Protein AF-0000000084931827 (afdb_homodimer)

Nearest PDB structures (foldseek):
  7qoi-assembly1_FJ  TM=4.312E-01  e=2.325E+00  Bacteroides phage crAss001
  8ckb-assembly1_H012  TM=3.458E-01  e=1.714E+00  Bacteroides phage crAss001
  8ckb-assembly1_H002  TM=2.273E-01  e=2.966E+00  Bacteroides phage crAss001
  3agp-assembly1_A  TM=1.661E-01  e=7.857E+00  Escherichia coli O157:H7
  7qoi-assembly1_FJ  TM=4.306E-01  e=2.297E+00  Bacteroides phage crAss001

Secondary structure (DSSP, 8-state):
-----------TTEEETTEEEE-PPEEEETTEEEESS--EEETTEEEPEEEE-S-SSEEEEEE-HHHHHHHHHHTB-TTT-SBPPEETTEEEEEEEPP--SSSSPPP-TTT-EEE-S----HHHHHHHHHH-HHHHH-EEEEEEEEEEEEEEEEEE--SSS---EEEEEETT-GGGGGEEEEEEEEEEEEEEEE-TT-HHHHTT---TTS-TT-TTSS------------GGGG---/-----------TTEEETTEEEE-PPEEEETTEEEESS--EEETTEEEPEEEE-S-SSEEEEEE-HHHHHHHHHHTB-TTT-SBPPEETTEEEEEEEPP--SSSSPPP-TTT-EEE-S----HHHHHHHHHH-HHHHH-EEEEEEEEEEEEEEEEEE--SSS---EEEEEETT-GGGGGEEEEEEEEEEEEEEEE-TT-HHHHTT---TTS-TT-TTS-------------SGGG---

Foldseek 3Di:
DPPPPPPAQAFPQWAAPQKDWDDADWDDDPQFIDHDDDFDDDLLATETDMDGDRDHHTPRVHGRLVLLALCLVQLAARRQRFHFDADPLAGKAKAFAFPCDPVTRGDDQAVWDKDQGGGHHLQVNLVCCVRPPRVVVGMWMKHFRAKAFFWFWFWFQDPVDGDIDTDIDGRPPSSSRHGHTRGTIIIGHSIDTDDSPPCVSPVPGDHSNPDVPPPVPPPDPDDPPPPPPDPPVPPPD/DVPPPPPAQAFPQWAAPQKDFDDADWDDDPQFIDHDDDFDDDLLATETDMDGDRDHHTPRVHGRLVLLALCLVQLAARRQRFHFDADPQAGKAKAFAFPCDPVTRGDDQAVWDKDQGGGHHLQVNLVCCVRPPRVVVGMWMKHFRAKAFFWFWFWFQDPVDGDIDTDIDGRPPSSSRHGHTRGTIITGHSIDTDDSPPCVSPVPGDHSNPDVPPPVPPPDPDDPDPPDPDPPVPPPD

Organism: Streptomyces venezuelae (strain ATCC 10712 / CBS 650.69 / DSM 40230 / JCM 4526 / NBRC 13096 / PD 04745) (NCBI:txid953739)

Structure (mmCIF, N/CA/C/O backbone):
data_AF-0000000084931827-model_v1
#
loop_
_entity.id
_entity.type
_entity.pdbx_description
1 polymer 'Uncharacterized protein'
#
loop_
_atom_site.group_PDB
_atom_site.id
_atom_site.type_symbol
_atom_site.label_atom_id
_atom_site.label_alt_id
_atom_site.label_comp_id
_atom_site.label_asym_id
_atom_site.label_entity_id
_atom_site.label_seq_id
_atom_site.pdbx_PDB_ins_code
_atom_site.Cartn_x
_atom_site.Cartn_y
_atom_site.Cartn_z
_atom_site.occupancy
_atom_site.B_iso_or_equiv
_atom_site.auth_seq_id
_atom_site.auth_comp_id
_atom_site.auth_asym_id
_atom_site.auth_atom_id
_atom_site.pdbx_PDB_model_num
ATOM 1 N N . MET A 1 1 ? 11.68 -0.826 -20.406 1 27.06 1 MET A N 1
ATOM 2 C CA . MET A 1 1 ? 11.258 -1.539 -19.203 1 27.06 1 MET A CA 1
ATOM 3 C C . MET A 1 1 ? 10.023 -0.885 -18.594 1 27.06 1 MET A C 1
ATOM 5 O O . MET A 1 1 ? 10.07 0.278 -18.188 1 27.06 1 MET A O 1
ATOM 9 N N . ASN A 1 2 ? 8.914 -1.075 -19.234 1 31.94 2 ASN A N 1
ATOM 10 C CA . ASN A 1 2 ? 7.613 -0.518 -18.859 1 31.94 2 ASN A CA 1
ATOM 11 C C . ASN A 1 2 ? 7.359 -0.625 -17.359 1 31.94 2 ASN A C 1
ATOM 13 O O . ASN A 1 2 ? 7.176 -1.725 -16.844 1 31.94 2 ASN A O 1
ATOM 17 N N . ARG A 1 3 ? 8.102 0.182 -16.719 1 38.28 3 ARG A N 1
ATOM 18 C CA . ARG A 1 3 ? 7.969 0.238 -15.266 1 38.28 3 ARG A CA 1
ATOM 19 C C . ARG A 1 3 ? 6.504 0.345 -14.852 1 38.28 3 ARG A C 1
ATOM 21 O O . ARG A 1 3 ? 5.797 1.257 -15.281 1 38.28 3 ARG A O 1
ATOM 28 N N . GLN A 1 4 ? 5.918 -0.734 -14.766 1 39.97 4 GLN A N 1
ATOM 29 C CA . GLN A 1 4 ? 4.586 -0.638 -14.18 1 39.97 4 GLN A CA 1
ATOM 30 C C . GLN A 1 4 ? 4.535 0.433 -13.094 1 39.97 4 GLN A C 1
ATOM 32 O O . GLN A 1 4 ? 5.387 0.463 -12.203 1 39.97 4 GLN A O 1
ATOM 37 N N . PRO A 1 5 ? 4.121 1.617 -13.453 1 42.56 5 PRO A N 1
ATOM 38 C CA . PRO A 1 5 ? 4.098 2.689 -12.453 1 42.56 5 PRO A CA 1
ATOM 39 C C . PRO A 1 5 ? 3.705 2.197 -11.062 1 42.56 5 PRO A C 1
ATOM 41 O O . PRO A 1 5 ? 2.711 1.481 -10.922 1 42.56 5 PRO A O 1
ATOM 44 N N . GLN A 1 6 ? 4.707 1.738 -10.328 1 44.59 6 GLN A N 1
ATOM 45 C CA . GLN A 1 6 ? 4.406 1.435 -8.938 1 44.59 6 GLN A CA 1
ATOM 46 C C . GLN A 1 6 ? 3.586 2.549 -8.297 1 44.59 6 GLN A C 1
ATOM 48 O O . GLN A 1 6 ? 3.979 3.717 -8.328 1 44.59 6 GLN A O 1
ATOM 53 N N . LEU A 1 7 ? 2.291 2.521 -8.539 1 46.28 7 LEU A N 1
ATOM 54 C CA . LEU A 1 7 ? 1.393 3.543 -8.008 1 46.28 7 LEU A CA 1
ATOM 55 C C . LEU A 1 7 ? 1.611 3.738 -6.512 1 46.28 7 LEU A C 1
ATOM 57 O O . LEU A 1 7 ? 1.431 2.805 -5.727 1 46.28 7 LEU A O 1
ATOM 61 N N . GLU A 1 8 ? 2.684 4.477 -6.133 1 56.09 8 GLU A N 1
ATOM 62 C CA . GLU A 1 8 ? 3.025 4.891 -4.773 1 56.09 8 GLU A CA 1
ATOM 63 C C . GLU A 1 8 ? 1.894 5.691 -4.141 1 56.09 8 GLU A C 1
ATOM 65 O O . GLU A 1 8 ? 1.179 6.422 -4.832 1 56.09 8 GLU A O 1
ATOM 70 N N . LEU A 1 9 ? 1.386 5.227 -3.084 1 64.25 9 LEU A N 1
ATOM 71 C CA . LEU A 1 9 ? 0.459 6.035 -2.301 1 64.25 9 LEU A CA 1
ATOM 72 C C . LEU A 1 9 ? 1.099 7.359 -1.899 1 64.25 9 LEU A C 1
ATOM 74 O O . LEU A 1 9 ? 2.094 7.379 -1.173 1 64.25 9 LEU A O 1
ATOM 78 N N . VAL A 1 10 ? 0.636 8.453 -2.551 1 75.88 10 VAL A N 1
ATOM 79 C CA . VAL A 1 10 ? 1.095 9.789 -2.189 1 75.88 10 VAL A CA 1
ATOM 80 C C . VAL A 1 10 ? 0.058 10.469 -1.297 1 75.88 10 VAL A C 1
ATOM 82 O O . VAL A 1 10 ? -1.104 10.609 -1.685 1 75.88 10 VAL A O 1
ATOM 85 N N . PRO A 1 11 ? 0.446 10.797 -0.117 1 89.62 11 PRO A N 1
ATOM 86 C CA . PRO A 1 11 ? -0.51 11.531 0.714 1 89.62 11 PRO A CA 1
ATOM 87 C C . PRO A 1 11 ? -1.048 12.781 0.027 1 89.62 11 PRO A C 1
ATOM 89 O O . PRO A 1 11 ? -0.284 13.531 -0.592 1 89.62 11 PRO A O 1
ATOM 92 N N . ALA A 1 12 ? -2.289 13.016 0.14 1 91.44 12 ALA A N 1
ATOM 93 C CA . ALA A 1 12 ? -2.947 14.141 -0.525 1 91.44 12 ALA A CA 1
ATOM 94 C C . ALA A 1 12 ? -2.402 15.469 -0.024 1 91.44 12 ALA A C 1
ATOM 96 O O . ALA A 1 12 ? -2.434 16.469 -0.743 1 91.44 12 ALA A O 1
ATOM 97 N N . VAL A 1 13 ? -1.874 15.492 1.11 1 94.38 13 VAL A N 1
ATOM 98 C CA . VAL A 1 13 ? -1.418 16.75 1.697 1 94.38 13 VAL A CA 1
ATOM 99 C C . VAL A 1 13 ? 0.014 17.047 1.25 1 94.38 13 VAL A C 1
ATOM 101 O O . VAL A 1 13 ? 0.557 18.109 1.539 1 94.38 13 VAL A O 1
ATOM 104 N N . ALA A 1 14 ? 0.619 16.094 0.595 1 91.62 14 ALA A N 1
ATOM 105 C CA . ALA A 1 14 ? 1.997 16.297 0.155 1 91.62 14 ALA A CA 1
ATOM 106 C C . ALA A 1 14 ? 2.07 17.328 -0.97 1 91.62 14 ALA A C 1
ATOM 108 O O . ALA A 1 14 ? 1.161 17.406 -1.798 1 91.62 14 ALA A O 1
ATOM 109 N N . LEU A 1 15 ? 3.207 18.047 -0.947 1 93.06 15 LEU A N 1
ATOM 110 C CA . LEU A 1 15 ? 3.516 18.922 -2.072 1 93.06 15 LEU A CA 1
ATOM 111 C C . LEU A 1 15 ? 4.168 18.141 -3.207 1 93.06 15 LEU A C 1
ATOM 113 O O . LEU A 1 15 ? 4.82 17.125 -2.969 1 93.06 15 LEU A O 1
ATOM 117 N N . TRP A 1 16 ? 3.943 18.594 -4.406 1 90.94 16 TRP A N 1
ATOM 118 C CA . TRP A 1 16 ? 4.566 18 -5.582 1 90.94 16 TRP A CA 1
ATOM 119 C C . TRP A 1 16 ? 5.66 18.906 -6.141 1 90.94 16 TRP A C 1
ATOM 121 O O . TRP A 1 16 ? 5.617 20.125 -5.953 1 90.94 16 TRP A O 1
ATOM 131 N N . SER A 1 17 ? 6.594 18.281 -6.852 1 91.75 17 SER A N 1
ATOM 132 C CA . SER A 1 17 ? 7.754 19.016 -7.363 1 91.75 17 SER A CA 1
ATOM 133 C C . SER A 1 17 ? 7.34 20.109 -8.336 1 91.75 17 SER A C 1
ATOM 135 O O . SER A 1 17 ? 8.031 21.109 -8.477 1 91.75 17 SER A O 1
ATOM 137 N N . ASP A 1 18 ? 6.18 19.969 -8.953 1 94.56 18 ASP A N 1
ATOM 138 C CA . ASP A 1 18 ? 5.73 20.953 -9.922 1 94.56 18 ASP A CA 1
ATOM 139 C C . ASP A 1 18 ? 4.855 22.016 -9.266 1 94.56 18 ASP A C 1
ATOM 141 O O . ASP A 1 18 ? 4.297 22.891 -9.945 1 94.56 18 ASP A O 1
ATOM 145 N N . GLN A 1 19 ? 4.777 21.906 -7.961 1 94.31 19 GLN A N 1
ATOM 146 C CA . GLN A 1 19 ? 4.059 22.922 -7.195 1 94.31 19 GLN A CA 1
ATOM 147 C C . GLN A 1 19 ? 5.02 23.828 -6.434 1 94.31 19 GLN A C 1
ATOM 149 O O . GLN A 1 19 ? 6.129 23.406 -6.086 1 94.31 19 GLN A O 1
ATOM 154 N N . SER A 1 20 ? 4.582 25.016 -6.223 1 94.38 20 SER A N 1
ATOM 155 C CA . SER A 1 20 ? 5.344 25.969 -5.426 1 94.38 20 SER A CA 1
ATOM 156 C C . SER A 1 20 ? 4.457 26.672 -4.402 1 94.38 20 SER A C 1
ATOM 158 O O . SER A 1 20 ? 3.295 26.984 -4.688 1 94.38 20 SER A O 1
ATOM 160 N N . VAL A 1 21 ? 5.059 26.781 -3.25 1 93.94 21 VAL A N 1
ATOM 161 C CA . VAL A 1 21 ? 4.422 27.609 -2.229 1 93.94 21 VAL A CA 1
ATOM 162 C C . VAL A 1 21 ? 4.855 29.062 -2.395 1 93.94 21 VAL A C 1
ATOM 164 O O . VAL A 1 21 ? 6.02 29.406 -2.158 1 93.94 21 VAL A O 1
ATOM 167 N N . ASP A 1 22 ? 3.883 29.922 -2.764 1 91.94 22 ASP A N 1
ATOM 168 C CA . ASP A 1 22 ? 4.184 31.312 -3.064 1 91.94 22 ASP A CA 1
ATOM 169 C C . ASP A 1 22 ? 3.916 32.219 -1.855 1 91.94 22 ASP A C 1
ATOM 171 O O . ASP A 1 22 ? 2.771 32.344 -1.422 1 91.94 22 ASP A O 1
ATOM 175 N N . ILE A 1 23 ? 5.02 32.781 -1.359 1 90.56 23 ILE A N 1
ATOM 176 C CA . ILE A 1 23 ? 4.926 33.75 -0.283 1 90.56 23 ILE A CA 1
ATOM 177 C C . ILE A 1 23 ? 5.535 35.094 -0.737 1 90.56 23 ILE A C 1
ATOM 179 O O . ILE A 1 23 ? 6.746 35.281 -0.613 1 90.56 23 ILE A O 1
ATOM 183 N N . PRO A 1 24 ? 4.711 35.969 -1.213 1 87.88 24 PRO A N 1
ATOM 184 C CA . PRO A 1 24 ? 5.234 37.25 -1.647 1 87.88 24 PRO A CA 1
ATOM 185 C C . PRO A 1 24 ? 5.852 38.062 -0.503 1 87.88 24 PRO A C 1
ATOM 187 O O . PRO A 1 24 ? 5.656 37.719 0.667 1 87.88 24 PRO A O 1
ATOM 190 N N . PRO A 1 25 ? 6.652 39.062 -0.902 1 87.88 25 PRO A N 1
ATOM 191 C CA . PRO A 1 25 ? 7.203 39.906 0.148 1 87.88 25 PRO A CA 1
ATOM 192 C C . PRO A 1 25 ? 6.129 40.469 1.067 1 87.88 25 PRO A C 1
ATOM 194 O O . PRO A 1 25 ? 5.031 40.812 0.609 1 87.88 25 PRO A O 1
ATOM 197 N N . VAL A 1 26 ? 6.492 40.594 2.287 1 89.38 26 VAL A N 1
ATOM 198 C CA . VAL A 1 26 ? 5.555 41.031 3.314 1 89.38 26 VAL A CA 1
ATOM 199 C C . VAL A 1 26 ? 5.754 42.531 3.592 1 89.38 26 VAL A C 1
ATOM 201 O O . VAL A 1 26 ? 6.891 42.969 3.734 1 89.38 26 VAL A O 1
ATOM 204 N N . CYS A 1 27 ? 4.617 43.281 3.547 1 89.12 27 CYS A N 1
ATOM 205 C CA . CYS A 1 27 ? 4.609 44.688 3.945 1 89.12 27 CYS A CA 1
ATOM 206 C C . CYS A 1 27 ? 3.963 44.844 5.312 1 89.12 27 CYS A C 1
ATOM 208 O O . CYS A 1 27 ? 2.863 44.344 5.555 1 89.12 27 CYS A O 1
ATOM 210 N N . LEU A 1 28 ? 4.688 45.562 6.168 1 88.12 28 LEU A N 1
ATOM 211 C CA . LEU A 1 28 ? 4.188 45.75 7.523 1 88.12 28 LEU A CA 1
ATOM 212 C C . LEU A 1 28 ? 3.342 47.031 7.605 1 88.12 28 LEU A C 1
ATOM 214 O O . LEU A 1 28 ? 3.73 48.062 7.086 1 88.12 28 LEU A O 1
ATOM 218 N N . ALA A 1 29 ? 2.141 46.906 8.141 1 89.38 29 ALA A N 1
ATOM 219 C CA . ALA A 1 29 ? 1.248 48.031 8.469 1 89.38 29 ALA A CA 1
ATOM 220 C C . ALA A 1 29 ? 0.792 47.938 9.922 1 89.38 29 ALA A C 1
ATOM 222 O O . ALA A 1 29 ? 0.976 46.938 10.586 1 89.38 29 ALA A O 1
ATOM 223 N N . PRO A 1 30 ? 0.273 49.031 10.461 1 88.75 30 PRO A N 1
ATOM 224 C CA . PRO A 1 30 ? -0.147 49.062 11.867 1 88.75 30 PRO A CA 1
ATOM 225 C C . PRO A 1 30 ? -1.198 48 12.18 1 88.75 30 PRO A C 1
ATOM 227 O O . PRO A 1 30 ? -1.219 47.438 13.281 1 88.75 30 PRO A O 1
ATOM 230 N N . GLU A 1 31 ? -2.051 47.719 11.227 1 91.69 31 GLU A N 1
ATOM 231 C CA . GLU A 1 31 ? -3.174 46.812 11.477 1 91.69 31 GLU A CA 1
ATOM 232 C C . GLU A 1 31 ? -2.812 45.375 11.141 1 91.69 31 GLU A C 1
ATOM 234 O O . GLU A 1 31 ? -3.602 44.469 11.383 1 91.69 31 GLU A O 1
ATOM 239 N N . GLY A 1 32 ? -1.646 45.156 10.5 1 93.75 32 GLY A N 1
ATOM 240 C CA . GLY A 1 32 ? -1.231 43.812 10.117 1 93.75 32 GLY A CA 1
ATOM 241 C C . GLY A 1 32 ? -0.255 43.812 8.953 1 93.75 32 GLY A C 1
ATOM 242 O O . GLY A 1 32 ? 0.217 44.875 8.516 1 93.75 32 GLY A O 1
ATOM 243 N N . ILE A 1 33 ? 0.075 42.625 8.477 1 93.44 33 ILE A N 1
ATOM 244 C CA . ILE A 1 33 ? 0.976 42.469 7.336 1 93.44 33 ILE A CA 1
ATOM 245 C C . ILE A 1 33 ? 0.165 42.281 6.059 1 93.44 33 ILE A C 1
ATOM 247 O O . ILE A 1 33 ? -0.967 41.781 6.102 1 93.44 33 ILE A O 1
ATOM 251 N N . HIS A 1 34 ? 0.799 42.688 4.953 1 92 34 HIS A N 1
ATOM 252 C CA . HIS A 1 34 ? 0.172 42.562 3.643 1 92 34 HIS A CA 1
ATOM 253 C C . HIS A 1 34 ? 1.173 42.094 2.592 1 92 34 HIS A C 1
ATOM 255 O O . HIS A 1 34 ? 2.379 42.312 2.74 1 92 34 HIS A O 1
ATOM 261 N N . HIS A 1 35 ? 0.684 41.312 1.607 1 89.81 35 HIS A N 1
ATOM 262 C CA . HIS A 1 35 ? 1.482 41.031 0.423 1 89.81 35 HIS A CA 1
ATOM 263 C C . HIS A 1 35 ? 1.279 42.094 -0.655 1 89.81 35 HIS A C 1
ATOM 265 O O . HIS A 1 35 ? 0.212 42.688 -0.737 1 89.81 35 HIS A O 1
ATOM 271 N N . GLN A 1 36 ? 2.467 42.219 -1.402 1 84.25 36 GLN A N 1
ATOM 272 C CA . GLN A 1 36 ? 2.273 43 -2.625 1 84.25 36 GLN A CA 1
ATOM 273 C C . GLN A 1 36 ? 1.509 42.188 -3.67 1 84.25 36 GLN A C 1
ATOM 275 O O . GLN A 1 36 ? 1.984 41.156 -4.133 1 84.25 36 GLN A O 1
ATOM 280 N N . GLY A 1 37 ? 0.15 42.562 -3.93 1 84.75 37 GLY A N 1
ATOM 281 C CA . GLY A 1 37 ? -0.651 41.844 -4.891 1 84.75 37 GLY A CA 1
ATOM 282 C C . GLY A 1 37 ? -1.808 41.094 -4.258 1 84.75 37 GLY A C 1
ATOM 283 O O . GLY A 1 37 ? -2.305 41.5 -3.201 1 84.75 37 GLY A O 1
ATOM 284 N N . PRO A 1 38 ? -2.248 40.031 -4.941 1 88.25 38 PRO A N 1
ATOM 285 C CA . PRO A 1 38 ? -3.389 39.281 -4.418 1 88.25 38 PRO A CA 1
ATOM 286 C C . PRO A 1 38 ? -3.064 38.531 -3.121 1 88.25 38 PRO A C 1
ATOM 288 O O . PRO A 1 38 ? -1.951 38.031 -2.953 1 88.25 38 PRO A O 1
ATOM 291 N N . GLU A 1 39 ? -3.996 38.625 -2.18 1 92.38 39 GLU A N 1
ATOM 292 C CA . GLU A 1 39 ? -3.832 38 -0.874 1 92.38 39 GLU A CA 1
ATOM 293 C C . GLU A 1 39 ? -4.887 36.938 -0.644 1 92.38 39 GLU A C 1
ATOM 295 O O . GLU A 1 39 ? -5.992 37 -1.188 1 92.38 39 GLU A O 1
ATOM 300 N N . GLU A 1 40 ? -4.5 35.875 0.038 1 92.81 40 GLU A N 1
ATOM 301 C CA . GLU A 1 40 ? -5.438 34.906 0.604 1 92.81 40 GLU A CA 1
ATOM 302 C C . GLU A 1 40 ? -5.488 35.031 2.125 1 92.81 40 GLU A C 1
ATOM 304 O O . GLU A 1 40 ? -4.488 34.781 2.803 1 92.81 40 GLU A O 1
ATOM 309 N N . ARG A 1 41 ? -6.656 35.469 2.59 1 94.38 41 ARG A N 1
ATOM 310 C CA . ARG A 1 41 ? -6.816 35.594 4.035 1 94.38 41 ARG A CA 1
ATOM 311 C C . ARG A 1 41 ? -8.031 34.812 4.523 1 94.38 41 ARG A C 1
ATOM 313 O O . ARG A 1 41 ? -9.078 34.812 3.879 1 94.38 41 ARG A O 1
ATOM 320 N N . GLU A 1 42 ? -7.801 34.062 5.445 1 93.81 42 GLU A N 1
ATOM 321 C CA . GLU A 1 42 ? -8.844 33.344 6.152 1 93.81 42 GLU A CA 1
ATOM 322 C C . GLU A 1 42 ? -8.578 33.312 7.652 1 93.81 42 GLU A C 1
ATOM 324 O O . GLU A 1 42 ? -7.434 33.125 8.078 1 93.81 42 GLU A O 1
ATOM 329 N N . MET A 1 43 ? -9.625 33.625 8.414 1 93.62 43 MET A N 1
ATOM 330 C CA . MET A 1 43 ? -9.523 33.625 9.867 1 93.62 43 MET A CA 1
ATOM 331 C C . MET A 1 43 ? -8.539 34.656 10.359 1 93.62 43 MET A C 1
ATOM 333 O O . MET A 1 43 ? -7.762 34.406 11.289 1 93.62 43 MET A O 1
ATOM 337 N N . GLY A 1 44 ? -8.453 35.75 9.586 1 94.12 44 GLY A N 1
ATOM 338 C CA . GLY A 1 44 ? -7.66 36.906 10 1 94.12 44 GLY A CA 1
ATOM 339 C C . GLY A 1 44 ? -6.172 36.719 9.766 1 94.12 44 GLY A C 1
ATOM 340 O O . GLY A 1 44 ? -5.355 37.5 10.289 1 94.12 44 GLY A O 1
ATOM 341 N N . VAL A 1 45 ? -5.801 35.75 9.055 1 97 45 VAL A N 1
ATOM 342 C CA . VAL A 1 45 ? -4.387 35.469 8.852 1 97 45 VAL A CA 1
ATOM 343 C C . VAL A 1 45 ? -4.102 35.312 7.359 1 97 45 VAL A C 1
ATOM 345 O O . VAL A 1 45 ? -4.977 34.906 6.594 1 97 45 VAL A O 1
ATOM 348 N N . LEU A 1 46 ? -2.91 35.688 7 1 96.31 46 LEU A N 1
ATOM 349 C CA . LEU A 1 46 ? -2.484 35.5 5.617 1 96.31 46 LEU A CA 1
ATOM 350 C C . LEU A 1 46 ? -2.066 34.062 5.352 1 96.31 46 LEU A C 1
ATOM 352 O O . LEU A 1 46 ? -1.365 33.469 6.164 1 96.31 46 LEU A O 1
ATOM 356 N N . TRP A 1 47 ? -2.549 33.531 4.238 1 96.75 47 TRP A N 1
ATOM 357 C CA . TRP A 1 47 ? -2.146 32.219 3.803 1 96.75 47 TRP A CA 1
ATOM 358 C C . TRP A 1 47 ? -1.325 32.281 2.518 1 96.75 47 TRP A C 1
ATOM 360 O O . TRP A 1 47 ? -1.615 33.094 1.635 1 96.75 47 TRP A O 1
ATOM 370 N N . PRO A 1 48 ? -0.29 31.359 2.443 1 94.75 48 PRO A N 1
ATOM 371 C CA . PRO A 1 48 ? 0.408 31.281 1.157 1 94.75 48 PRO A CA 1
ATOM 372 C C . PRO A 1 48 ? -0.49 30.781 0.028 1 94.75 48 PRO A C 1
ATOM 374 O O . PRO A 1 48 ? -1.512 30.141 0.283 1 94.75 48 PRO A O 1
ATOM 377 N N . ARG A 1 49 ? -0.083 31.156 -1.142 1 93.25 49 ARG A N 1
ATOM 378 C CA . ARG A 1 49 ? -0.748 30.625 -2.328 1 93.25 49 ARG A CA 1
ATOM 379 C C . ARG A 1 49 ? 0.057 29.484 -2.945 1 93.25 49 ARG A C 1
ATOM 381 O O . ARG A 1 49 ? 1.284 29.453 -2.832 1 93.25 49 ARG A O 1
ATOM 388 N N . ILE A 1 50 ? -0.649 28.5 -3.494 1 94.5 50 ILE A N 1
ATOM 389 C CA . ILE A 1 50 ? 0.009 27.375 -4.152 1 94.5 50 ILE A CA 1
ATOM 390 C C . ILE A 1 50 ? -0.09 27.531 -5.668 1 94.5 50 ILE A C 1
ATOM 392 O O . ILE A 1 50 ? -1.179 27.75 -6.207 1 94.5 50 ILE A O 1
ATOM 396 N N . SER A 1 51 ? 1.004 27.5 -6.285 1 94.25 51 SER A N 1
ATOM 397 C CA . SER A 1 51 ? 1.017 27.562 -7.742 1 94.25 51 SER A CA 1
ATOM 398 C C . SER A 1 51 ? 1.543 26.266 -8.352 1 94.25 51 SER A C 1
ATOM 400 O O . SER A 1 51 ? 2.166 25.453 -7.656 1 94.25 51 SER A O 1
ATOM 402 N N . GLY A 1 52 ? 1.186 26.062 -9.625 1 94.69 52 GLY A N 1
ATOM 403 C CA . GLY A 1 52 ? 1.615 24.859 -10.32 1 94.69 52 GLY A CA 1
ATOM 404 C C . GLY A 1 52 ? 0.61 23.719 -10.227 1 94.69 52 GLY A C 1
ATOM 405 O O . GLY A 1 52 ? -0.509 23.906 -9.75 1 94.69 52 GLY A O 1
ATOM 406 N N . THR A 1 53 ? 1.027 22.547 -10.789 1 92.44 53 THR A N 1
ATOM 407 C CA . THR A 1 53 ? 0.133 21.391 -10.82 1 92.44 53 THR A CA 1
ATOM 408 C C . THR A 1 53 ? 0.649 20.281 -9.914 1 92.44 53 THR A C 1
ATOM 410 O O . THR A 1 53 ? 1.846 20.219 -9.633 1 92.44 53 THR A O 1
ATOM 413 N N . ALA A 1 54 ? -0.256 19.531 -9.367 1 89.25 54 ALA A N 1
ATOM 414 C CA . ALA A 1 54 ? 0.107 18.375 -8.539 1 89.25 54 ALA A CA 1
ATOM 415 C C . ALA A 1 54 ? 0.655 17.234 -9.398 1 89.25 54 ALA A C 1
ATOM 417 O O . ALA A 1 54 ? 0.07 16.156 -9.445 1 89.25 54 ALA A O 1
ATOM 418 N N . THR A 1 55 ? 1.668 17.5 -10.094 1 87.44 55 THR A N 1
ATOM 419 C CA . THR A 1 55 ? 2.385 16.562 -10.945 1 87.44 55 THR A CA 1
ATOM 420 C C . THR A 1 55 ? 3.875 16.562 -10.625 1 87.44 55 THR A C 1
ATOM 422 O O . THR A 1 55 ? 4.328 17.328 -9.773 1 87.44 55 THR A O 1
ATOM 425 N N . GLY A 1 56 ? 4.598 15.633 -11.156 1 86.56 56 GLY A N 1
ATOM 426 C CA . GLY A 1 56 ? 6.008 15.469 -10.836 1 86.56 56 GLY A CA 1
ATOM 427 C C . GLY A 1 56 ? 6.25 14.453 -9.734 1 86.56 56 GLY A C 1
ATOM 428 O O . GLY A 1 56 ? 5.594 13.414 -9.68 1 86.56 56 GLY A O 1
ATOM 429 N N . THR A 1 57 ? 7.25 14.727 -8.922 1 84.12 57 THR A N 1
ATOM 430 C CA . THR A 1 57 ? 7.582 13.836 -7.824 1 84.12 57 THR A CA 1
ATOM 431 C C . THR A 1 57 ? 7.004 14.352 -6.508 1 84.12 57 THR A C 1
ATOM 433 O O . THR A 1 57 ? 7.133 15.531 -6.191 1 84.12 57 THR A O 1
ATOM 436 N N . PRO A 1 58 ? 6.352 13.453 -5.895 1 83.38 58 PRO A N 1
ATOM 437 C CA . PRO A 1 58 ? 5.863 13.883 -4.586 1 83.38 58 PRO A CA 1
ATOM 438 C C . PRO A 1 58 ? 6.996 14.242 -3.623 1 83.38 58 PRO A C 1
ATOM 440 O O . PRO A 1 58 ? 8.016 13.547 -3.578 1 83.38 58 PRO A O 1
ATOM 443 N N . ARG A 1 59 ? 6.797 15.375 -2.926 1 86.5 59 ARG A N 1
ATOM 444 C CA . ARG A 1 59 ? 7.688 15.742 -1.829 1 86.5 59 ARG A CA 1
ATOM 445 C C . ARG A 1 59 ? 7.102 15.32 -0.486 1 86.5 59 ARG A C 1
ATOM 447 O O . ARG A 1 59 ? 6.473 16.125 0.204 1 86.5 59 ARG A O 1
ATOM 454 N N . TYR A 1 60 ? 7.379 14.148 -0.102 1 79 60 TYR A N 1
ATOM 455 C CA . TYR A 1 60 ? 6.691 13.461 0.983 1 79 60 TYR A CA 1
ATOM 456 C C . TYR A 1 60 ? 6.879 14.195 2.303 1 79 60 TYR A C 1
ATOM 458 O O . TYR A 1 60 ? 6.043 14.094 3.205 1 79 60 TYR A O 1
ATOM 466 N N . ALA A 1 61 ? 7.891 14.961 2.416 1 78.62 61 ALA A N 1
ATOM 467 C CA . ALA A 1 61 ? 8.18 15.641 3.676 1 78.62 61 ALA A CA 1
ATOM 468 C C . ALA A 1 61 ? 7.594 17.047 3.691 1 78.62 61 ALA A C 1
ATOM 470 O O . ALA A 1 61 ? 7.602 17.719 4.727 1 78.62 61 ALA A O 1
ATOM 471 N N . ASP A 1 62 ? 7.125 17.453 2.547 1 88.38 62 ASP A N 1
ATOM 472 C CA . ASP A 1 62 ? 6.586 18.812 2.443 1 88.38 62 ASP A CA 1
ATOM 473 C C . ASP A 1 62 ? 5.062 18.781 2.402 1 88.38 62 ASP A C 1
ATOM 475 O O . ASP A 1 62 ? 4.465 18.156 1.526 1 88.38 62 ASP A O 1
ATOM 479 N N . VAL A 1 63 ? 4.559 19.547 3.314 1 93 63 VAL A N 1
ATOM 480 C CA . VAL A 1 63 ? 3.104 19.594 3.418 1 93 63 VAL A CA 1
ATOM 481 C C . VAL A 1 63 ? 2.564 20.797 2.648 1 93 63 VAL A C 1
ATOM 483 O O . VAL A 1 63 ? 3.061 21.906 2.805 1 93 63 VAL A O 1
ATOM 486 N N . ASN A 1 64 ? 1.601 20.547 1.813 1 94.56 64 ASN A N 1
ATOM 487 C CA . ASN A 1 64 ? 0.851 21.594 1.131 1 94.56 64 ASN A CA 1
ATOM 488 C C . ASN A 1 64 ? -0.061 22.359 2.094 1 94.56 64 ASN A C 1
ATOM 490 O O . ASN A 1 64 ? -1.035 21.797 2.6 1 94.56 64 ASN A O 1
ATOM 494 N N . PRO A 1 65 ? 0.263 23.656 2.322 1 95.5 65 PRO A N 1
ATOM 495 C CA . PRO A 1 65 ? -0.509 24.391 3.332 1 95.5 65 PRO A CA 1
ATOM 496 C C . PRO A 1 65 ? -1.998 24.453 3.004 1 95.5 65 PRO A C 1
ATOM 498 O O . PRO A 1 65 ? -2.836 24.453 3.908 1 95.5 65 PRO A O 1
ATOM 501 N N . PHE A 1 66 ? -2.305 24.5 1.769 1 95.06 66 PHE A N 1
ATOM 502 C CA . PHE A 1 66 ? -3.707 24.562 1.373 1 95.06 66 PHE A CA 1
ATOM 503 C C . PHE A 1 66 ? -4.418 23.25 1.714 1 95.06 66 PHE A C 1
ATOM 505 O O . PHE A 1 66 ? -5.512 23.266 2.279 1 95.06 66 PHE A O 1
ATOM 512 N N . GLN A 1 67 ? -3.789 22.156 1.332 1 96.25 67 GLN A N 1
ATOM 513 C CA . GLN A 1 67 ? -4.387 20.844 1.593 1 96.25 67 GLN A CA 1
ATOM 514 C C . GLN A 1 67 ? -4.449 20.562 3.09 1 96.25 67 GLN A C 1
ATOM 516 O O . GLN A 1 67 ? -5.422 19.984 3.576 1 96.25 67 GLN A O 1
ATOM 521 N N . GLN A 1 68 ? -3.412 20.953 3.783 1 97.31 68 GLN A N 1
ATOM 522 C CA . GLN A 1 68 ? -3.385 20.797 5.234 1 97.31 68 GLN A CA 1
ATOM 523 C C . GLN A 1 68 ? -4.535 21.547 5.891 1 97.31 68 GLN A C 1
ATOM 525 O O . GLN A 1 68 ? -5.242 21 6.738 1 97.31 68 GLN A O 1
ATOM 530 N N . ARG A 1 69 ? -4.723 22.734 5.527 1 97.69 69 ARG A N 1
ATOM 531 C CA . ARG A 1 69 ? -5.797 23.578 6.055 1 97.69 69 ARG A CA 1
ATOM 532 C C . ARG A 1 69 ? -7.16 22.953 5.781 1 97.69 69 ARG A C 1
ATOM 534 O O . ARG A 1 69 ? -8.008 22.891 6.672 1 97.69 69 ARG A O 1
ATOM 541 N N . LYS A 1 70 ? -7.316 22.516 4.602 1 97.12 70 LYS A N 1
ATOM 542 C CA . LYS A 1 70 ? -8.578 21.891 4.227 1 97.12 70 LYS A CA 1
ATOM 543 C C . LYS A 1 70 ? -8.844 20.641 5.066 1 97.12 70 LYS A C 1
ATOM 545 O O . LYS A 1 70 ? -9.938 20.469 5.609 1 97.12 70 LYS A O 1
ATOM 550 N N . ALA A 1 71 ? -7.871 19.797 5.195 1 98.38 71 ALA A N 1
ATOM 551 C CA . ALA A 1 71 ? -8 18.547 5.938 1 98.38 71 ALA A CA 1
ATOM 552 C C . ALA A 1 71 ? -8.32 18.812 7.406 1 98.38 71 ALA A C 1
ATOM 554 O O . ALA A 1 71 ? -9.172 18.156 7.996 1 98.38 71 ALA A O 1
ATOM 555 N N . MET A 1 72 ? -7.676 19.781 7.949 1 98.56 72 MET A N 1
ATOM 556 C CA . MET A 1 72 ? -7.871 20.109 9.359 1 98.56 72 MET A CA 1
ATOM 557 C C . MET A 1 72 ? -9.227 20.781 9.578 1 98.56 72 MET A C 1
ATOM 559 O O . MET A 1 72 ? -9.922 20.453 10.547 1 98.56 72 MET A O 1
ATOM 563 N N . ALA A 1 73 ? -9.555 21.625 8.672 1 98 73 ALA A N 1
ATOM 564 C CA . ALA A 1 73 ? -10.812 22.344 8.82 1 98 73 ALA A CA 1
ATOM 565 C C . ALA A 1 73 ? -12.008 21.406 8.703 1 98 73 ALA A C 1
ATOM 567 O O . ALA A 1 73 ? -13.008 21.578 9.406 1 98 73 ALA A O 1
ATOM 568 N N . GLU A 1 74 ? -11.867 20.391 7.879 1 98.25 74 GLU A N 1
ATOM 569 C CA . GLU A 1 74 ? -13.016 19.562 7.547 1 98.25 74 GLU A CA 1
ATOM 570 C C . GLU A 1 74 ? -12.852 18.141 8.094 1 98.25 74 GLU A C 1
ATOM 572 O O 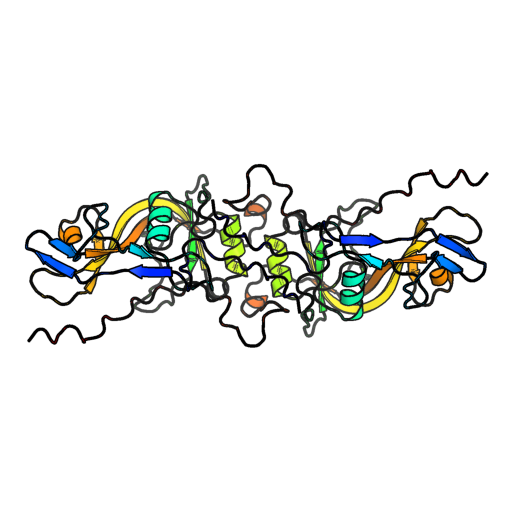. GLU A 1 74 ? -13.641 17.25 7.785 1 98.25 74 GLU A O 1
ATOM 577 N N . LEU A 1 75 ? -11.883 17.906 8.852 1 98.75 75 LEU A N 1
ATOM 578 C CA . LEU A 1 75 ? -11.555 16.594 9.391 1 98.75 75 LEU A CA 1
ATOM 579 C C . LEU A 1 75 ? -11.492 15.539 8.289 1 98.75 75 LEU A C 1
ATOM 581 O O . LEU A 1 75 ? -12.148 14.5 8.367 1 98.75 75 LEU A O 1
ATOM 585 N N . ARG A 1 76 ? -10.633 15.852 7.344 1 98.56 76 ARG A N 1
ATOM 586 C CA . ARG A 1 76 ? -10.406 14.938 6.23 1 98.56 76 ARG A CA 1
ATOM 587 C C . ARG A 1 76 ? -9.109 14.164 6.418 1 98.56 76 ARG A C 1
ATOM 589 O O . ARG A 1 76 ? -8.156 14.672 7.012 1 98.56 76 ARG A O 1
ATOM 596 N N . CYS A 1 77 ? -9.117 12.961 5.898 1 97.88 77 CYS A N 1
ATOM 597 C CA . CYS A 1 77 ? -7.938 12.102 5.859 1 97.88 77 CYS A CA 1
ATOM 598 C C . CYS A 1 77 ? -6.797 12.781 5.109 1 97.88 77 CYS A C 1
ATOM 600 O O . CYS A 1 77 ? -6.945 13.133 3.938 1 97.88 77 CYS A O 1
ATOM 602 N N . GLN A 1 78 ? -5.617 12.898 5.75 1 96.38 78 GLN A N 1
ATOM 603 C CA . GLN A 1 78 ? -4.488 13.609 5.156 1 96.38 78 GLN A CA 1
ATOM 604 C C . GLN A 1 78 ? -3.941 12.852 3.947 1 96.38 78 GLN A C 1
ATOM 606 O O . GLN A 1 78 ? -3.221 13.43 3.127 1 96.38 78 GLN A O 1
ATOM 611 N N . ILE A 1 79 ? -4.285 11.617 3.83 1 93.31 79 ILE A N 1
ATOM 612 C CA . ILE A 1 79 ? -3.73 10.781 2.77 1 93.31 79 ILE A CA 1
ATOM 613 C C . ILE A 1 79 ? -4.715 10.711 1.604 1 93.31 79 ILE A C 1
ATOM 615 O O . ILE A 1 79 ? -4.348 10.961 0.455 1 93.31 79 ILE A O 1
ATOM 619 N N . GLY A 1 80 ? -5.938 10.461 1.817 1 92.62 80 GLY A N 1
ATOM 620 C CA . GLY A 1 80 ? -6.922 10.273 0.763 1 92.62 80 GLY A CA 1
ATOM 621 C C . GLY A 1 80 ? -7.809 11.484 0.554 1 92.62 80 GLY A C 1
ATOM 622 O O . GLY A 1 80 ? -8.492 11.594 -0.465 1 92.62 80 GLY A O 1
ATOM 623 N N . MET A 1 81 ? -7.879 12.328 1.527 1 96.31 81 MET A N 1
ATOM 624 C CA . MET A 1 81 ? -8.641 13.578 1.527 1 96.31 81 MET A CA 1
ATOM 625 C C . MET A 1 81 ? -10.141 13.297 1.543 1 96.31 81 MET A C 1
ATOM 627 O O . MET A 1 81 ? -10.945 14.164 1.188 1 96.31 81 MET A O 1
ATOM 631 N N . GLY A 1 82 ? -10.492 12.055 1.642 1 96.38 82 GLY A N 1
ATOM 632 C CA . GLY A 1 82 ? -11.852 11.734 2.047 1 96.38 82 GLY A CA 1
ATOM 633 C C . GLY A 1 82 ? -12.094 11.93 3.533 1 96.38 82 GLY A C 1
ATOM 634 O O . GLY A 1 82 ? -11.234 12.469 4.242 1 96.38 82 GLY A O 1
ATOM 635 N N . PRO A 1 83 ? -13.273 11.531 4.02 1 97.25 83 PRO A N 1
ATOM 636 C CA . PRO A 1 83 ? -13.547 11.695 5.449 1 97.25 83 PRO A CA 1
ATOM 637 C C . PRO A 1 83 ? -12.633 10.844 6.328 1 97.25 83 PRO A C 1
ATOM 639 O O . PRO A 1 83 ? -12.359 9.688 6 1 97.25 83 PRO A O 1
ATOM 642 N N . ALA A 1 84 ? -12.133 11.453 7.422 1 98.31 84 ALA A N 1
ATOM 643 C CA . ALA A 1 84 ? -11.438 10.648 8.422 1 98.31 84 ALA A CA 1
ATOM 644 C C . ALA A 1 84 ? -12.383 9.648 9.078 1 98.31 84 ALA A C 1
ATOM 646 O O . ALA A 1 84 ? -13.594 9.859 9.117 1 98.31 84 ALA A O 1
ATOM 647 N N . THR A 1 85 ? -11.812 8.531 9.539 1 97.44 85 THR A N 1
ATOM 648 C CA . THR A 1 85 ? -12.656 7.539 10.195 1 97.44 85 THR A CA 1
ATOM 649 C C . THR A 1 85 ? -13.102 8.031 11.57 1 97.44 85 THR A C 1
ATOM 651 O O . THR A 1 85 ? -12.305 8.602 12.32 1 97.44 85 THR A O 1
ATOM 654 N N . ARG A 1 86 ? -14.391 7.777 11.828 1 97.25 86 ARG A N 1
ATOM 655 C CA . ARG A 1 86 ? -14.953 8.086 13.141 1 97.25 86 ARG A CA 1
ATOM 656 C C . ARG A 1 86 ? -15.438 6.816 13.836 1 97.25 86 ARG A C 1
ATOM 658 O O . ARG A 1 86 ? -15.844 5.855 13.18 1 97.25 86 ARG A O 1
ATOM 665 N N . SER A 1 87 ? -15.289 6.809 15.141 1 95.75 87 SER A N 1
ATOM 666 C CA . SER A 1 87 ? -15.852 5.781 16.016 1 95.75 87 SER A CA 1
ATOM 667 C C . SER A 1 87 ? -16.516 6.402 17.25 1 95.75 87 SER A C 1
ATOM 669 O O . SER A 1 87 ? -16.594 7.625 17.359 1 95.75 87 SER A O 1
ATOM 671 N N . SER A 1 88 ? -17.047 5.539 18.094 1 97 88 SER A N 1
ATOM 672 C CA . SER A 1 88 ? -17.625 6.035 19.344 1 97 88 SER A CA 1
ATOM 673 C C . SER A 1 88 ? -16.562 6.684 20.234 1 97 88 SER A C 1
ATOM 675 O O . SER A 1 88 ? -16.875 7.461 21.125 1 97 88 SER A O 1
ATOM 677 N N . LEU A 1 89 ? -15.305 6.406 19.953 1 97.5 89 LEU A N 1
ATOM 678 C CA . LEU A 1 89 ? -14.203 6.898 20.781 1 97.5 89 LEU A CA 1
ATOM 679 C C . LEU A 1 89 ? -13.648 8.203 20.219 1 97.5 89 LEU A C 1
ATOM 681 O O . LEU A 1 89 ? -12.828 8.859 20.859 1 97.5 89 LEU A O 1
ATOM 685 N N . GLY A 1 90 ? -14.109 8.57 18.969 1 98.31 90 GLY A N 1
ATOM 686 C CA . GLY A 1 90 ? -13.664 9.82 18.375 1 98.31 90 GLY A CA 1
ATOM 687 C C . GLY A 1 90 ? -13.195 9.664 16.938 1 98.31 90 GLY A C 1
ATOM 688 O O . GLY A 1 90 ? -13.719 8.828 16.203 1 98.31 90 GLY A O 1
ATOM 689 N N . VAL A 1 91 ? -12.266 10.586 16.547 1 98.69 91 VAL A N 1
ATOM 690 C CA . VAL A 1 91 ? -11.734 10.641 15.195 1 98.69 91 VAL A CA 1
ATOM 691 C C . VAL A 1 91 ? -10.312 10.062 15.18 1 98.69 91 VAL A C 1
ATOM 693 O O . VAL A 1 91 ? -9.547 10.266 16.125 1 98.69 91 VAL A O 1
ATOM 696 N N . LEU A 1 92 ? -9.93 9.391 14.125 1 98.56 92 LEU A N 1
ATOM 697 C CA . LEU A 1 92 ? -8.648 8.695 14.062 1 98.56 92 LEU A CA 1
ATOM 698 C C . LEU A 1 92 ? -7.539 9.648 13.609 1 98.56 92 LEU A C 1
ATOM 700 O O . LEU A 1 92 ? -7.688 10.344 12.602 1 98.56 92 LEU A O 1
ATOM 704 N N . TRP A 1 93 ? -6.488 9.695 14.414 1 98.5 93 TRP A N 1
ATOM 705 C CA . TRP A 1 93 ? -5.258 10.383 14.039 1 98.5 93 TRP A CA 1
ATOM 706 C C . TRP A 1 93 ? -4.082 9.414 14 1 98.5 93 TRP A C 1
ATOM 708 O O . TRP A 1 93 ? -4.008 8.477 14.797 1 98.5 93 TRP A O 1
ATOM 718 N N . LEU A 1 94 ? -3.229 9.539 13.031 1 97.25 94 LEU A N 1
ATOM 719 C CA . LEU A 1 94 ? -1.949 8.844 12.914 1 97.25 94 LEU A CA 1
ATOM 720 C C . LEU A 1 94 ? -0.79 9.836 12.961 1 97.25 94 LEU A C 1
ATOM 722 O O . LEU A 1 94 ? -0.698 10.734 12.117 1 97.25 94 LEU A O 1
ATOM 726 N N . LEU A 1 95 ? 0.095 9.664 13.969 1 94.94 95 LEU A N 1
ATOM 727 C CA . LEU A 1 95 ? 1.188 10.609 14.172 1 94.94 95 LEU A CA 1
ATOM 728 C C . LEU A 1 95 ? 2.521 9.875 14.289 1 94.94 95 LEU A C 1
ATOM 730 O O . LEU A 1 95 ? 2.592 8.789 14.867 1 94.94 95 LEU A O 1
ATOM 734 N N . PRO A 1 96 ? 3.543 10.477 13.688 1 91.31 96 PRO A N 1
ATOM 735 C CA . PRO A 1 96 ? 4.859 9.891 13.969 1 91.31 96 PRO A CA 1
ATOM 736 C C . PRO A 1 96 ? 5.25 10.008 15.438 1 91.31 96 PRO A C 1
ATOM 738 O O . PRO A 1 96 ? 4.836 10.945 16.125 1 91.31 96 PRO A O 1
ATOM 741 N N . VAL A 1 97 ? 5.977 9.055 15.891 1 90.44 97 VAL A N 1
ATOM 742 C CA . VAL A 1 97 ? 6.484 9.148 17.25 1 90.44 97 VAL A CA 1
ATOM 743 C C . VAL A 1 97 ? 7.508 10.273 17.359 1 90.44 97 VAL A C 1
ATOM 745 O O . VAL A 1 97 ? 8.406 10.383 16.516 1 90.44 97 VAL A O 1
ATOM 748 N N . PRO A 1 98 ? 7.324 11.102 18.391 1 89.31 98 PRO A N 1
ATOM 749 C CA . PRO A 1 98 ? 8.328 12.148 18.578 1 89.31 98 PRO A CA 1
ATOM 750 C C . PRO A 1 98 ? 9.719 11.586 18.891 1 89.31 98 PRO A C 1
ATOM 752 O O . PRO A 1 98 ? 9.836 10.469 19.406 1 89.31 98 PRO A O 1
ATOM 755 N N . ALA A 1 99 ? 10.734 12.32 18.578 1 86.19 99 ALA A N 1
ATOM 756 C CA . ALA A 1 99 ? 12.117 11.906 18.781 1 86.19 99 ALA A CA 1
ATOM 757 C C . ALA A 1 99 ? 12.461 11.828 20.266 1 86.19 99 ALA A C 1
ATOM 759 O O . ALA A 1 99 ? 13.438 11.188 20.656 1 86.19 99 ALA A O 1
ATOM 760 N N . GLY A 1 100 ? 11.727 12.422 21.109 1 86.75 100 GLY A N 1
ATOM 761 C CA . GLY A 1 100 ? 11.992 12.414 22.547 1 86.75 100 GLY A CA 1
ATOM 762 C C . GLY A 1 100 ? 13.016 13.453 22.969 1 86.75 100 GLY A C 1
ATOM 763 O O . GLY A 1 100 ? 13.555 13.383 24.078 1 86.75 100 GLY A O 1
ATOM 764 N N . THR A 1 101 ? 13.359 14.32 22.078 1 88.44 101 THR A N 1
ATOM 765 C CA . THR A 1 101 ? 14.289 15.406 22.391 1 88.44 101 THR A CA 1
ATOM 766 C C . THR A 1 101 ? 13.539 16.594 22.984 1 88.44 101 THR A C 1
ATOM 768 O O . THR A 1 101 ? 12.305 16.594 23.062 1 88.44 101 THR A O 1
ATOM 771 N N . GLU A 1 102 ? 14.312 17.562 23.406 1 87.44 102 GLU A N 1
ATOM 772 C CA . GLU A 1 102 ? 13.719 18.766 23.969 1 87.44 102 GLU A CA 1
ATOM 773 C C . GLU A 1 102 ? 12.844 19.484 22.953 1 87.44 102 GLU A C 1
ATOM 775 O O . GLU A 1 102 ? 11.773 19.984 23.297 1 87.44 102 GLU A O 1
ATOM 780 N N . ASP A 1 103 ? 13.234 19.453 21.688 1 83.19 103 ASP A N 1
ATOM 781 C CA . ASP A 1 103 ? 12.508 20.156 20.641 1 83.19 103 ASP A CA 1
ATOM 782 C C . ASP A 1 103 ? 11.359 19.312 20.109 1 83.19 103 ASP A C 1
ATOM 784 O O . ASP A 1 103 ? 10.492 19.812 19.391 1 83.19 103 ASP A O 1
ATOM 788 N N . ASP A 1 104 ? 11.336 18.109 20.422 1 86.56 104 ASP A N 1
ATOM 789 C CA . ASP A 1 104 ? 10.305 17.172 20 1 86.56 104 ASP A CA 1
ATOM 790 C C . ASP A 1 104 ? 10.023 16.141 21.094 1 86.56 104 ASP A C 1
ATOM 792 O O . ASP A 1 104 ? 10.305 14.953 20.938 1 86.56 104 ASP A O 1
ATOM 796 N N . PRO A 1 105 ? 9.469 16.609 22.188 1 88.31 105 PRO A N 1
ATOM 797 C CA . PRO A 1 105 ? 9.266 15.75 23.359 1 88.31 105 PRO A CA 1
ATOM 798 C C . PRO A 1 105 ? 8.164 14.719 23.141 1 88.31 105 PRO A C 1
ATOM 800 O O . PRO A 1 105 ? 7.352 14.852 22.234 1 88.31 105 PRO A O 1
ATOM 803 N N . ALA A 1 106 ? 8.195 13.758 24.047 1 90.88 106 ALA A N 1
ATOM 804 C CA . ALA A 1 106 ? 7.129 12.758 24.047 1 90.88 106 ALA A CA 1
ATOM 805 C C . ALA A 1 106 ? 5.77 13.414 24.281 1 90.88 106 ALA A C 1
ATOM 807 O O . ALA A 1 106 ? 5.672 14.422 25 1 90.88 106 ALA A O 1
ATOM 808 N N . ARG A 1 107 ? 4.773 12.812 23.719 1 90.81 107 ARG A N 1
ATOM 809 C CA . ARG A 1 107 ? 3.43 13.367 23.859 1 90.81 107 ARG A CA 1
ATOM 810 C C . ARG A 1 107 ? 2.807 12.984 25.188 1 90.81 107 ARG A C 1
ATOM 812 O O . ARG A 1 107 ? 2.996 11.867 25.672 1 90.81 107 ARG A O 1
ATOM 819 N N . ASP A 1 108 ? 2.168 13.953 25.781 1 92.19 108 ASP A N 1
ATOM 820 C CA . ASP A 1 108 ? 1.362 13.719 26.969 1 92.19 108 ASP A CA 1
ATOM 821 C C . ASP A 1 108 ? -0.121 13.617 26.625 1 92.19 108 ASP A C 1
ATOM 823 O O . ASP A 1 108 ? -0.851 14.609 26.703 1 92.19 108 ASP A O 1
ATOM 827 N N . TRP A 1 109 ? -0.607 12.406 26.406 1 92.81 109 TRP A N 1
ATOM 828 C CA . TRP A 1 109 ? -1.976 12.211 25.938 1 92.81 109 TRP A CA 1
ATOM 829 C C . TRP A 1 109 ? -2.975 12.438 27.062 1 92.81 109 TRP A C 1
ATOM 831 O O . TRP A 1 109 ? -4.16 12.672 26.828 1 92.81 109 TRP A O 1
ATOM 841 N N . GLU A 1 110 ? -2.531 12.328 28.234 1 93 110 GLU A N 1
ATOM 842 C CA . GLU A 1 110 ? -3.426 12.617 29.359 1 93 110 GLU A CA 1
ATOM 843 C C . GLU A 1 110 ? -3.848 14.086 29.359 1 93 110 GLU A C 1
ATOM 845 O O . GLU A 1 110 ? -5.023 14.398 29.578 1 93 110 GLU A O 1
ATOM 850 N N . ALA A 1 111 ? -2.873 14.93 29.125 1 93 111 ALA A N 1
ATOM 851 C CA . ALA A 1 111 ? -3.154 16.359 29.078 1 93 111 ALA A CA 1
ATOM 852 C C . ALA A 1 111 ? -3.756 16.766 27.734 1 93 111 ALA A C 1
ATOM 854 O O . ALA A 1 111 ? -4.395 17.812 27.625 1 93 111 ALA A O 1
ATOM 855 N N . GLY A 1 112 ? -3.574 15.945 26.766 1 94.56 112 GLY A N 1
ATOM 856 C CA . GLY A 1 112 ? -3.906 16.297 25.391 1 94.56 112 GLY A CA 1
ATOM 857 C C . GLY A 1 112 ? -2.748 16.922 24.641 1 94.56 112 GLY A C 1
ATOM 858 O O . GLY A 1 112 ? -1.713 17.234 25.234 1 94.56 112 GLY A O 1
ATOM 859 N N . GLU A 1 113 ? -2.918 17 23.344 1 95.5 113 GLU A N 1
ATOM 860 C CA . GLU A 1 113 ? -1.833 17.484 22.484 1 95.5 113 GLU A CA 1
ATOM 861 C C . GLU A 1 113 ? -2.361 18.391 21.375 1 95.5 113 GLU A C 1
ATOM 863 O O . GLU A 1 113 ? -3.418 18.125 20.797 1 95.5 113 GLU A O 1
ATOM 868 N N . ASN A 1 114 ? -1.617 19.547 21.188 1 96 114 ASN A N 1
ATOM 869 C CA . ASN A 1 114 ? -1.82 20.312 19.953 1 96 114 ASN A CA 1
ATOM 870 C C . ASN A 1 114 ? -1.056 19.703 18.781 1 96 114 ASN A C 1
ATOM 872 O O . ASN A 1 114 ? 0.137 19.422 18.891 1 96 114 ASN A O 1
ATOM 876 N N . VAL A 1 115 ? -1.798 19.5 17.672 1 96.88 115 VAL A N 1
ATOM 877 C CA . VAL A 1 115 ? -1.12 18.875 16.547 1 96.88 115 VAL A CA 1
ATOM 878 C C . VAL A 1 115 ? -1.402 19.672 15.273 1 96.88 115 VAL A C 1
ATOM 880 O O . VAL A 1 115 ? -2.416 20.375 15.18 1 96.88 115 VAL A O 1
ATOM 883 N N . ILE A 1 116 ? -0.445 19.547 14.234 1 96.31 116 ILE A N 1
ATOM 884 C CA . ILE A 1 116 ? -0.653 20.156 12.938 1 96.31 116 ILE A CA 1
ATOM 885 C C . ILE A 1 116 ? -0.893 19.078 11.883 1 96.31 116 ILE A C 1
ATOM 887 O O . ILE A 1 116 ? -1.226 19.391 10.734 1 96.31 116 ILE A O 1
ATOM 891 N N . GLU A 1 117 ? -0.702 17.766 12.25 1 96.19 117 GLU A N 1
ATOM 892 C CA . GLU A 1 117 ? -0.997 16.656 11.352 1 96.19 117 GLU A CA 1
ATOM 893 C C . GLU A 1 117 ? -2.5 16.406 11.258 1 96.19 117 GLU A C 1
ATOM 895 O O . GLU A 1 117 ? -3.172 16.234 12.273 1 96.19 117 GLU A O 1
ATOM 900 N N . PRO A 1 118 ? -3.027 16.391 10.062 1 98.19 118 PRO A N 1
ATOM 901 C CA . PRO A 1 118 ? -4.461 16.109 9.953 1 98.19 118 PRO A CA 1
ATOM 902 C C . PRO A 1 118 ? -4.812 14.664 10.266 1 98.19 118 PRO A C 1
ATOM 904 O O . PRO A 1 118 ? -3.922 13.82 10.391 1 98.19 118 PRO A O 1
ATOM 907 N N . PRO A 1 119 ? -6.133 14.43 10.477 1 98.69 119 PRO A N 1
ATOM 908 C CA . PRO A 1 119 ? -6.562 13.062 10.781 1 98.69 119 PRO A CA 1
ATOM 909 C C . PRO A 1 119 ? -6.457 12.133 9.578 1 98.69 119 PRO A C 1
ATOM 911 O O . PRO A 1 119 ? -6.035 12.555 8.5 1 98.69 119 PRO A O 1
ATOM 914 N N . THR A 1 120 ? -6.777 10.82 9.812 1 97.94 120 THR A N 1
ATOM 915 C CA . THR A 1 120 ? -6.684 9.797 8.773 1 97.94 120 THR A CA 1
ATOM 916 C C . THR A 1 120 ? -7.891 8.867 8.828 1 97.94 120 THR A C 1
ATOM 918 O O . THR A 1 120 ? -8.602 8.82 9.836 1 97.94 120 THR A O 1
ATOM 921 N N . CYS A 1 121 ? -8.148 8.281 7.695 1 96.5 121 CYS A N 1
ATOM 922 C CA . CYS A 1 121 ? -9.055 7.141 7.758 1 96.5 121 CYS A CA 1
ATOM 923 C C . CYS A 1 121 ? -8.312 5.867 8.141 1 96.5 121 CYS A C 1
ATOM 925 O O . CYS A 1 121 ? -7.082 5.816 8.062 1 96.5 121 CYS A O 1
ATOM 927 N N . LEU A 1 122 ? -9.062 4.898 8.508 1 94.75 122 LEU A N 1
ATOM 928 C CA . LEU A 1 122 ? -8.492 3.66 9.016 1 94.75 122 LEU A CA 1
ATOM 929 C C . LEU A 1 122 ? -7.629 2.98 7.961 1 94.75 122 LEU A C 1
ATOM 931 O O . LEU A 1 122 ? -6.512 2.547 8.242 1 94.75 122 LEU A O 1
ATOM 935 N N . PHE A 1 123 ? -8.102 2.828 6.75 1 91.44 123 PHE A N 1
ATOM 936 C CA . PHE A 1 123 ? -7.379 2.152 5.68 1 91.44 123 PHE A CA 1
ATOM 937 C C . PHE A 1 123 ? -6.039 2.83 5.414 1 91.44 123 PHE A C 1
ATOM 939 O O . PHE A 1 123 ? -4.996 2.174 5.406 1 91.44 123 PHE A O 1
ATOM 946 N N . HIS A 1 124 ? -6.066 4.102 5.254 1 92.56 124 HIS A N 1
ATOM 947 C CA . HIS A 1 124 ? -4.852 4.832 4.902 1 92.56 124 HIS A CA 1
ATOM 948 C C . HIS A 1 124 ? -3.877 4.879 6.074 1 92.56 124 HIS A C 1
ATOM 950 O O . HIS A 1 124 ? -2.66 4.902 5.875 1 92.56 124 HIS A O 1
ATOM 956 N N . ALA A 1 125 ? -4.438 4.871 7.277 1 94.25 125 ALA A N 1
ATOM 957 C CA . ALA A 1 125 ? -3.553 4.809 8.438 1 94.25 125 ALA A CA 1
ATOM 958 C C . ALA A 1 125 ? -2.699 3.543 8.406 1 94.25 125 ALA A C 1
ATOM 960 O O . ALA A 1 125 ? -1.475 3.609 8.531 1 94.25 125 ALA A O 1
ATOM 961 N N . ARG A 1 126 ? -3.352 2.477 8.281 1 90.88 126 ARG A N 1
ATOM 962 C CA . ARG A 1 126 ? -2.617 1.217 8.234 1 90.88 126 ARG A CA 1
ATOM 963 C C . ARG A 1 126 ? -1.688 1.169 7.023 1 90.88 126 ARG A C 1
ATOM 965 O O . ARG A 1 126 ? -0.529 0.766 7.141 1 90.88 126 ARG A O 1
ATOM 972 N N . ASP A 1 127 ? -2.162 1.579 5.902 1 88.12 127 ASP A N 1
ATOM 973 C CA . ASP A 1 127 ? -1.379 1.606 4.672 1 88.12 127 ASP A CA 1
ATOM 974 C C . ASP A 1 127 ? -0.111 2.439 4.844 1 88.12 127 ASP A C 1
ATOM 976 O O . ASP A 1 127 ? 0.97 2.031 4.418 1 88.12 127 ASP A O 1
ATOM 980 N N . ALA A 1 128 ? -0.262 3.543 5.508 1 89.88 128 ALA A N 1
ATOM 981 C CA . ALA A 1 128 ? 0.858 4.461 5.695 1 89.88 128 ALA A CA 1
ATOM 982 C C . ALA A 1 128 ? 1.934 3.84 6.582 1 89.88 128 ALA A C 1
ATOM 984 O O . ALA A 1 128 ? 3.125 4.098 6.398 1 89.88 128 ALA A O 1
ATOM 985 N N . THR A 1 129 ? 1.559 3.02 7.523 1 88.81 129 THR A N 1
ATOM 986 C CA . THR A 1 129 ? 2.541 2.41 8.414 1 88.81 129 THR A CA 1
ATOM 987 C C . THR A 1 129 ? 3.389 1.387 7.66 1 88.81 129 THR A C 1
ATOM 989 O O . THR A 1 129 ? 4.457 0.99 8.133 1 88.81 129 THR A O 1
ATOM 992 N N . VAL A 1 130 ? 2.891 0.958 6.551 1 85.25 130 VAL A N 1
ATOM 993 C CA . VAL A 1 130 ? 3.646 0.007 5.742 1 85.25 130 VAL A CA 1
ATOM 994 C C . VAL A 1 130 ? 4.516 0.759 4.738 1 85.25 130 VAL A C 1
ATOM 996 O O . VAL A 1 130 ? 5.688 0.422 4.547 1 85.25 130 VAL A O 1
ATOM 999 N N . ARG A 1 131 ? 3.994 1.802 4.277 1 83.06 131 ARG A N 1
ATOM 1000 C CA . ARG A 1 131 ? 4.602 2.398 3.092 1 83.06 131 ARG A CA 1
ATOM 1001 C C . ARG A 1 131 ? 5.535 3.543 3.471 1 83.06 131 ARG A C 1
ATOM 1003 O O . ARG A 1 131 ? 6.418 3.914 2.697 1 83.06 131 ARG A O 1
ATOM 1010 N N . CYS A 1 132 ? 5.301 4.141 4.582 1 83.56 132 CYS A N 1
ATOM 1011 C CA . CYS A 1 132 ? 6.121 5.27 5.008 1 83.56 132 CYS A CA 1
ATOM 1012 C C . CYS A 1 132 ? 7.23 4.812 5.945 1 83.56 132 CYS A C 1
ATOM 1014 O O . CYS A 1 132 ? 6.969 4.414 7.078 1 83.56 132 CYS A O 1
ATOM 1016 N N . PRO A 1 133 ? 8.461 4.957 5.496 1 81.94 133 PRO A N 1
ATOM 1017 C CA . PRO A 1 133 ? 9.562 4.496 6.336 1 81.94 133 PRO A CA 1
ATOM 1018 C C . PRO A 1 133 ? 9.562 5.145 7.719 1 81.94 133 PRO A C 1
ATOM 1020 O O . PRO A 1 133 ? 9.836 4.477 8.719 1 81.94 133 PRO A O 1
ATOM 1023 N N . GLU A 1 134 ? 9.25 6.422 7.793 1 83.25 134 GLU A N 1
ATOM 1024 C CA . GLU A 1 134 ? 9.242 7.121 9.07 1 83.25 134 GLU A CA 1
ATOM 1025 C C . GLU A 1 134 ? 8.203 6.527 10.023 1 83.25 134 GLU A C 1
ATOM 1027 O O . GLU A 1 134 ? 8.469 6.348 11.211 1 83.25 134 GLU A O 1
ATOM 1032 N N . LEU A 1 135 ? 7.102 6.223 9.477 1 88.06 135 LEU A N 1
ATOM 1033 C CA . LEU A 1 135 ? 6.023 5.703 10.312 1 88.06 135 LEU A CA 1
ATOM 1034 C C . LEU A 1 135 ? 6.289 4.258 10.703 1 88.06 135 LEU A C 1
ATOM 1036 O O . LEU A 1 135 ? 5.824 3.797 11.75 1 88.06 135 LEU A O 1
ATOM 1040 N N . ARG A 1 136 ? 7.062 3.559 9.828 1 83.31 136 ARG A N 1
ATOM 1041 C CA . ARG A 1 136 ? 7.449 2.193 10.172 1 83.31 136 ARG A CA 1
ATOM 1042 C C . ARG A 1 136 ? 8.359 2.176 11.398 1 83.31 136 ARG A C 1
ATOM 1044 O O . ARG A 1 136 ? 8.289 1.257 12.219 1 83.31 136 ARG A O 1
ATOM 1051 N N . HIS A 1 137 ? 9.102 3.213 11.461 1 83.56 137 HIS A N 1
ATOM 1052 C CA . HIS A 1 137 ? 10.047 3.289 12.57 1 83.56 137 HIS A CA 1
ATOM 1053 C C . HIS A 1 137 ? 9.336 3.641 13.875 1 83.56 137 HIS A C 1
ATOM 1055 O O . HIS A 1 137 ? 9.797 3.26 14.953 1 83.56 137 HIS A O 1
ATOM 1061 N N . GLY A 1 138 ? 8.336 4.383 13.703 1 87.88 138 GLY A N 1
ATOM 1062 C CA . GLY A 1 138 ? 7.562 4.719 14.891 1 87.88 138 GLY A CA 1
ATOM 1063 C C . GLY A 1 138 ? 6.352 5.582 14.586 1 87.88 138 GLY A C 1
ATOM 1064 O O . GLY A 1 138 ? 6.453 6.57 13.859 1 87.88 138 GLY A O 1
ATOM 1065 N N . HIS A 1 139 ? 5.23 5.133 15.148 1 92.31 139 HIS A N 1
ATOM 1066 C CA . HIS A 1 139 ? 4 5.898 14.984 1 92.31 139 HIS A CA 1
ATOM 1067 C C . HIS A 1 139 ? 3.072 5.707 16.188 1 92.31 139 HIS A C 1
ATOM 1069 O O . HIS A 1 139 ? 3.246 4.766 16.969 1 92.31 139 HIS A O 1
ATOM 1075 N N . GLU A 1 140 ? 2.227 6.648 16.344 1 95.38 140 GLU A N 1
ATOM 1076 C CA . GLU A 1 140 ? 1.124 6.582 17.297 1 95.38 140 GLU A CA 1
ATOM 1077 C C . GLU A 1 140 ? -0.216 6.824 16.609 1 95.38 140 GLU A C 1
ATOM 1079 O O . GLU A 1 140 ? -0.416 7.867 15.977 1 95.38 140 GLU A O 1
ATOM 1084 N N . ALA A 1 141 ? -1.052 5.824 16.672 1 96.94 141 ALA A N 1
ATOM 1085 C CA . ALA A 1 141 ? -2.432 5.984 16.219 1 96.94 141 ALA A CA 1
ATOM 1086 C C . ALA A 1 141 ? -3.381 6.148 17.406 1 96.94 141 ALA A C 1
ATOM 1088 O O . ALA A 1 141 ? -3.289 5.414 18.391 1 96.94 141 ALA A O 1
ATOM 1089 N N . VAL A 1 142 ? -4.297 7.133 17.297 1 98.25 142 VAL A N 1
ATOM 1090 C CA . VAL A 1 142 ? -5.164 7.391 18.438 1 98.25 142 VAL A CA 1
ATOM 1091 C C . VAL A 1 142 ? -6.566 7.754 17.953 1 98.25 142 VAL A C 1
ATOM 1093 O O . VAL A 1 142 ? -6.723 8.383 16.906 1 98.25 142 VAL A O 1
ATOM 1096 N N . TRP A 1 143 ? -7.559 7.32 18.734 1 98.19 143 TRP A N 1
ATOM 1097 C CA . TRP A 1 143 ? -8.875 7.957 18.703 1 98.19 143 TRP A CA 1
ATOM 1098 C C . TRP A 1 143 ? -8.891 9.227 19.547 1 98.19 143 TRP A C 1
ATOM 1100 O O . TRP A 1 143 ? -8.555 9.188 20.734 1 98.19 143 TRP A O 1
ATOM 1110 N N . ALA A 1 144 ? -9.234 10.336 18.953 1 98.69 144 ALA A N 1
ATOM 1111 C CA . ALA A 1 144 ? -9.375 11.594 19.672 1 98.69 144 ALA A CA 1
ATOM 1112 C C . ALA A 1 144 ? -10.844 11.953 19.875 1 98.69 144 ALA A C 1
ATOM 1114 O O . ALA A 1 144 ? -11.539 12.281 18.906 1 98.69 144 ALA A O 1
ATOM 1115 N N . GLY A 1 145 ? -11.273 11.922 21.078 1 98.62 145 GLY A N 1
ATOM 1116 C CA . GLY A 1 145 ? -12.648 12.273 21.375 1 98.62 145 GLY A CA 1
ATOM 1117 C C . GLY A 1 145 ? -12.906 13.766 21.344 1 98.62 145 GLY A C 1
ATOM 1118 O O . GLY A 1 145 ? -14.055 14.203 21.203 1 98.62 145 GLY A O 1
ATOM 1119 N N . VAL A 1 146 ? -11.945 14.484 21.562 1 98.62 146 VAL A N 1
ATOM 1120 C CA . VAL A 1 146 ? -11.984 15.938 21.438 1 98.62 146 VAL A CA 1
ATOM 1121 C C . VAL A 1 146 ? -11.016 16.375 20.344 1 98.62 146 VAL A C 1
ATOM 1123 O O . VAL A 1 146 ? -9.836 16.031 20.359 1 98.62 146 VAL A O 1
ATOM 1126 N N . THR A 1 147 ? -11.5 17.094 19.328 1 98.62 147 THR A N 1
ATOM 1127 C CA . THR A 1 147 ? -10.68 17.578 18.234 1 98.62 147 THR A CA 1
ATOM 1128 C C . THR A 1 147 ? -11.008 19.047 17.922 1 98.62 147 THR A C 1
ATOM 1130 O O . THR A 1 147 ? -11.578 19.344 16.875 1 98.62 147 THR A O 1
ATOM 1133 N N . GLU A 1 148 ? -10.594 19.922 18.703 1 98.38 148 GLU A N 1
ATOM 1134 C CA . GLU A 1 148 ? -10.969 21.328 18.578 1 98.38 148 GLU A CA 1
ATOM 1135 C C . GLU A 1 148 ? -9.938 22.109 17.766 1 98.38 148 GLU A C 1
ATOM 1137 O O . GLU A 1 148 ? -8.734 21.969 18 1 98.38 148 GLU A O 1
ATOM 1142 N N . LEU A 1 149 ? -10.406 22.844 16.75 1 98.31 149 LEU A N 1
ATOM 1143 C CA . LEU A 1 149 ? -9.523 23.797 16.094 1 98.31 149 LEU A CA 1
ATOM 1144 C C . LEU A 1 149 ? -9.133 24.922 17.047 1 98.31 149 LEU A C 1
ATOM 1146 O O . LEU A 1 149 ? -9.992 25.672 17.531 1 98.31 149 LEU A O 1
ATOM 1150 N N . VAL A 1 150 ? -7.785 25.094 17.297 1 98.38 150 VAL A N 1
ATOM 1151 C CA . VAL A 1 150 ? -7.453 25.953 18.422 1 98.38 150 VAL A CA 1
ATOM 1152 C C . VAL A 1 150 ? -6.52 27.062 17.969 1 98.38 150 VAL A C 1
ATOM 1154 O O . VAL A 1 150 ? -6.348 28.062 18.656 1 98.38 150 VAL A O 1
ATOM 1157 N N . GLY A 1 151 ? -5.82 26.844 16.844 1 98.56 151 GLY A N 1
ATOM 1158 C CA . GLY A 1 151 ? -4.859 27.875 16.5 1 98.56 151 GLY A CA 1
ATOM 1159 C C . GLY A 1 151 ? -4.316 27.734 15.094 1 98.56 151 GLY A C 1
ATOM 1160 O O . GLY A 1 151 ? -4.816 26.922 14.305 1 98.56 151 GLY A O 1
ATOM 1161 N N . VAL A 1 152 ? -3.416 28.656 14.797 1 98.5 152 VAL A N 1
ATOM 1162 C CA . VAL A 1 152 ? -2.707 28.719 13.523 1 98.5 152 VAL A CA 1
ATOM 1163 C C . VAL A 1 152 ? -1.201 28.781 13.766 1 98.5 152 VAL A C 1
ATOM 1165 O O . VAL A 1 152 ? -0.731 29.547 14.609 1 98.5 152 VAL A O 1
ATOM 1168 N N . ALA A 1 153 ? -0.543 27.828 13.094 1 97.94 153 ALA A N 1
ATOM 1169 C CA . ALA A 1 153 ? 0.916 27.891 13.078 1 97.94 153 ALA A CA 1
ATOM 1170 C C . ALA A 1 153 ? 1.427 28.656 11.867 1 97.94 153 ALA A C 1
ATOM 1172 O O . ALA A 1 153 ? 0.839 28.578 10.781 1 97.94 153 ALA A O 1
ATOM 1173 N N . GLY A 1 154 ? 2.525 29.375 12.07 1 97.25 154 GLY A N 1
ATOM 1174 C CA . GLY A 1 154 ? 3.104 30.109 10.961 1 97.25 154 GLY A CA 1
ATOM 1175 C C . GLY A 1 154 ? 4.25 31.016 11.375 1 97.25 154 GLY A C 1
ATOM 1176 O O . GLY A 1 154 ? 4.875 30.797 12.414 1 97.25 154 GLY A O 1
ATOM 1177 N N . VAL A 1 155 ? 4.582 31.891 10.422 1 95.81 155 VAL A N 1
ATOM 1178 C CA . VAL A 1 155 ? 5.629 32.875 10.664 1 95.81 155 VAL A CA 1
ATOM 1179 C C . VAL A 1 155 ? 5 34.188 11.109 1 95.81 155 VAL A C 1
ATOM 1181 O O . VAL A 1 155 ? 4.23 34.812 10.359 1 95.81 155 VAL A O 1
ATOM 1184 N N . TYR A 1 156 ? 5.336 34.594 12.352 1 95.12 156 TYR A N 1
ATOM 1185 C CA . TYR A 1 156 ? 4.824 35.812 12.961 1 95.12 156 TYR A CA 1
ATOM 1186 C C . TYR A 1 156 ? 5.789 36.969 12.758 1 95.12 156 TYR A C 1
ATOM 1188 O O . TYR A 1 156 ? 7 36.812 12.93 1 95.12 156 TYR A O 1
ATOM 1196 N N . TYR A 1 157 ? 5.246 38.062 12.242 1 93.25 157 TYR A N 1
ATOM 1197 C CA . TYR A 1 157 ? 5.988 39.312 12.047 1 93.25 157 TYR A CA 1
ATOM 1198 C C . TYR A 1 157 ? 5.613 40.344 13.102 1 93.25 157 TYR A C 1
ATOM 1200 O O . TYR A 1 157 ? 4.703 41.156 12.898 1 93.25 157 TYR A O 1
ATOM 1208 N N . PRO A 1 158 ? 6.492 40.344 14.164 1 90.44 158 PRO A N 1
ATOM 1209 C CA . PRO A 1 158 ? 6.156 41.312 15.227 1 90.44 158 PRO A CA 1
ATOM 1210 C C . PRO A 1 158 ? 6.25 42.75 14.758 1 90.44 158 PRO A C 1
ATOM 1212 O O . PRO A 1 158 ? 7.184 43.125 14.039 1 90.44 158 PRO A O 1
ATOM 1215 N N . PRO A 1 159 ? 5.227 43.562 15.188 1 84.69 159 PRO A N 1
ATOM 1216 C CA . PRO A 1 159 ? 5.223 44.969 14.75 1 84.69 159 PRO A CA 1
ATOM 1217 C C . PRO A 1 159 ? 6.434 45.75 15.266 1 84.69 159 PRO A C 1
ATOM 1219 O O . PRO A 1 159 ? 6.863 46.719 14.625 1 84.69 159 PRO A O 1
ATOM 1222 N N . ASP A 1 160 ? 6.91 45.469 16.422 1 77.75 160 ASP A N 1
ATOM 1223 C CA . ASP A 1 160 ? 7.957 46.25 17.047 1 77.75 160 ASP A CA 1
ATOM 1224 C C . ASP A 1 160 ? 9.344 45.781 16.625 1 77.75 160 ASP A C 1
ATOM 1226 O O . ASP A 1 160 ? 10.312 46.562 16.672 1 77.75 160 ASP A O 1
ATOM 1230 N N . ARG A 1 161 ? 9.609 44.438 16.438 1 64.75 161 ARG A N 1
ATOM 1231 C CA . ARG A 1 161 ? 10.914 43.844 16.141 1 64.75 161 ARG A CA 1
ATOM 1232 C C . ARG A 1 161 ? 10.852 42.969 14.906 1 64.75 161 ARG A C 1
ATOM 1234 O O . ARG A 1 161 ? 10.375 41.812 14.969 1 64.75 161 ARG A O 1
ATOM 1241 N N . PRO A 1 162 ? 11.445 43.469 13.859 1 65.69 162 PRO A N 1
ATOM 1242 C CA . PRO A 1 162 ? 11.047 42.969 12.531 1 65.69 162 PRO A CA 1
ATOM 1243 C C . PRO A 1 162 ? 11.602 41.594 12.219 1 65.69 162 PRO A C 1
ATOM 1245 O O . PRO A 1 162 ? 11.539 41.156 11.07 1 65.69 162 PRO A O 1
ATOM 1248 N N . GLN A 1 163 ? 12.109 40.812 13.398 1 87.94 163 GLN A N 1
ATOM 1249 C CA . GLN A 1 163 ? 12.539 39.531 12.891 1 87.94 163 GLN A CA 1
ATOM 1250 C C . GLN A 1 163 ? 11.398 38.531 12.938 1 87.94 163 GLN A C 1
ATOM 1252 O O . GLN A 1 163 ? 10.82 38.281 14 1 87.94 163 GLN A O 1
ATOM 1257 N N . PRO A 1 164 ? 11.047 38.062 11.852 1 91.5 164 PRO A N 1
ATOM 1258 C CA . PRO A 1 164 ? 10 37.031 11.812 1 91.5 164 PRO A CA 1
ATOM 1259 C C . PRO A 1 164 ? 10.336 35.812 12.672 1 91.5 164 PRO A C 1
ATOM 1261 O O . PRO A 1 164 ? 11.508 35.438 12.773 1 91.5 164 PRO A O 1
ATOM 1264 N N . VAL A 1 165 ? 9.383 35.219 13.367 1 92.88 165 VAL A N 1
ATOM 1265 C CA . VAL A 1 165 ? 9.578 34.062 14.227 1 92.88 165 VAL A CA 1
ATOM 1266 C C . VAL A 1 165 ? 8.461 33.062 13.992 1 92.88 165 VAL A C 1
ATOM 1268 O O . VAL A 1 165 ? 7.301 33.438 13.82 1 92.88 165 VAL A O 1
ATOM 1271 N N . GLU A 1 166 ? 8.789 31.828 13.977 1 93.62 166 GLU A N 1
ATOM 1272 C CA . GLU A 1 166 ? 7.773 30.781 13.922 1 93.62 166 GLU A CA 1
ATOM 1273 C C . GLU A 1 166 ? 7.02 30.672 15.242 1 93.62 166 GLU A C 1
ATOM 1275 O O . GLU A 1 166 ? 7.629 30.641 16.312 1 93.62 166 GLU A O 1
ATOM 1280 N N . ARG A 1 167 ? 5.672 30.672 15.133 1 94.75 167 ARG A N 1
ATOM 1281 C CA . ARG A 1 167 ? 4.848 30.609 16.344 1 94.75 167 ARG A CA 1
ATOM 1282 C C . ARG A 1 167 ? 3.482 30 16.031 1 94.75 167 ARG A C 1
ATOM 1284 O O . ARG A 1 167 ? 3.08 29.922 14.867 1 94.75 167 ARG A O 1
ATOM 1291 N N . THR A 1 168 ? 2.9 29.5 17.062 1 97.31 168 THR A N 1
ATOM 1292 C CA . THR A 1 168 ? 1.484 29.141 17.016 1 97.31 168 THR A CA 1
ATOM 1293 C C . THR A 1 168 ? 0.655 30.172 17.797 1 97.31 168 THR A C 1
ATOM 1295 O O . THR A 1 168 ? 0.993 30.531 18.922 1 97.31 168 THR A O 1
ATOM 1298 N N . LEU A 1 169 ? -0.324 30.703 17.141 1 98 169 LEU A N 1
ATOM 1299 C CA . LEU A 1 169 ? -1.227 31.656 17.797 1 98 169 LEU A CA 1
ATOM 1300 C C . LEU A 1 169 ? -2.645 31.094 17.859 1 98 169 LEU A C 1
ATOM 1302 O O . LEU A 1 169 ? -3.07 30.359 16.953 1 98 169 LEU A O 1
ATOM 1306 N N . ALA A 1 170 ? -3.355 31.469 18.922 1 98.38 170 ALA A N 1
ATOM 1307 C CA . ALA A 1 170 ? -4.727 31.016 19.125 1 98.38 170 ALA A CA 1
ATOM 1308 C C . ALA A 1 170 ? -5.656 31.609 18.062 1 98.38 170 ALA A C 1
ATOM 1310 O O . ALA A 1 170 ? -5.426 32.719 17.578 1 98.38 170 ALA A O 1
ATOM 1311 N N . LEU A 1 171 ? -6.68 30.875 17.766 1 97.38 171 LEU A N 1
ATOM 1312 C CA . LEU A 1 171 ? -7.711 31.453 16.906 1 97.38 171 LEU A CA 1
ATOM 1313 C C . LEU A 1 171 ? -8.297 32.719 17.531 1 97.38 171 LEU A C 1
ATOM 1315 O O . LEU A 1 171 ? -8.531 32.75 18.75 1 97.38 171 LEU A O 1
ATOM 1319 N N . GLY A 1 172 ? -8.453 33.719 16.703 1 95.88 172 GLY A N 1
ATOM 1320 C CA . GLY A 1 172 ? -9.023 34.969 17.188 1 95.88 172 GLY A CA 1
ATOM 1321 C C . GLY A 1 172 ? -7.988 35.938 17.75 1 95.88 172 GLY A C 1
ATOM 1322 O O . GLY A 1 172 ? -8.297 37.094 18.031 1 95.88 172 GLY A O 1
ATOM 1323 N N . ASP A 1 173 ? -6.789 35.438 18.047 1 97.19 173 ASP A N 1
ATOM 1324 C CA . ASP A 1 173 ? -5.715 36.312 18.484 1 97.19 173 ASP A CA 1
ATOM 1325 C C . ASP A 1 173 ? -5.504 37.438 17.484 1 97.19 173 ASP A C 1
ATOM 1327 O O . ASP A 1 173 ? -5.32 37.219 16.297 1 97.19 173 ASP A O 1
ATOM 1331 N N . PRO A 1 174 ? -5.523 38.688 17.906 1 96.25 174 PRO A N 1
ATOM 1332 C CA . PRO A 1 174 ? -5.348 39.812 16.984 1 96.25 174 PRO A CA 1
ATOM 1333 C C . PRO A 1 174 ? -4 39.781 16.281 1 96.25 174 PRO A C 1
ATOM 1335 O O . PRO A 1 174 ? -3.865 40.344 15.18 1 96.25 174 PRO A O 1
ATOM 1338 N N . ASN A 1 175 ? -3.039 39.125 16.875 1 95.94 175 ASN A N 1
ATOM 1339 C CA . ASN A 1 175 ? -1.714 39.062 16.281 1 95.94 175 ASN A CA 1
ATOM 1340 C C . ASN A 1 175 ? -1.717 38.156 15.031 1 95.94 175 ASN A C 1
ATOM 1342 O O . ASN A 1 175 ? -0.75 38.156 14.266 1 95.94 175 ASN A O 1
ATOM 1346 N N . LEU A 1 176 ? -2.801 37.5 14.773 1 97.75 176 LEU A N 1
ATOM 1347 C CA . LEU A 1 176 ? -2.922 36.719 13.555 1 97.75 176 LEU A CA 1
ATOM 1348 C C . LEU A 1 176 ? -2.809 37.594 12.32 1 97.75 176 LEU A C 1
ATOM 1350 O O . LEU A 1 176 ? -2.344 37.156 11.266 1 97.75 176 LEU A O 1
ATOM 1354 N N . ALA A 1 177 ? -3.201 38.812 12.453 1 96.75 177 ALA A N 1
ATOM 1355 C CA . ALA A 1 177 ? -3.115 39.781 11.352 1 96.75 177 ALA A CA 1
ATOM 1356 C C . ALA A 1 177 ? -1.666 40 10.93 1 96.75 177 ALA A C 1
ATOM 1358 O O . ALA A 1 177 ? -1.402 40.531 9.844 1 96.75 177 ALA A O 1
ATOM 1359 N N . PHE A 1 178 ? -0.726 39.594 11.797 1 96.25 178 PHE A N 1
ATOM 1360 C CA . PHE A 1 178 ? 0.695 39.812 11.555 1 96.25 178 PHE A CA 1
ATOM 1361 C C . PHE A 1 178 ? 1.404 38.5 11.266 1 96.25 178 PHE A C 1
ATOM 1363 O O . PHE A 1 178 ? 2.598 38.344 11.539 1 96.25 178 PHE A O 1
ATOM 1370 N N . MET A 1 179 ? 0.665 37.531 10.805 1 96.94 179 MET A N 1
ATOM 1371 C CA . MET A 1 179 ? 1.236 36.219 10.57 1 96.94 179 MET A CA 1
ATOM 1372 C C . MET A 1 179 ? 0.982 35.75 9.141 1 96.94 179 MET A C 1
ATOM 1374 O O . MET A 1 179 ? -0.065 36.062 8.562 1 96.94 179 MET A O 1
ATOM 1378 N N . VAL A 1 180 ? 2.016 35.062 8.57 1 96.12 180 VAL A N 1
ATOM 1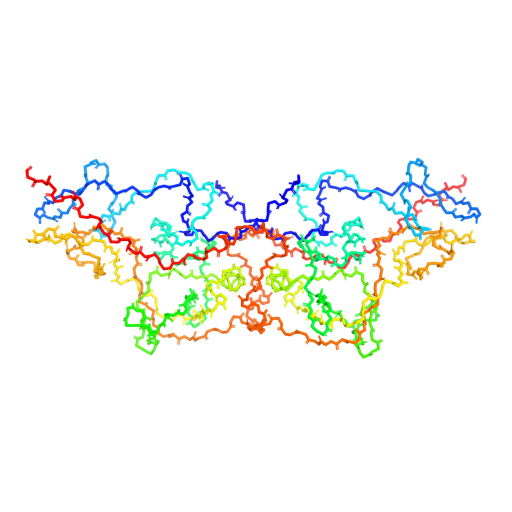379 C CA . VAL A 1 180 ? 1.795 34.188 7.414 1 96.12 180 VAL A CA 1
ATOM 1380 C C . VAL A 1 180 ? 1.619 32.75 7.867 1 96.12 180 VAL A C 1
ATOM 1382 O O . VAL A 1 180 ? 2.557 32.125 8.391 1 96.12 180 VAL A O 1
ATOM 1385 N N . ALA A 1 181 ? 0.422 32.281 7.652 1 97.75 181 ALA A N 1
ATOM 1386 C CA . ALA A 1 181 ? 0.046 30.953 8.172 1 97.75 181 ALA A CA 1
ATOM 1387 C C . ALA A 1 181 ? 0.726 29.844 7.387 1 97.75 181 ALA A C 1
ATOM 1389 O O . ALA A 1 181 ? 1.042 30.016 6.207 1 97.75 181 ALA A O 1
ATOM 1390 N N . THR A 1 182 ? 0.939 28.672 8.094 1 96.44 182 THR A N 1
ATOM 1391 C CA . THR A 1 182 ? 1.444 27.453 7.457 1 96.44 182 THR A CA 1
ATOM 1392 C C . THR A 1 182 ? 0.513 26.281 7.719 1 96.44 182 THR A C 1
ATOM 1394 O O . THR A 1 182 ? 0.405 25.375 6.895 1 96.44 182 THR A O 1
ATOM 1397 N N . ALA A 1 183 ? -0.137 26.297 8.844 1 97.88 183 ALA A N 1
ATOM 1398 C CA . ALA A 1 183 ? -0.974 25.156 9.211 1 97.88 183 ALA A CA 1
ATOM 1399 C C . ALA A 1 183 ? -2.021 25.562 10.25 1 97.88 183 ALA A C 1
ATOM 1401 O O . ALA A 1 183 ? -1.771 26.422 11.094 1 97.88 183 ALA A O 1
ATOM 1402 N N . LEU A 1 184 ? -3.172 24.891 10.141 1 98.25 184 LEU A N 1
ATOM 1403 C CA . LEU A 1 184 ? -4.113 24.922 11.25 1 98.25 184 LEU A CA 1
ATOM 1404 C C . LEU A 1 184 ? -3.68 23.969 12.359 1 98.25 184 LEU A C 1
ATOM 1406 O O . LEU A 1 184 ? -3.016 22.969 12.086 1 98.25 184 LEU A O 1
ATOM 1410 N N . VAL A 1 185 ? -4.023 24.344 13.594 1 98.5 185 VAL A N 1
ATOM 1411 C CA . VAL A 1 185 ? -3.67 23.547 14.766 1 98.5 185 VAL A CA 1
ATOM 1412 C C . VAL A 1 185 ? -4.941 23.047 15.453 1 98.5 185 VAL A C 1
ATOM 1414 O O . VAL A 1 185 ? -5.867 23.828 15.695 1 98.5 185 VAL A O 1
ATOM 1417 N N . ARG A 1 186 ? -4.992 21.797 15.773 1 98.56 186 ARG A N 1
ATOM 1418 C CA . ARG A 1 186 ? -6.074 21.25 16.578 1 98.56 186 ARG A CA 1
ATOM 1419 C C . ARG A 1 186 ? -5.543 20.719 17.906 1 98.56 186 ARG A C 1
ATOM 1421 O O . ARG A 1 186 ? -4.453 20.141 17.953 1 98.56 186 ARG A O 1
ATOM 1428 N N . TYR A 1 187 ? -6.375 20.875 18.875 1 98.5 187 TYR A N 1
ATOM 1429 C CA . TYR A 1 187 ? -6.176 20.203 20.156 1 98.5 187 TYR A CA 1
ATOM 1430 C C . TYR A 1 187 ? -6.852 18.828 20.156 1 98.5 187 TYR A C 1
ATOM 1432 O O . TYR A 1 187 ? -8.039 18.719 19.828 1 98.5 187 TYR A O 1
ATOM 1440 N N . LEU A 1 188 ? -6.055 17.797 20.484 1 98.56 188 LEU A N 1
ATOM 1441 C CA . LEU A 1 188 ? -6.598 16.453 20.656 1 98.56 188 LEU A CA 1
ATOM 1442 C C . LEU A 1 188 ? -6.723 16.109 22.125 1 98.56 188 LEU A C 1
ATOM 1444 O O . LEU A 1 188 ? -5.75 16.203 22.891 1 98.56 188 LEU A O 1
ATOM 1448 N N . GLY A 1 189 ? -7.941 15.766 22.516 1 98.38 189 GLY A N 1
ATOM 1449 C CA . GLY A 1 189 ? -8.219 15.305 23.875 1 98.38 189 GLY A CA 1
ATOM 1450 C C . GLY A 1 189 ? -9.07 14.047 23.906 1 98.38 189 GLY A C 1
ATOM 1451 O O . GLY A 1 189 ? -9.562 13.594 22.875 1 98.38 189 GLY A O 1
ATOM 1452 N N . ALA A 1 190 ? -9.18 13.398 25.203 1 98.12 190 ALA A N 1
ATOM 1453 C CA . ALA A 1 190 ? -9.891 12.133 25.375 1 98.12 190 ALA A CA 1
ATOM 1454 C C . ALA A 1 190 ? -9.336 11.062 24.438 1 98.12 190 ALA A C 1
ATOM 1456 O O . ALA A 1 190 ? -10.094 10.438 23.688 1 98.12 190 ALA A O 1
ATOM 1457 N N . ILE A 1 191 ? -8.086 10.852 24.672 1 98.25 191 ILE A N 1
ATOM 1458 C CA . ILE A 1 191 ? -7.293 10.062 23.734 1 98.25 191 ILE A CA 1
ATOM 1459 C C . ILE A 1 191 ? -7.406 8.578 24.078 1 98.25 191 ILE A C 1
ATOM 1461 O O . ILE A 1 191 ? -7.293 8.203 25.25 1 98.25 191 ILE A O 1
ATOM 1465 N N . THR A 1 192 ? -7.684 7.734 23.094 1 97.56 192 THR A N 1
ATOM 1466 C CA . THR A 1 192 ? -7.609 6.285 23.203 1 97.56 192 THR A CA 1
ATOM 1467 C C . THR A 1 192 ? -6.652 5.707 22.156 1 97.56 192 THR A C 1
ATOM 1469 O O . THR A 1 192 ? -6.895 5.816 20.953 1 97.56 192 THR A O 1
ATOM 1472 N N . PRO A 1 193 ? -5.59 5.059 22.625 1 96.56 193 PRO A N 1
ATOM 1473 C CA . PRO A 1 193 ? -4.645 4.477 21.672 1 96.56 193 PRO A CA 1
ATOM 1474 C C . PRO A 1 193 ? -5.277 3.393 20.797 1 96.56 193 PRO A C 1
ATOM 1476 O O . PRO A 1 193 ? -6.184 2.688 21.25 1 96.56 193 PRO A O 1
ATOM 1479 N N . VAL A 1 194 ? -4.812 3.342 19.547 1 95.25 194 VAL A N 1
ATOM 1480 C CA . VAL A 1 194 ? -5.27 2.357 18.562 1 95.25 194 VAL A CA 1
ATOM 1481 C C . VAL A 1 194 ? -4.113 1.448 18.172 1 95.25 194 VAL A C 1
ATOM 1483 O O . VAL A 1 194 ? -3.004 1.923 17.906 1 95.25 194 VAL A O 1
ATOM 1486 N N . ASP A 1 195 ? -4.328 0.185 18.188 1 91.75 195 ASP A N 1
ATOM 1487 C CA . ASP A 1 195 ? -3.379 -0.756 17.609 1 91.75 195 ASP A CA 1
ATOM 1488 C C . ASP A 1 195 ? -3.711 -1.035 16.141 1 91.75 195 ASP A C 1
ATOM 1490 O O . ASP A 1 195 ? -4.664 -1.758 15.844 1 91.75 195 ASP A O 1
ATOM 1494 N N . LEU A 1 196 ? -2.844 -0.569 15.25 1 90.25 196 LEU A N 1
ATOM 1495 C CA . LEU A 1 196 ? -3.119 -0.674 13.82 1 90.25 196 LEU A CA 1
ATOM 1496 C C . LEU A 1 196 ? -2.787 -2.068 13.305 1 90.25 196 LEU A C 1
ATOM 1498 O O . LEU A 1 196 ? -3.041 -2.381 12.141 1 90.25 196 LEU A O 1
ATOM 1502 N N . ASN A 1 197 ? -2.316 -2.926 14.156 1 83.69 197 ASN A N 1
ATOM 1503 C CA . ASN A 1 197 ? -2.066 -4.309 13.766 1 83.69 197 ASN A CA 1
ATOM 1504 C C . ASN A 1 197 ? -3.234 -5.215 14.148 1 83.69 197 ASN A C 1
ATOM 1506 O O . ASN A 1 197 ? -3.217 -6.414 13.852 1 83.69 197 ASN A O 1
ATOM 1510 N N . ASP A 1 198 ? -4.16 -4.594 14.766 1 85.75 198 ASP A N 1
ATOM 1511 C CA . ASP A 1 198 ? -5.363 -5.355 15.094 1 85.75 198 ASP A CA 1
ATOM 1512 C C . ASP A 1 198 ? -6.215 -5.594 13.852 1 85.75 198 ASP A C 1
ATOM 1514 O O . ASP A 1 198 ? -6.953 -4.703 13.422 1 85.75 198 ASP A O 1
ATOM 1518 N N . SER A 1 199 ? -6.199 -6.789 13.32 1 77.56 199 SER A N 1
ATOM 1519 C CA . SER A 1 199 ? -6.879 -7.121 12.078 1 77.56 199 SER A CA 1
ATOM 1520 C C . SER A 1 199 ? -8.383 -6.902 12.195 1 77.56 199 SER A C 1
ATOM 1522 O O . SER A 1 199 ? -9.062 -6.684 11.188 1 77.56 199 SER A O 1
ATOM 1524 N N . ARG A 1 200 ? -8.977 -6.957 13.391 1 81.06 200 ARG A N 1
ATOM 1525 C CA . ARG A 1 200 ? -10.406 -6.77 13.594 1 81.06 200 ARG A CA 1
ATOM 1526 C C . ARG A 1 200 ? -10.828 -5.348 13.242 1 81.06 200 ARG A C 1
ATOM 1528 O O . ARG A 1 200 ? -11.984 -5.105 12.891 1 81.06 200 ARG A O 1
ATOM 1535 N N . LEU A 1 201 ? -9.891 -4.461 13.297 1 84.69 201 LEU A N 1
ATOM 1536 C CA . LEU A 1 201 ? -10.195 -3.059 13.039 1 84.69 201 LEU A CA 1
ATOM 1537 C C . LEU A 1 201 ? -10.195 -2.77 11.539 1 84.69 201 LEU A C 1
ATOM 1539 O O . LEU A 1 201 ? -10.883 -1.853 11.078 1 84.69 201 LEU A O 1
ATOM 1543 N N . PHE A 1 202 ? -9.469 -3.643 10.812 1 82.62 202 PHE A N 1
ATOM 1544 C CA . PHE A 1 202 ? -9.188 -3.221 9.453 1 82.62 202 PHE A CA 1
ATOM 1545 C C . PHE A 1 202 ? -9.805 -4.184 8.445 1 82.62 202 PHE A C 1
ATOM 1547 O O . PHE A 1 202 ? -9.742 -3.957 7.234 1 82.62 202 PHE A O 1
ATOM 1554 N N . THR A 1 203 ? -10.383 -5.203 8.891 1 80.88 203 THR A N 1
ATOM 1555 C CA . THR A 1 203 ? -10.898 -6.246 8.016 1 80.88 203 THR A CA 1
ATOM 1556 C C . THR A 1 203 ? -11.805 -5.648 6.941 1 80.88 203 THR A C 1
ATOM 1558 O O . THR A 1 203 ? -11.703 -6.008 5.77 1 80.88 203 THR A O 1
ATOM 1561 N N . ASP A 1 204 ? -12.617 -4.621 7.285 1 81.88 204 ASP A N 1
ATOM 1562 C CA . ASP A 1 204 ? -13.57 -4.059 6.336 1 81.88 204 ASP A CA 1
ATOM 1563 C C . ASP A 1 204 ? -13.195 -2.623 5.969 1 81.88 204 ASP A C 1
ATOM 1565 O O . ASP A 1 204 ? -14.023 -1.877 5.438 1 81.88 204 ASP A O 1
ATOM 1569 N N . ALA A 1 205 ? -11.969 -2.293 6.32 1 84.94 205 ALA A N 1
ATOM 1570 C CA . ALA A 1 205 ? -11.555 -0.922 6.043 1 84.94 205 ALA A CA 1
ATOM 1571 C C . ALA A 1 205 ? -11.383 -0.692 4.543 1 84.94 205 ALA A C 1
ATOM 1573 O O . ALA A 1 205 ? -10.82 -1.532 3.838 1 84.94 205 ALA A O 1
ATOM 1574 N N . VAL A 1 206 ? -11.984 0.414 4.07 1 84.25 206 VAL A N 1
ATOM 1575 C CA . VAL A 1 206 ? -11.836 0.817 2.674 1 84.25 206 VAL A CA 1
ATOM 1576 C C . VAL A 1 206 ? -11.211 2.207 2.598 1 84.25 206 VAL A C 1
ATOM 1578 O O . VAL A 1 206 ? -11.383 3.023 3.506 1 84.25 206 VAL A O 1
ATOM 1581 N N . PRO A 1 207 ? -10.438 2.398 1.48 1 87.81 207 PRO A N 1
ATOM 1582 C CA . PRO A 1 207 ? -9.914 3.758 1.338 1 87.81 207 PRO A CA 1
ATOM 1583 C C . PRO A 1 207 ? -11.008 4.816 1.326 1 87.81 207 PRO A C 1
ATOM 1585 O O . PRO A 1 207 ? -12.062 4.621 0.706 1 87.81 207 PRO A O 1
ATOM 1588 N N . CYS A 1 208 ? -10.766 5.871 1.96 1 91.5 208 CYS A N 1
ATOM 1589 C CA . CYS A 1 208 ? -11.773 6.914 2.123 1 91.5 208 CYS A CA 1
ATOM 1590 C C . CYS A 1 208 ? -12.109 7.559 0.784 1 91.5 208 CYS A C 1
ATOM 1592 O O . CYS A 1 208 ? -13.164 8.18 0.639 1 91.5 208 CYS A O 1
ATOM 1594 N N . ASN A 1 209 ? -11.219 7.473 -0.147 1 86.56 209 ASN A N 1
ATOM 1595 C CA . ASN A 1 209 ? -11.422 8.109 -1.442 1 86.56 209 ASN A CA 1
ATOM 1596 C C . ASN A 1 209 ? -11.82 7.094 -2.512 1 86.56 209 ASN A C 1
ATOM 1598 O O . ASN A 1 209 ? -11.695 7.371 -3.707 1 86.56 209 ASN A O 1
ATOM 1602 N N . ALA A 1 210 ? -12.102 5.816 -2.111 1 79.69 210 ALA A N 1
ATOM 1603 C CA . ALA A 1 210 ? -12.562 4.805 -3.061 1 79.69 210 ALA A CA 1
ATOM 1604 C C . ALA A 1 210 ? -13.852 5.246 -3.746 1 79.69 210 ALA A C 1
ATOM 1606 O O . ALA A 1 210 ? -14.727 5.848 -3.113 1 79.69 210 ALA A O 1
ATOM 1607 N N . PRO A 1 211 ? -13.805 5.02 -5.098 1 67.12 211 PRO A N 1
ATOM 1608 C CA . PRO A 1 211 ? -15.047 5.391 -5.773 1 67.12 211 PRO A CA 1
ATOM 1609 C C . PRO A 1 211 ? -16.25 4.602 -5.262 1 67.12 211 PRO A C 1
ATOM 1611 O O . PRO A 1 211 ? -16.109 3.461 -4.816 1 67.12 211 PRO A O 1
ATOM 1614 N N . SER A 1 212 ? -17.328 5.105 -4.66 1 58.16 212 SER A N 1
ATOM 1615 C CA . SER A 1 212 ? -18.531 4.5 -4.094 1 58.16 212 SER A CA 1
ATOM 1616 C C . SER A 1 212 ? -18.844 3.158 -4.75 1 58.16 212 SER A C 1
ATOM 1618 O O . SER A 1 212 ? -19.266 2.219 -4.078 1 58.16 212 SER A O 1
ATOM 1620 N N . GLY A 1 213 ? -18.859 3.012 -5.949 1 47.19 213 GLY A N 1
ATOM 1621 C CA . GLY A 1 213 ? -19.359 1.839 -6.645 1 47.19 213 GLY A CA 1
ATOM 1622 C C . GLY A 1 213 ? -18.312 0.767 -6.848 1 47.19 213 GLY A C 1
ATOM 1623 O O . GLY A 1 213 ? -18.625 -0.346 -7.277 1 47.19 213 GLY A O 1
ATOM 1624 N N . ASP A 1 214 ? -17.188 1.044 -6.828 1 45.91 214 ASP A N 1
ATOM 1625 C CA . ASP A 1 214 ? -16.234 0.085 -7.371 1 45.91 214 ASP A CA 1
ATOM 1626 C C . ASP A 1 214 ? -15.562 -0.708 -6.254 1 45.91 214 ASP A C 1
ATOM 1628 O O . ASP A 1 214 ? -14.438 -0.394 -5.852 1 45.91 214 ASP A O 1
ATOM 1632 N N . ALA A 1 215 ? -16.344 -1.134 -5.434 1 39.56 215 ALA A N 1
ATOM 1633 C CA . ALA A 1 215 ? -15.828 -2.143 -4.512 1 39.56 215 ALA A CA 1
ATOM 1634 C C . ALA A 1 215 ? -14.961 -3.162 -5.242 1 39.56 215 ALA A C 1
ATOM 1636 O O . ALA A 1 215 ? -14.406 -4.074 -4.625 1 39.56 215 ALA A O 1
ATOM 1637 N N . ALA A 1 216 ? -15.219 -3.209 -6.559 1 40.06 216 ALA A N 1
ATOM 1638 C CA . ALA A 1 216 ? -14.547 -4.242 -7.336 1 40.06 216 ALA A CA 1
ATOM 1639 C C . ALA A 1 216 ? -13.031 -4.082 -7.258 1 40.06 216 ALA A C 1
ATOM 1641 O O . ALA A 1 216 ? -12.281 -4.867 -7.848 1 40.06 216 ALA A O 1
ATOM 1642 N N . ALA A 1 217 ? -12.734 -2.9 -6.859 1 38.38 217 ALA A N 1
ATOM 1643 C CA . ALA A 1 217 ? -11.328 -2.6 -7.133 1 38.38 217 ALA A CA 1
ATOM 1644 C C . ALA A 1 217 ? -10.414 -3.662 -6.535 1 38.38 217 ALA A C 1
ATOM 1646 O O . ALA A 1 217 ? -9.406 -4.039 -7.141 1 38.38 217 ALA A O 1
ATOM 1647 N N . VAL A 1 218 ? -10.367 -3.801 -5.141 1 38.47 218 VAL A N 1
ATOM 1648 C CA . VAL A 1 218 ? -9.18 -4.496 -4.66 1 38.47 218 VAL A CA 1
ATOM 1649 C C . VAL A 1 218 ? -9.422 -6.004 -4.668 1 38.47 218 VAL A C 1
ATOM 1651 O O . VAL A 1 218 ? -10 -6.547 -3.723 1 38.47 218 VAL A O 1
ATOM 1654 N N . ARG A 1 219 ? -10.07 -6.465 -5.715 1 35.09 219 ARG A N 1
ATOM 1655 C CA . ARG A 1 219 ? -10.227 -7.914 -5.629 1 35.09 219 ARG A CA 1
ATOM 1656 C C . ARG A 1 219 ? -8.883 -8.617 -5.758 1 35.09 219 ARG A C 1
ATOM 1658 O O . ARG A 1 219 ? -8.094 -8.312 -6.652 1 35.09 219 ARG A O 1
ATOM 1665 N N . CYS A 1 220 ? -8.469 -8.953 -4.676 1 41.59 220 CYS A N 1
ATOM 1666 C CA . CYS A 1 220 ? -7.289 -9.805 -4.656 1 41.59 220 CYS A CA 1
ATOM 1667 C C . CYS A 1 220 ? -7.496 -11.039 -5.531 1 41.59 220 CYS A C 1
ATOM 1669 O O . CYS A 1 220 ? -8.633 -11.461 -5.754 1 41.59 220 CYS A O 1
ATOM 1671 N N . PRO A 1 221 ? -6.555 -11.383 -6.242 1 35.03 221 PRO A N 1
ATOM 1672 C CA . PRO A 1 221 ? -6.695 -12.57 -7.094 1 35.03 221 PRO A CA 1
ATOM 1673 C C . PRO A 1 221 ? -7.367 -13.734 -6.379 1 35.03 221 PRO A C 1
ATOM 1675 O O . PRO A 1 221 ? -6.973 -14.094 -5.266 1 35.03 221 PRO A O 1
ATOM 1678 N N . SER A 1 222 ? -8.695 -13.656 -6.527 1 32.69 222 SER A N 1
ATOM 1679 C CA . SER A 1 222 ? -9.32 -14.898 -6.07 1 32.69 222 SER A CA 1
ATOM 1680 C C . SER A 1 222 ? -8.625 -16.109 -6.66 1 32.69 222 SER A C 1
ATOM 1682 O O . SER A 1 222 ? -7.926 -16.016 -7.672 1 32.69 222 SER A O 1
ATOM 1684 N N . ARG A 1 223 ? -8.664 -17.219 -5.918 1 35.84 223 ARG A N 1
ATOM 1685 C CA . ARG A 1 223 ? -8.141 -18.484 -6.422 1 35.84 223 ARG A CA 1
ATOM 1686 C C . ARG A 1 223 ? -8.539 -18.703 -7.879 1 35.84 223 ARG A C 1
ATOM 1688 O O . ARG A 1 223 ? -9.703 -18.531 -8.242 1 35.84 223 ARG A O 1
ATOM 1695 N N . PRO A 1 224 ? -7.68 -18.594 -8.703 1 30.52 224 PRO A N 1
ATOM 1696 C CA . PRO A 1 224 ? -8.102 -18.922 -10.062 1 30.52 224 PRO A CA 1
ATOM 1697 C C . PRO A 1 224 ? -9.109 -20.078 -10.102 1 30.52 224 PRO A C 1
ATOM 1699 O O . PRO A 1 224 ? -8.852 -21.141 -9.547 1 30.52 224 PRO A O 1
ATOM 1702 N N . SER A 1 225 ? -10.406 -19.641 -10 1 26.47 225 SER A N 1
ATOM 1703 C CA . SER A 1 225 ? -11.305 -20.75 -10.297 1 26.47 225 SER A CA 1
ATOM 1704 C C . SER A 1 225 ? -11.07 -21.297 -11.703 1 26.47 225 SER A C 1
ATOM 1706 O O . SER A 1 225 ? -10.969 -20.531 -12.664 1 26.47 225 SER A O 1
ATOM 1708 N N . LEU A 1 226 ? -10.562 -22.375 -11.836 1 27.64 226 LEU A N 1
ATOM 1709 C CA . LEU A 1 226 ? -10.562 -23.062 -13.125 1 27.64 226 LEU A CA 1
ATOM 1710 C C . LEU A 1 226 ? -11.969 -23.109 -13.711 1 27.64 226 LEU A C 1
ATOM 1712 O O . LEU A 1 226 ? -12.883 -23.656 -13.086 1 27.64 226 LEU A O 1
ATOM 1716 N N . SER A 1 227 ? -12.367 -22.125 -14.336 1 26.25 227 SER A N 1
ATOM 1717 C CA . SER A 1 227 ? -13.656 -22.203 -15.023 1 26.25 227 SER A CA 1
ATOM 1718 C C . SER A 1 227 ? -13.859 -23.578 -15.641 1 26.25 227 SER A C 1
ATOM 1720 O O . SER A 1 227 ? -12.961 -24.109 -16.297 1 26.25 227 SER A O 1
ATOM 1722 N N . PRO A 1 228 ? -14.938 -24.297 -15.352 1 25.84 228 PRO A N 1
ATOM 1723 C CA . PRO A 1 228 ? -15.273 -25.547 -16.016 1 25.84 228 PRO A CA 1
ATOM 1724 C C . PRO A 1 228 ? -15.375 -25.406 -17.531 1 25.84 228 PRO A C 1
ATOM 1726 O O . PRO A 1 228 ? -15.648 -24.312 -18.031 1 25.84 228 PRO A O 1
ATOM 1729 N N . CYS A 1 229 ? -14.711 -26.203 -18.328 1 27.88 229 CYS A N 1
ATOM 1730 C CA . CYS A 1 229 ? -14.844 -26.375 -19.781 1 27.88 229 CYS A CA 1
ATOM 1731 C C . CYS A 1 229 ? -16.312 -26.391 -20.188 1 27.88 229 CYS A C 1
ATOM 1733 O O . CYS A 1 229 ? -17.109 -27.156 -19.641 1 27.88 229 CYS A O 1
ATOM 1735 N N . SER A 1 230 ? -16.828 -25.375 -20.688 1 24.31 230 SER A N 1
ATOM 1736 C CA . SER A 1 230 ? -18.125 -25.453 -21.359 1 24.31 230 SER A CA 1
ATOM 1737 C C . SER A 1 230 ? -18.172 -26.609 -22.344 1 24.31 230 SER A C 1
ATOM 1739 O O . SER A 1 230 ? -17.172 -26.922 -23 1 24.31 230 SER A O 1
ATOM 1741 N N . ASP A 1 231 ? -19.219 -27.453 -22.438 1 25.62 231 ASP A N 1
ATOM 1742 C CA . ASP A 1 231 ? -19.688 -28.609 -23.203 1 25.62 231 ASP A CA 1
ATOM 1743 C C . ASP A 1 231 ? -19.625 -28.344 -24.703 1 25.62 231 ASP A C 1
ATOM 1745 O O . ASP A 1 231 ? -20.078 -29.156 -25.5 1 25.62 231 ASP A O 1
ATOM 1749 N N . SER A 1 232 ? -19.312 -27.203 -25.219 1 26.22 232 SER A N 1
ATOM 1750 C CA . SER A 1 232 ? -19.672 -27.094 -26.641 1 26.22 232 SER A CA 1
ATOM 1751 C C . SER A 1 232 ? -18.719 -27.891 -27.516 1 26.22 232 SER A C 1
ATOM 1753 O O . SER A 1 232 ? -18.844 -27.875 -28.75 1 26.22 232 SER A O 1
ATOM 1755 N N . LEU A 1 233 ? -17.578 -28.422 -27.094 1 25.48 233 LEU A N 1
ATOM 1756 C CA . LEU A 1 233 ? -16.812 -29 -28.188 1 25.48 233 LEU A CA 1
ATOM 1757 C C . LEU A 1 233 ? -17.312 -30.422 -28.5 1 25.48 233 LEU A C 1
ATOM 1759 O O . LEU A 1 233 ? -16.672 -31.141 -29.266 1 25.48 233 LEU A O 1
ATOM 1763 N N . LEU A 1 234 ? -18.469 -30.828 -27.969 1 24.17 234 LEU A N 1
ATOM 1764 C CA . LEU A 1 234 ? -18.812 -32.188 -28.406 1 24.17 234 LEU A CA 1
ATOM 1765 C C . LEU A 1 234 ? -19.297 -32.188 -29.844 1 24.17 234 LEU A C 1
ATOM 1767 O O . LEU A 1 234 ? -19.672 -33.219 -30.391 1 24.17 234 LEU A O 1
ATOM 1771 N N . ASP A 1 235 ? -19.609 -31.031 -30.469 1 23.45 235 ASP A N 1
ATOM 1772 C CA . ASP A 1 235 ? -20.297 -31.344 -31.703 1 23.45 235 ASP A CA 1
ATOM 1773 C C . ASP A 1 235 ? -19.328 -31.844 -32.781 1 23.45 235 ASP A C 1
ATOM 1775 O O . ASP A 1 235 ? -18.844 -31.062 -33.594 1 23.45 235 ASP A O 1
ATOM 1779 N N . LEU A 1 236 ? -18.141 -32.406 -32.531 1 20.42 236 LEU A N 1
ATOM 1780 C CA . LEU A 1 236 ? -17.547 -33.094 -33.688 1 20.42 236 LEU A CA 1
ATOM 1781 C C . LEU A 1 236 ? -18.344 -34.312 -34.062 1 20.42 236 LEU A C 1
ATOM 1783 O O . LEU A 1 236 ? -18.328 -35.344 -33.344 1 20.42 236 LEU A O 1
ATOM 1787 N N . THR A 1 237 ? -19.688 -34.188 -34.312 1 21.12 237 THR A N 1
ATOM 1788 C CA . THR A 1 237 ? -20.188 -35.125 -35.312 1 21.12 237 THR A CA 1
ATOM 1789 C C . THR A 1 237 ? -19.625 -34.781 -36.688 1 21.12 237 THR A C 1
ATOM 1791 O O . THR A 1 237 ? -19.469 -33.625 -37.031 1 21.12 237 THR A O 1
ATOM 1794 N N . MET B 1 1 ? -12.039 16.391 -12.016 1 26.7 1 MET B N 1
ATOM 1795 C CA . MET B 1 1 ? -11.57 15.922 -10.711 1 26.7 1 MET B CA 1
ATOM 1796 C C . MET B 1 1 ? -10.344 15.031 -10.867 1 26.7 1 MET B C 1
ATOM 1798 O O . MET B 1 1 ? -10.406 13.977 -11.5 1 26.7 1 MET B O 1
ATOM 1802 N N . ASN B 1 2 ? -9.227 15.633 -11.148 1 31.91 2 ASN B N 1
ATOM 1803 C CA . ASN B 1 2 ? -7.938 14.992 -11.375 1 31.91 2 ASN B CA 1
ATOM 1804 C C . ASN B 1 2 ? -7.668 13.898 -10.344 1 31.91 2 ASN B C 1
ATOM 1806 O O . ASN B 1 2 ? -7.469 14.195 -9.164 1 31.91 2 ASN B O 1
ATOM 1810 N N . ARG B 1 3 ? -8.414 12.875 -10.539 1 38.16 3 ARG B N 1
ATOM 1811 C CA . ARG B 1 3 ? -8.266 11.719 -9.664 1 38.16 3 ARG B CA 1
ATOM 1812 C C . ARG B 1 3 ? -6.797 11.336 -9.508 1 38.16 3 ARG B C 1
ATOM 1814 O O . ARG B 1 3 ? -6.105 11.094 -10.5 1 38.16 3 ARG B O 1
ATOM 1821 N N . GLN B 1 4 ? -6.207 11.984 -8.641 1 39.72 4 GLN B N 1
ATOM 1822 C CA . GLN B 1 4 ? -4.863 11.477 -8.375 1 39.72 4 GLN B CA 1
ATOM 1823 C C . GLN B 1 4 ? -4.812 9.961 -8.492 1 39.72 4 GLN B C 1
ATOM 1825 O O . GLN B 1 4 ? -5.648 9.258 -7.914 1 39.72 4 GLN B O 1
ATOM 1830 N N . PRO B 1 5 ? -4.438 9.461 -9.641 1 42.19 5 PRO B N 1
ATOM 1831 C CA . PRO B 1 5 ? -4.414 8.016 -9.828 1 42.19 5 PRO B CA 1
ATOM 1832 C C . PRO B 1 5 ? -3.975 7.266 -8.57 1 42.19 5 PRO B C 1
ATOM 1834 O O . PRO B 1 5 ? -2.982 7.637 -7.941 1 42.19 5 PRO B O 1
ATOM 1837 N N . GLN B 1 6 ? -4.961 6.969 -7.734 1 44 6 GLN B N 1
ATOM 1838 C CA . GLN B 1 6 ? -4.629 6.105 -6.605 1 44 6 GLN B CA 1
ATOM 1839 C C . GLN B 1 6 ? -3.773 4.922 -7.051 1 44 6 GLN B C 1
ATOM 1841 O O . GLN B 1 6 ? -4.145 4.199 -7.98 1 44 6 GLN B O 1
ATOM 1846 N N . LEU B 1 7 ? -2.477 5.152 -7.184 1 45.84 7 LEU B N 1
ATOM 1847 C CA . LEU B 1 7 ? -1.532 4.133 -7.625 1 45.84 7 LEU B CA 1
ATOM 1848 C C . LEU B 1 7 ? -1.714 2.842 -6.832 1 45.84 7 LEU B C 1
ATOM 1850 O O . LEU B 1 7 ? -1.55 2.832 -5.609 1 45.84 7 LEU B O 1
ATOM 1854 N N . GLU B 1 8 ? -2.771 2.057 -7.168 1 55.94 8 GLU B N 1
ATOM 1855 C CA . GLU B 1 8 ? -3.072 0.739 -6.617 1 55.94 8 GLU B CA 1
ATOM 1856 C C . GLU B 1 8 ? -1.926 -0.237 -6.863 1 55.94 8 GLU B C 1
ATOM 1858 O O . GLU B 1 8 ? -1.238 -0.153 -7.883 1 55.94 8 GLU B O 1
ATOM 1863 N N . LEU B 1 9 ? -1.369 -0.755 -5.84 1 64.25 9 LEU B N 1
ATOM 1864 C CA . LEU B 1 9 ? -0.423 -1.856 -5.984 1 64.25 9 LEU B CA 1
ATOM 1865 C C . LEU B 1 9 ? -1.06 -3.025 -6.73 1 64.25 9 LEU B C 1
ATOM 1867 O O . LEU B 1 9 ? -2.039 -3.607 -6.258 1 64.25 9 LEU B O 1
ATOM 1871 N N . VAL B 1 10 ? -0.624 -3.215 -7.988 1 75.88 10 VAL B N 1
ATOM 1872 C CA . VAL B 1 10 ? -1.083 -4.355 -8.773 1 75.88 10 VAL B CA 1
ATOM 1873 C C . VAL B 1 10 ? -0.029 -5.461 -8.742 1 75.88 10 VAL B C 1
ATOM 1875 O O . VAL B 1 10 ? 1.121 -5.238 -9.133 1 75.88 10 VAL B O 1
ATOM 1878 N N . PRO B 1 11 ? -0.389 -6.594 -8.227 1 89.69 11 PRO B N 1
ATOM 1879 C CA . PRO B 1 11 ? 0.582 -7.688 -8.281 1 89.69 11 PRO B CA 1
ATOM 1880 C C . PRO B 1 11 ? 1.094 -7.953 -9.695 1 89.69 11 PRO B C 1
ATOM 1882 O O . PRO B 1 11 ? 0.31 -7.965 -10.648 1 89.69 11 PRO B O 1
ATOM 1885 N N . ALA B 1 12 ? 2.342 -8.172 -9.828 1 91.5 12 ALA B N 1
ATOM 1886 C CA . ALA B 1 12 ? 2.975 -8.367 -11.133 1 91.5 12 ALA B CA 1
ATOM 1887 C C . ALA B 1 12 ? 2.432 -9.617 -11.828 1 91.5 12 ALA B C 1
ATOM 1889 O O . ALA B 1 12 ? 2.438 -9.703 -13.055 1 91.5 12 ALA B O 1
ATOM 1890 N N . VAL B 1 13 ? 1.932 -10.516 -11.102 1 94.5 13 VAL B N 1
ATOM 1891 C CA . VAL B 1 13 ? 1.478 -11.773 -11.688 1 94.5 13 VAL B CA 1
ATOM 1892 C C . VAL B 1 13 ? 0.036 -11.633 -12.164 1 94.5 13 VAL B C 1
ATOM 1894 O O . VAL B 1 13 ? -0.506 -12.539 -12.797 1 94.5 13 VAL B O 1
ATOM 1897 N N . ALA B 1 14 ? -0.573 -10.531 -11.859 1 91.75 14 ALA B N 1
ATOM 1898 C CA . ALA B 1 14 ? -1.963 -10.336 -12.266 1 91.75 14 ALA B CA 1
ATOM 1899 C C . ALA B 1 14 ? -2.07 -10.133 -13.773 1 91.75 14 ALA B C 1
ATOM 1901 O O . ALA B 1 14 ? -1.184 -9.539 -14.391 1 91.75 14 ALA B O 1
ATOM 1902 N N . LEU B 1 15 ? -3.205 -10.625 -14.297 1 93.12 15 LEU B N 1
ATOM 1903 C CA . LEU B 1 15 ? -3.547 -10.328 -15.688 1 93.12 15 LEU B CA 1
ATOM 1904 C C . LEU B 1 15 ? -4.219 -8.961 -15.797 1 93.12 15 LEU B C 1
ATOM 1906 O O .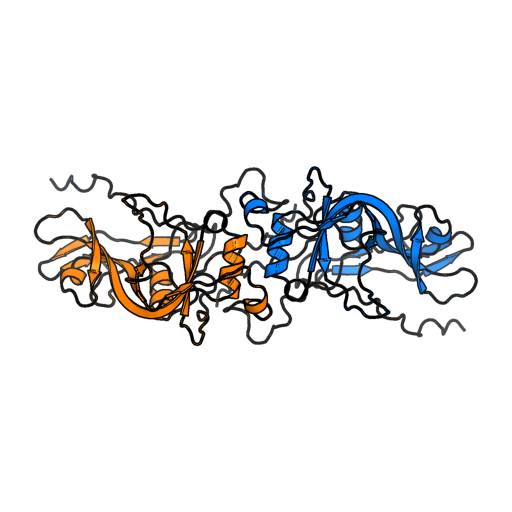 LEU B 1 15 ? -4.844 -8.492 -14.844 1 93.12 15 LEU B O 1
ATOM 1910 N N . TRP B 1 16 ? -4.031 -8.336 -16.922 1 91 16 TRP B N 1
ATOM 1911 C CA . TRP B 1 16 ? -4.676 -7.055 -17.188 1 91 16 TRP B CA 1
ATOM 1912 C C . TRP B 1 16 ? -5.789 -7.219 -18.219 1 91 16 TRP B C 1
ATOM 1914 O O . TRP B 1 16 ? -5.762 -8.148 -19.031 1 91 16 TRP B O 1
ATOM 1924 N N . SER B 1 17 ? -6.734 -6.281 -18.188 1 91.75 17 SER B N 1
ATOM 1925 C CA . SER B 1 17 ? -7.91 -6.367 -19.047 1 91.75 17 SER B CA 1
ATOM 1926 C C . SER B 1 17 ? -7.527 -6.32 -20.516 1 91.75 17 SER B C 1
ATOM 1928 O O . SER B 1 17 ? -8.234 -6.875 -21.359 1 91.75 17 SER B O 1
ATOM 1930 N N . ASP B 1 18 ? -6.398 -5.754 -20.828 1 94.62 18 ASP B N 1
ATOM 1931 C CA . ASP B 1 18 ? -5.984 -5.641 -22.219 1 94.62 18 ASP B CA 1
ATOM 1932 C C . ASP B 1 18 ? -5.102 -6.816 -22.625 1 94.62 18 ASP B C 1
ATOM 1934 O O . ASP B 1 18 ? -4.574 -6.848 -23.75 1 94.62 18 ASP B O 1
ATOM 1938 N N . GLN B 1 19 ? -4.984 -7.746 -21.719 1 94.44 19 GLN B N 1
ATOM 1939 C CA . GLN B 1 19 ? -4.254 -8.977 -22.016 1 94.44 19 GLN B CA 1
ATOM 1940 C C . GLN B 1 19 ? -5.211 -10.148 -22.203 1 94.44 19 GLN B C 1
ATOM 1942 O O . GLN B 1 19 ? -6.305 -10.156 -21.641 1 94.44 19 GLN B O 1
ATOM 1947 N N . SER B 1 20 ? -4.785 -11.07 -22.984 1 94.38 20 SER B N 1
ATOM 1948 C CA . SER B 1 20 ? -5.539 -12.305 -23.188 1 94.38 20 SER B CA 1
ATOM 1949 C C . SER B 1 20 ? -4.637 -13.523 -23.078 1 94.38 20 SER B C 1
ATOM 1951 O O . SER B 1 20 ? -3.484 -13.492 -23.516 1 94.38 20 SER B O 1
ATOM 1953 N N . VAL B 1 21 ? -5.211 -14.492 -22.422 1 94.06 21 VAL B N 1
ATOM 1954 C CA . VAL B 1 21 ? -4.559 -15.805 -22.422 1 94.06 21 VAL B CA 1
ATOM 1955 C C . VAL B 1 21 ? -5.012 -16.609 -23.641 1 94.06 21 VAL B C 1
ATOM 1957 O O . VAL B 1 21 ? -6.176 -17.016 -23.719 1 94.06 21 VAL B O 1
ATOM 1960 N N . ASP B 1 22 ? -4.059 -16.859 -24.547 1 91.94 22 ASP B N 1
ATOM 1961 C CA . ASP B 1 22 ? -4.383 -17.531 -25.812 1 91.94 22 ASP B CA 1
ATOM 1962 C C . ASP B 1 22 ? -4.094 -19.031 -25.719 1 91.94 22 ASP B C 1
ATOM 1964 O O . ASP B 1 22 ? -2.941 -19.438 -25.578 1 91.94 22 ASP B O 1
ATOM 1968 N N . ILE B 1 23 ? -5.191 -19.797 -25.812 1 90.81 23 ILE B N 1
ATOM 1969 C CA . ILE B 1 23 ? -5.082 -21.25 -25.875 1 90.81 23 ILE B CA 1
ATOM 1970 C C . ILE B 1 23 ? -5.719 -21.75 -27.156 1 90.81 23 ILE B C 1
ATOM 1972 O O . ILE B 1 23 ? -6.926 -22 -27.219 1 90.81 23 ILE B O 1
ATOM 1976 N N . PRO B 1 24 ? -4.914 -21.938 -28.156 1 88.12 24 PRO B N 1
ATOM 1977 C CA . PRO B 1 24 ? -5.465 -22.438 -29.422 1 88.12 24 PRO B CA 1
ATOM 1978 C C . PRO B 1 24 ? -6.059 -23.844 -29.281 1 88.12 24 PRO B C 1
ATOM 1980 O O . PRO B 1 24 ? -5.824 -24.516 -28.281 1 88.12 24 PRO B O 1
ATOM 1983 N N . PRO B 1 25 ? -6.883 -24.188 -30.281 1 87.94 25 PRO B N 1
ATOM 1984 C CA . PRO B 1 25 ? -7.418 -25.547 -30.25 1 87.94 25 PRO B CA 1
ATOM 1985 C C . PRO B 1 25 ? -6.324 -26.609 -30.125 1 87.94 25 PRO B C 1
ATOM 1987 O O . PRO B 1 25 ? -5.242 -26.453 -30.703 1 87.94 25 PRO B O 1
ATOM 1990 N N . VAL B 1 26 ? -6.648 -27.625 -29.422 1 89.5 26 VAL B N 1
ATOM 1991 C CA . VAL B 1 26 ? -5.688 -28.688 -29.125 1 89.5 26 VAL B CA 1
ATOM 1992 C C . VAL B 1 26 ? -5.902 -29.859 -30.094 1 89.5 26 VAL B C 1
ATOM 1994 O O . VAL B 1 26 ? -7.035 -30.281 -30.328 1 89.5 26 VAL B O 1
ATOM 1997 N N . CYS B 1 27 ? -4.785 -30.297 -30.734 1 89.25 27 CYS B N 1
ATOM 1998 C CA . CYS B 1 27 ? -4.785 -31.5 -31.547 1 89.25 27 CYS B CA 1
ATOM 1999 C C . CYS B 1 27 ? -4.102 -32.656 -30.828 1 89.25 27 CYS B C 1
ATOM 2001 O O . CYS B 1 27 ? -2.99 -32.5 -30.312 1 89.25 27 CYS B O 1
ATOM 2003 N N . LEU B 1 28 ? -4.812 -33.781 -30.781 1 88.38 28 LEU B N 1
ATOM 2004 C CA . LEU B 1 28 ? -4.273 -34.938 -30.078 1 88.38 28 LEU B CA 1
ATOM 2005 C C . LEU B 1 28 ? -3.438 -35.812 -31.031 1 88.38 28 LEU B C 1
ATOM 2007 O O . LEU B 1 28 ? -3.852 -36.094 -32.156 1 88.38 28 LEU B O 1
ATOM 2011 N N . ALA B 1 29 ? -2.211 -36.125 -30.641 1 89.38 29 ALA B N 1
ATOM 2012 C CA . ALA B 1 29 ? -1.321 -37.062 -31.312 1 89.38 29 ALA B CA 1
ATOM 2013 C C . ALA B 1 29 ? -0.827 -38.125 -30.328 1 89.38 29 ALA B C 1
ATOM 2015 O O . ALA B 1 29 ? -0.965 -38 -29.125 1 89.38 29 ALA B O 1
ATOM 2016 N N . PRO B 1 30 ? -0.317 -39.25 -30.844 1 88.75 30 PRO B N 1
ATOM 2017 C CA . PRO B 1 30 ? 0.139 -40.344 -29.9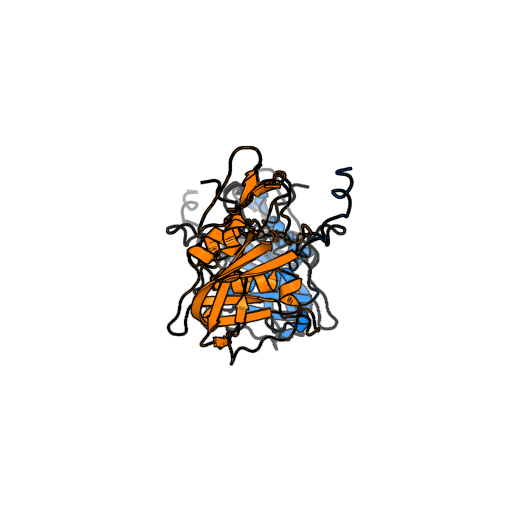69 1 88.75 30 PRO B CA 1
ATOM 2018 C C . PRO B 1 30 ? 1.207 -39.875 -28.969 1 88.75 30 PRO B C 1
ATOM 2020 O O . PRO B 1 30 ? 1.264 -40.375 -27.844 1 88.75 30 PRO B O 1
ATOM 2023 N N . GLU B 1 31 ? 2.039 -38.969 -29.391 1 91.5 31 GLU B N 1
ATOM 2024 C CA . GLU B 1 31 ? 3.176 -38.562 -28.562 1 91.5 31 GLU B CA 1
ATOM 2025 C C . GLU B 1 31 ? 2.818 -37.375 -27.656 1 91.5 31 GLU B C 1
ATOM 2027 O O . GLU B 1 31 ? 3.619 -36.969 -26.812 1 91.5 31 GLU B O 1
ATOM 2032 N N . GLY B 1 32 ? 1.629 -36.781 -27.875 1 93.81 32 GLY B N 1
ATOM 2033 C CA . GLY B 1 32 ? 1.215 -35.625 -27.078 1 93.81 32 GLY B CA 1
ATOM 2034 C C . GLY B 1 32 ? 0.21 -34.75 -27.797 1 93.81 32 GLY B C 1
ATOM 2035 O O . GLY B 1 32 ? -0.286 -35.094 -28.859 1 93.81 32 GLY B O 1
ATOM 2036 N N . ILE B 1 33 ? -0.118 -33.594 -27.172 1 93.56 33 ILE B N 1
ATOM 2037 C CA . ILE B 1 33 ? -1.045 -32.656 -27.766 1 93.56 33 ILE B CA 1
ATOM 2038 C C . ILE B 1 33 ? -0.262 -31.516 -28.453 1 93.56 33 ILE B C 1
ATOM 2040 O O . ILE B 1 33 ? 0.875 -31.234 -28.078 1 93.56 33 ILE B O 1
ATOM 2044 N N . HIS B 1 34 ? -0.918 -30.953 -29.469 1 92.12 34 HIS B N 1
ATOM 2045 C CA . HIS B 1 34 ? -0.325 -29.859 -30.25 1 92.12 34 HIS B CA 1
ATOM 2046 C C . HIS B 1 34 ? -1.349 -28.766 -30.531 1 92.12 34 HIS B C 1
ATOM 2048 O O . HIS B 1 34 ? -2.553 -29.031 -30.562 1 92.12 34 HIS B O 1
ATOM 2054 N N . HIS B 1 35 ? -0.882 -27.5 -30.578 1 90 35 HIS B N 1
ATOM 2055 C CA . HIS B 1 35 ? -1.708 -26.422 -31.094 1 90 35 HIS B CA 1
ATOM 2056 C C . HIS B 1 35 ? -1.546 -26.266 -32.594 1 90 35 HIS B C 1
ATOM 2058 O O . HIS B 1 35 ? -0.489 -26.594 -33.156 1 90 35 HIS B O 1
ATOM 2064 N N . GLN B 1 36 ? -2.766 -25.797 -33.156 1 84.19 36 GLN B N 1
ATOM 2065 C CA . GLN B 1 36 ? -2.613 -25.359 -34.531 1 84.19 36 GLN B CA 1
ATOM 2066 C C . GLN B 1 36 ? -1.877 -24.031 -34.594 1 84.19 36 GLN B C 1
ATOM 2068 O O . GLN B 1 36 ? -2.367 -23.016 -34.094 1 84.19 36 GLN B O 1
ATOM 2073 N N . GLY B 1 37 ? -0.507 -24.062 -35.062 1 84.56 37 GLY B N 1
ATOM 2074 C CA . GLY B 1 37 ? 0.271 -22.828 -35.156 1 84.56 37 GLY B CA 1
ATOM 2075 C C . GLY B 1 37 ? 1.455 -22.812 -34.188 1 84.56 37 GLY B C 1
ATOM 2076 O O . GLY B 1 37 ? 1.988 -23.875 -33.844 1 84.56 37 GLY B O 1
ATOM 2077 N N . PRO B 1 38 ? 1.876 -21.594 -33.844 1 88 38 PRO B N 1
ATOM 2078 C CA . PRO B 1 38 ? 3.037 -21.5 -32.938 1 88 38 PRO B CA 1
ATOM 2079 C C . PRO B 1 38 ? 2.758 -22.031 -31.547 1 88 38 PRO B C 1
ATOM 2081 O O . PRO B 1 38 ? 1.654 -21.844 -31.016 1 88 38 PRO B O 1
ATOM 2084 N N . GLU B 1 39 ? 3.713 -22.812 -31.031 1 92.25 39 GLU B N 1
ATOM 2085 C CA . GLU B 1 39 ? 3.592 -23.406 -29.719 1 92.25 39 GLU B CA 1
ATOM 2086 C C . GLU B 1 39 ? 4.668 -22.891 -28.766 1 92.25 39 GLU B C 1
ATOM 2088 O O . GLU B 1 39 ? 5.754 -22.5 -29.203 1 92.25 39 GLU B O 1
ATOM 2093 N N . GLU B 1 40 ? 4.316 -22.75 -27.531 1 92.75 40 GLU B N 1
ATOM 2094 C CA . GLU B 1 40 ? 5.281 -22.547 -26.453 1 92.75 40 GLU B CA 1
ATOM 2095 C C . GLU B 1 40 ? 5.367 -23.781 -25.547 1 92.75 40 GLU B C 1
ATOM 2097 O O . GLU B 1 40 ? 4.383 -24.156 -24.922 1 92.75 40 GLU B O 1
ATOM 2102 N N . ARG B 1 41 ? 6.543 -24.422 -25.625 1 94.31 41 ARG B N 1
ATOM 2103 C CA . ARG B 1 41 ? 6.738 -25.609 -24.812 1 94.31 41 ARG B CA 1
ATOM 2104 C C . ARG B 1 41 ? 7.973 -25.469 -23.922 1 94.31 41 ARG B C 1
ATOM 2106 O O . ARG B 1 41 ? 9.008 -24.953 -24.359 1 94.31 41 ARG B O 1
ATOM 2113 N N . GLU B 1 42 ? 7.773 -25.703 -22.75 1 93.62 42 GLU B N 1
ATOM 2114 C CA . GLU B 1 42 ? 8.844 -25.75 -21.75 1 93.62 42 GLU B CA 1
ATOM 2115 C C . GLU B 1 42 ? 8.617 -26.891 -20.766 1 93.62 42 GLU B C 1
ATOM 2117 O O . GLU B 1 42 ? 7.484 -27.109 -20.312 1 93.62 42 GLU B O 1
ATOM 2122 N N . MET B 1 43 ? 9.672 -27.672 -20.547 1 93.44 43 MET B N 1
ATOM 2123 C CA . MET B 1 43 ? 9.609 -28.781 -19.594 1 93.44 43 MET B CA 1
ATOM 2124 C C . MET B 1 43 ? 8.625 -29.844 -20.062 1 93.44 43 MET B C 1
ATOM 2126 O O . MET B 1 43 ? 7.875 -30.391 -19.266 1 93.44 43 MET B O 1
ATOM 2130 N N . GLY B 1 44 ? 8.516 -29.938 -21.406 1 93.94 44 GLY B N 1
ATOM 2131 C CA . GLY B 1 44 ? 7.727 -31.016 -22 1 93.94 44 GLY B CA 1
ATOM 2132 C C . GLY B 1 44 ? 6.234 -30.734 -21.984 1 93.94 44 GLY B C 1
ATOM 2133 O O . GLY B 1 44 ? 5.426 -31.625 -22.203 1 93.94 44 GLY B O 1
ATOM 2134 N N . VAL B 1 45 ? 5.848 -29.578 -21.688 1 96.94 45 VAL B N 1
ATOM 2135 C CA . VAL B 1 45 ? 4.43 -29.25 -21.562 1 96.94 45 VAL B CA 1
ATOM 2136 C C . VAL B 1 45 ? 4.109 -28 -22.391 1 96.94 45 VAL B C 1
ATOM 2138 O O . VAL B 1 45 ? 4.969 -27.141 -22.578 1 96.94 45 VAL B O 1
ATOM 2141 N N . LEU B 1 46 ? 2.908 -27.969 -22.875 1 96.31 46 LEU B N 1
ATOM 2142 C CA . LEU B 1 46 ? 2.449 -26.812 -23.625 1 96.31 46 LEU B CA 1
ATOM 2143 C C . LEU B 1 46 ? 2.039 -25.688 -22.672 1 96.31 46 LEU B C 1
ATOM 2145 O O . LEU B 1 46 ? 1.363 -25.922 -21.672 1 96.31 46 LEU B O 1
ATOM 2149 N N . TRP B 1 47 ? 2.502 -24.484 -22.984 1 96.75 47 TRP B N 1
ATOM 2150 C CA . TRP B 1 47 ? 2.102 -23.312 -22.234 1 96.75 47 TRP B CA 1
ATOM 2151 C C . TRP B 1 47 ? 1.253 -22.375 -23.094 1 96.75 47 TRP B C 1
ATOM 2153 O O . TRP B 1 47 ? 1.515 -22.219 -24.297 1 96.75 47 TRP B O 1
ATOM 2163 N N . PRO B 1 48 ? 0.216 -21.734 -22.422 1 94.81 48 PRO B N 1
ATOM 2164 C CA . PRO B 1 48 ? -0.511 -20.703 -23.172 1 94.81 48 PRO B CA 1
ATOM 2165 C C . PRO B 1 48 ? 0.366 -19.516 -23.531 1 94.81 48 PRO B C 1
ATOM 2167 O O . PRO B 1 48 ? 1.402 -19.281 -22.891 1 94.81 48 PRO B O 1
ATOM 2170 N N . ARG B 1 49 ? -0.072 -18.844 -24.547 1 93.19 49 ARG B N 1
ATOM 2171 C CA . ARG B 1 49 ? 0.571 -17.594 -24.906 1 93.19 49 ARG B CA 1
ATOM 2172 C C . ARG B 1 49 ? -0.237 -16.391 -24.422 1 93.19 49 ARG B C 1
ATOM 2174 O O . ARG B 1 49 ? -1.462 -16.469 -24.312 1 93.19 49 ARG B O 1
ATOM 2181 N N . ILE B 1 50 ? 0.456 -15.344 -24.016 1 94.56 50 ILE B N 1
ATOM 2182 C CA . ILE B 1 50 ? -0.206 -14.125 -23.562 1 94.56 50 ILE B CA 1
ATOM 2183 C C . ILE B 1 50 ? -0.145 -13.062 -24.656 1 94.56 50 ILE B C 1
ATOM 2185 O O . ILE B 1 50 ? 0.929 -12.781 -25.188 1 94.56 50 ILE B O 1
ATOM 2189 N N . SER B 1 51 ? -1.247 -12.57 -25 1 94.19 51 SER B N 1
ATOM 2190 C CA . SER B 1 51 ? -1.297 -11.492 -25.984 1 94.19 51 SER B CA 1
ATOM 2191 C C . SER B 1 51 ? -1.817 -10.195 -25.375 1 94.19 51 SER B C 1
ATOM 2193 O O . SER B 1 51 ? -2.416 -10.219 -24.297 1 94.19 51 SER B O 1
ATOM 2195 N N . GLY B 1 52 ? -1.482 -9.094 -26.047 1 94.75 52 GLY B N 1
ATOM 2196 C CA . GLY B 1 52 ? -1.912 -7.793 -25.562 1 94.75 52 GLY B CA 1
ATOM 2197 C C . GLY B 1 52 ? -0.894 -7.125 -24.656 1 94.75 52 GLY B C 1
ATOM 2198 O O . GLY B 1 52 ? 0.23 -7.613 -24.516 1 94.75 52 GLY B O 1
ATOM 2199 N N . THR B 1 53 ? -1.31 -5.941 -24.109 1 92.5 53 THR B N 1
ATOM 2200 C CA . THR B 1 53 ? -0.406 -5.164 -23.266 1 92.5 53 THR B CA 1
ATOM 2201 C C . THR B 1 53 ? -0.893 -5.148 -21.812 1 92.5 53 THR B C 1
ATOM 2203 O O . THR B 1 53 ? -2.084 -5.332 -21.562 1 92.5 53 THR B O 1
ATOM 2206 N N . ALA B 1 54 ? 0.028 -5.086 -20.906 1 89.44 54 ALA B N 1
ATOM 2207 C CA . ALA B 1 54 ? -0.306 -4.984 -19.484 1 89.44 54 ALA B CA 1
ATOM 2208 C C . ALA B 1 54 ? -0.862 -3.604 -19.156 1 89.44 54 ALA B C 1
ATOM 2210 O O . ALA B 1 54 ? -0.271 -2.863 -18.359 1 89.44 54 ALA B O 1
ATOM 2211 N N . THR B 1 55 ? -1.897 -3.232 -19.781 1 87.56 55 THR B N 1
ATOM 2212 C CA . THR B 1 55 ? -2.621 -1.979 -19.594 1 87.56 55 THR B CA 1
ATOM 2213 C C . THR B 1 55 ? -4.105 -2.244 -19.359 1 87.56 55 THR B C 1
ATOM 2215 O O . THR B 1 55 ? -4.551 -3.393 -19.391 1 87.56 55 THR B O 1
ATOM 2218 N N . GLY B 1 56 ? -4.824 -1.259 -18.953 1 86.56 56 GLY B N 1
ATOM 2219 C CA . GLY B 1 56 ? -6.223 -1.409 -18.594 1 86.56 56 GLY B CA 1
ATOM 2220 C C . GLY B 1 56 ? -6.438 -1.609 -17.109 1 86.56 56 GLY B C 1
ATOM 2221 O O . GLY B 1 56 ? -5.77 -0.979 -16.281 1 86.56 56 GLY B O 1
ATOM 2222 N N . THR B 1 57 ? -7.422 -2.424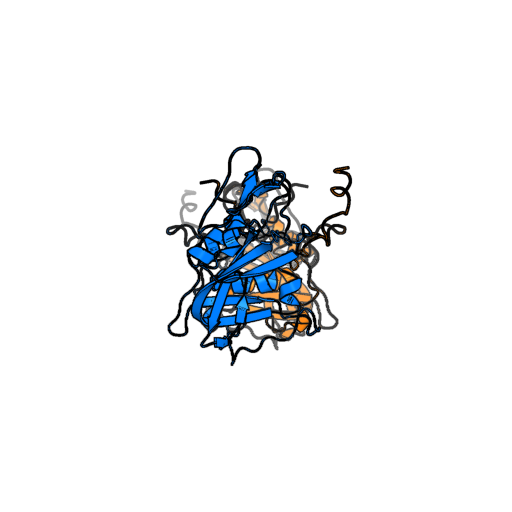 -16.781 1 84.25 57 THR B N 1
ATOM 2223 C CA . THR B 1 57 ? -7.727 -2.693 -15.375 1 84.25 57 THR B CA 1
ATOM 2224 C C . THR B 1 57 ? -7.121 -4.027 -14.938 1 84.25 57 THR B C 1
ATOM 2226 O O . THR B 1 57 ? -7.25 -5.031 -15.641 1 84.25 57 THR B O 1
ATOM 2229 N N . PRO B 1 58 ? -6.445 -3.92 -13.867 1 83.44 58 PRO B N 1
ATOM 2230 C CA . PRO B 1 58 ? -5.93 -5.199 -13.367 1 83.44 58 PRO B CA 1
ATOM 2231 C C . PRO B 1 58 ? -7.043 -6.184 -13.008 1 83.44 58 PRO B C 1
ATOM 2233 O O . PRO B 1 58 ? -8.055 -5.785 -12.43 1 83.44 58 PRO B O 1
ATOM 2236 N N . ARG B 1 59 ? -6.84 -7.434 -13.438 1 86.62 59 ARG B N 1
ATOM 2237 C CA . ARG B 1 59 ? -7.707 -8.523 -12.992 1 86.62 59 ARG B CA 1
ATOM 2238 C C . ARG B 1 59 ? -7.082 -9.281 -11.828 1 86.62 59 ARG B C 1
ATOM 2240 O O . ARG B 1 59 ? -6.445 -10.312 -12.016 1 86.62 59 ARG B O 1
ATOM 2247 N N . TYR B 1 60 ? -7.332 -8.828 -10.672 1 79.5 60 TYR B N 1
ATOM 2248 C CA . TYR B 1 60 ? -6.613 -9.211 -9.469 1 79.5 60 TYR B CA 1
ATOM 2249 C C . TYR B 1 60 ? -6.777 -10.703 -9.188 1 79.5 60 TYR B C 1
ATOM 2251 O O . TYR B 1 60 ? -5.914 -11.32 -8.555 1 79.5 60 TYR B O 1
ATOM 2259 N N . ALA B 1 61 ? -7.789 -11.281 -9.672 1 78.75 61 ALA B N 1
ATOM 2260 C CA . ALA B 1 61 ? -8.062 -12.688 -9.383 1 78.75 61 ALA B CA 1
ATOM 2261 C C . ALA B 1 61 ? -7.484 -13.594 -10.461 1 78.75 61 ALA B C 1
ATOM 2263 O O . ALA B 1 61 ? -7.477 -14.82 -10.312 1 78.75 61 ALA B O 1
ATOM 2264 N N . ASP B 1 62 ? -7.055 -12.977 -11.508 1 88.5 62 ASP B N 1
ATOM 2265 C CA . ASP B 1 62 ? -6.531 -13.75 -12.625 1 88.5 62 ASP B CA 1
ATOM 2266 C C . ASP B 1 62 ? -5.008 -13.695 -12.672 1 88.5 62 ASP B C 1
ATOM 2268 O O . ASP B 1 62 ? -4.426 -12.609 -12.773 1 88.5 62 ASP B O 1
ATOM 2272 N N . VAL B 1 63 ? -4.484 -14.875 -12.68 1 93.12 63 VAL B N 1
ATOM 2273 C CA . VAL B 1 63 ? -3.027 -14.961 -12.68 1 93.12 63 VAL B CA 1
ATOM 2274 C C . VAL B 1 63 ? -2.516 -15.141 -14.109 1 93.12 63 VAL B C 1
ATOM 2276 O O . VAL B 1 63 ? -3.021 -15.977 -14.852 1 93.12 63 VAL B O 1
ATOM 2279 N N . ASN B 1 64 ? -1.573 -14.328 -14.469 1 94.56 64 ASN B N 1
ATOM 2280 C CA . ASN B 1 64 ? -0.849 -14.461 -15.727 1 94.56 64 ASN B CA 1
ATOM 2281 C C . ASN B 1 64 ? 0.079 -15.672 -15.711 1 94.56 64 ASN B C 1
ATOM 2283 O O . ASN B 1 64 ? 1.072 -15.695 -14.984 1 94.56 64 ASN B O 1
ATOM 2287 N N . PRO B 1 65 ? -0.261 -16.703 -16.578 1 95.44 65 PRO B N 1
ATOM 2288 C CA . PRO B 1 65 ? 0.526 -17.938 -16.5 1 95.44 65 PRO B CA 1
ATOM 2289 C C . PRO B 1 65 ? 2.008 -17.703 -16.797 1 95.44 65 PRO B C 1
ATOM 2291 O O . PRO B 1 65 ? 2.865 -18.391 -16.234 1 95.44 65 PRO B O 1
ATOM 2294 N N . PHE B 1 66 ? 2.305 -16.781 -17.656 1 95.06 66 PHE B N 1
ATOM 2295 C CA . PHE B 1 66 ? 3.697 -16.5 -17.984 1 95.06 66 PHE B CA 1
ATOM 2296 C C . PHE B 1 66 ? 4.426 -15.914 -16.781 1 95.06 66 PHE B C 1
ATOM 2298 O O . PHE B 1 66 ? 5.531 -16.344 -16.438 1 95.06 66 PHE B O 1
ATOM 2305 N N . GLN B 1 67 ? 3.783 -14.914 -16.141 1 96.25 67 GLN B N 1
ATOM 2306 C CA . GLN B 1 67 ? 4.398 -14.273 -14.984 1 96.25 67 GLN B CA 1
ATOM 2307 C C . GLN B 1 67 ? 4.5 -15.242 -13.812 1 96.25 67 GLN B C 1
ATOM 2309 O O . GLN B 1 67 ? 5.488 -15.227 -13.078 1 96.25 67 GLN B O 1
ATOM 2314 N N . GLN B 1 68 ? 3.471 -16.031 -13.641 1 97.38 68 GLN B N 1
ATOM 2315 C CA . GLN B 1 68 ? 3.482 -17.062 -12.594 1 97.38 68 GLN B CA 1
ATOM 2316 C C . GLN B 1 68 ? 4.641 -18.031 -12.781 1 97.38 68 GLN B C 1
ATOM 2318 O O . GLN B 1 68 ? 5.375 -18.328 -11.836 1 97.38 68 GLN B O 1
ATOM 2323 N N . ARG B 1 69 ? 4.82 -18.516 -13.922 1 97.69 69 ARG B N 1
ATOM 2324 C CA . ARG B 1 69 ? 5.898 -19.438 -14.25 1 97.69 69 ARG B CA 1
ATOM 2325 C C . ARG B 1 69 ? 7.262 -18.812 -13.977 1 97.69 69 ARG B C 1
ATOM 2327 O O . ARG B 1 69 ? 8.133 -19.438 -13.375 1 97.69 69 ARG B O 1
ATOM 2334 N N . LYS B 1 70 ? 7.391 -17.625 -14.406 1 97.06 70 LYS B N 1
ATOM 2335 C CA . LYS B 1 70 ? 8.648 -16.906 -14.195 1 97.06 70 LYS B CA 1
ATOM 2336 C C . LYS B 1 70 ? 8.945 -16.75 -12.703 1 97.06 70 LYS B C 1
ATOM 2338 O O . LYS B 1 70 ? 10.055 -17.047 -12.25 1 97.06 70 LYS B O 1
ATOM 2343 N N . ALA B 1 71 ? 7.98 -16.328 -11.961 1 98.38 71 ALA B N 1
ATOM 2344 C CA . ALA B 1 71 ? 8.141 -16.094 -10.531 1 98.38 71 ALA B CA 1
ATOM 2345 C C . 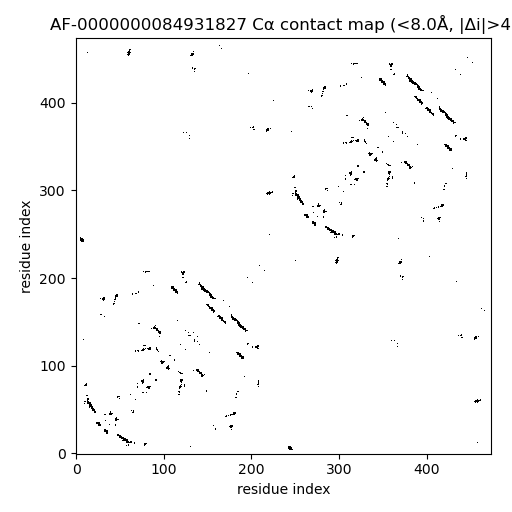ALA B 1 71 ? 8.492 -17.391 -9.797 1 98.38 71 ALA B C 1
ATOM 2347 O O . ALA B 1 71 ? 9.367 -17.406 -8.93 1 98.38 71 ALA B O 1
ATOM 2348 N N . MET B 1 72 ? 7.852 -18.438 -10.172 1 98.5 72 MET B N 1
ATOM 2349 C CA . MET B 1 72 ? 8.078 -19.719 -9.523 1 98.5 72 MET B CA 1
ATOM 2350 C C . MET B 1 72 ? 9.438 -20.297 -9.922 1 98.5 72 MET B C 1
ATOM 2352 O O . MET B 1 72 ? 10.164 -20.828 -9.078 1 98.5 72 MET B O 1
ATOM 2356 N N . ALA B 1 73 ? 9.734 -20.156 -11.172 1 98 73 ALA B N 1
ATOM 2357 C CA . ALA B 1 73 ? 10.984 -20.719 -11.664 1 98 73 ALA B CA 1
ATOM 2358 C C . ALA B 1 73 ? 12.188 -20.016 -11.039 1 98 73 ALA B C 1
ATOM 2360 O O . ALA B 1 73 ? 13.203 -20.656 -10.75 1 98 73 ALA B O 1
ATOM 2361 N N . GLU B 1 74 ? 12.047 -18.734 -10.789 1 98.25 74 GLU B N 1
ATOM 2362 C CA . GLU B 1 74 ? 13.195 -17.938 -10.391 1 98.25 74 GLU B CA 1
ATOM 2363 C C . GLU B 1 74 ? 13.055 -17.453 -8.945 1 98.25 74 GLU B C 1
ATOM 2365 O O . GLU B 1 74 ? 13.852 -16.625 -8.477 1 98.25 74 GLU B O 1
ATOM 2370 N N . LEU B 1 75 ? 12.102 -17.875 -8.258 1 98.69 75 LEU B N 1
ATOM 2371 C CA . LEU B 1 75 ? 11.805 -17.453 -6.895 1 98.69 75 LEU B CA 1
ATOM 2372 C C . LEU B 1 75 ? 11.719 -15.938 -6.801 1 98.69 75 LEU B C 1
ATOM 2374 O O . LEU B 1 75 ? 12.391 -15.328 -5.965 1 98.69 75 LEU B O 1
ATOM 2378 N N . ARG B 1 76 ? 10.828 -15.414 -7.617 1 98.56 76 ARG B N 1
ATOM 2379 C CA . ARG B 1 76 ? 10.586 -13.977 -7.621 1 98.56 76 ARG B CA 1
ATOM 2380 C C . ARG B 1 76 ? 9.297 -13.641 -6.879 1 98.56 76 ARG B C 1
ATOM 2382 O O . ARG B 1 76 ? 8.352 -14.438 -6.863 1 98.56 76 ARG B O 1
ATOM 2389 N N . CYS B 1 77 ? 9.312 -12.484 -6.289 1 97.88 77 CYS B N 1
ATOM 2390 C CA . CYS B 1 77 ? 8.141 -11.914 -5.629 1 97.88 77 CYS B CA 1
ATOM 2391 C C . CYS B 1 77 ? 6.977 -11.789 -6.602 1 97.88 77 CYS B C 1
ATOM 2393 O O . CYS B 1 77 ? 7.09 -11.117 -7.629 1 97.88 77 CYS B O 1
ATOM 2395 N N . GLN B 1 78 ? 5.805 -12.359 -6.246 1 96.38 78 GLN B N 1
ATOM 2396 C CA . GLN B 1 78 ? 4.656 -12.367 -7.145 1 96.38 78 GLN B CA 1
ATOM 2397 C C . GLN B 1 78 ? 4.086 -10.961 -7.328 1 96.38 78 GLN B C 1
ATOM 2399 O O . GLN B 1 78 ? 3.344 -10.703 -8.273 1 96.38 78 GLN B O 1
ATOM 2404 N N . ILE B 1 79 ? 4.438 -10.078 -6.453 1 93.31 79 ILE B N 1
ATOM 2405 C CA . ILE B 1 79 ? 3.867 -8.734 -6.477 1 93.31 79 ILE B CA 1
ATOM 2406 C C . ILE B 1 79 ? 4.824 -7.781 -7.188 1 93.31 79 ILE B C 1
ATOM 2408 O O . ILE B 1 79 ? 4.422 -7.059 -8.102 1 93.31 79 ILE B O 1
ATOM 2412 N N . GLY B 1 80 ? 6.059 -7.77 -6.891 1 92.69 80 GLY B N 1
ATOM 2413 C CA . GLY B 1 80 ? 7.016 -6.828 -7.445 1 92.69 80 GLY B CA 1
ATOM 2414 C C . GLY B 1 80 ? 7.883 -7.434 -8.531 1 92.69 80 GLY B C 1
ATOM 2415 O O . GLY B 1 80 ? 8.539 -6.711 -9.289 1 92.69 80 GLY B O 1
ATOM 2416 N N . MET B 1 81 ? 7.969 -8.734 -8.57 1 96.25 81 MET B N 1
ATOM 2417 C CA . MET B 1 81 ? 8.719 -9.516 -9.547 1 96.25 81 MET B CA 1
ATOM 2418 C C . MET B 1 81 ? 10.219 -9.328 -9.359 1 96.25 81 MET B C 1
ATOM 2420 O O . MET B 1 81 ? 11 -9.594 -10.273 1 96.25 81 MET B O 1
ATOM 2424 N N . GLY B 1 82 ? 10.586 -8.609 -8.336 1 96.38 82 GLY B N 1
ATOM 2425 C CA . GLY B 1 82 ? 11.961 -8.703 -7.867 1 96.38 82 GLY B CA 1
ATOM 2426 C C . GLY B 1 82 ? 12.234 -9.969 -7.074 1 96.38 82 GLY B C 1
ATOM 2427 O O . GLY B 1 82 ? 11.391 -10.859 -7.008 1 96.38 82 GLY B O 1
ATOM 2428 N N . PRO B 1 83 ? 13.43 -10.078 -6.488 1 97.19 83 PRO B N 1
ATOM 2429 C CA . PRO B 1 83 ? 13.734 -11.281 -5.711 1 97.19 83 PRO B CA 1
ATOM 2430 C C . PRO B 1 83 ? 12.852 -11.422 -4.469 1 97.19 83 PRO B C 1
ATOM 2432 O O . PRO B 1 83 ? 12.586 -10.43 -3.783 1 97.19 83 PRO B O 1
ATOM 2435 N N . ALA B 1 84 ? 12.375 -12.648 -4.238 1 98.31 84 ALA B N 1
ATOM 2436 C CA . ALA B 1 84 ? 11.711 -12.914 -2.961 1 98.31 84 ALA B CA 1
ATOM 2437 C C . ALA B 1 84 ? 12.688 -12.758 -1.797 1 98.31 84 ALA B C 1
ATOM 2439 O O . ALA B 1 84 ? 13.898 -12.922 -1.967 1 98.31 84 ALA B O 1
ATOM 2440 N N . THR B 1 85 ? 12.148 -12.398 -0.638 1 97.38 85 THR B N 1
ATOM 2441 C CA . THR B 1 85 ? 13.016 -12.25 0.521 1 97.38 85 THR B CA 1
ATOM 2442 C C . THR B 1 85 ? 13.484 -13.617 1.018 1 97.38 85 THR B C 1
ATOM 2444 O O . THR B 1 85 ? 12.695 -14.562 1.085 1 97.38 85 THR B O 1
ATOM 2447 N N . ARG B 1 86 ? 14.789 -13.648 1.339 1 97.19 86 ARG B N 1
ATOM 2448 C CA . ARG B 1 86 ? 15.375 -14.844 1.93 1 97.19 86 ARG B CA 1
ATOM 2449 C C . ARG B 1 86 ? 15.898 -14.562 3.336 1 97.19 86 ARG B C 1
ATOM 2451 O O . ARG B 1 86 ? 16.297 -13.438 3.639 1 97.19 86 ARG B O 1
ATOM 2458 N N . SER B 1 87 ? 15.789 -15.562 4.188 1 95.69 87 SER B N 1
ATOM 2459 C CA . SER B 1 87 ? 16.375 -15.57 5.523 1 95.69 87 SER B CA 1
ATOM 2460 C C . SER B 1 87 ? 17.062 -16.906 5.82 1 95.69 87 SER B C 1
ATOM 2462 O O . SER B 1 87 ? 17.141 -17.766 4.953 1 95.69 87 SER B O 1
ATOM 2464 N N . SER B 1 88 ? 17.625 -17 7.02 1 97 88 SER B N 1
ATOM 2465 C CA . SER B 1 88 ? 18.219 -18.266 7.43 1 97 88 SER B CA 1
ATOM 2466 C C . SER B 1 88 ? 17.172 -19.359 7.52 1 97 88 SER B C 1
ATOM 2468 O O . SER B 1 88 ? 17.5 -20.547 7.492 1 97 88 SER B O 1
ATOM 2470 N N . LEU B 1 89 ? 15.914 -18.984 7.586 1 97.5 89 LEU B N 1
ATOM 2471 C CA . LEU B 1 89 ? 14.828 -19.953 7.762 1 97.5 89 LEU B CA 1
ATOM 2472 C C . LEU B 1 89 ? 14.242 -20.359 6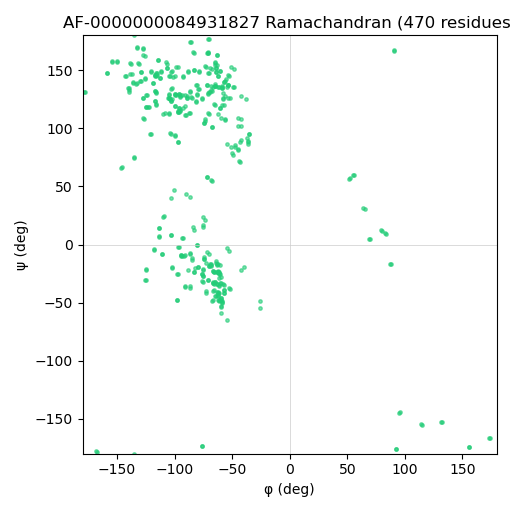.414 1 97.5 89 LEU B C 1
ATOM 2474 O O . LEU B 1 89 ? 13.43 -21.281 6.344 1 97.5 89 LEU B O 1
ATOM 2478 N N . GLY B 1 90 ? 14.664 -19.641 5.316 1 98.31 90 GLY B N 1
ATOM 2479 C CA . GLY B 1 90 ? 14.188 -20 3.986 1 98.31 90 GLY B CA 1
ATOM 2480 C C . GLY B 1 90 ? 13.695 -18.797 3.195 1 98.31 90 GLY B C 1
ATOM 2481 O O . GLY B 1 90 ? 14.203 -17.688 3.352 1 98.31 90 GLY B O 1
ATOM 2482 N N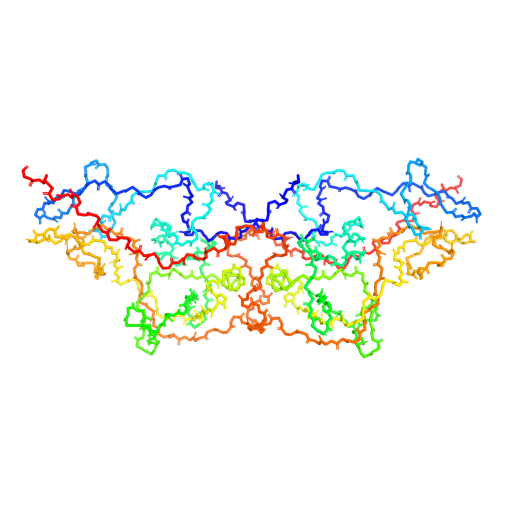 . VAL B 1 91 ? 12.75 -19.094 2.266 1 98.69 91 VAL B N 1
ATOM 2483 C CA . VAL B 1 91 ? 12.18 -18.094 1.374 1 98.69 91 VAL B CA 1
ATOM 2484 C C . VAL B 1 91 ? 10.766 -17.734 1.836 1 98.69 91 VAL B C 1
ATOM 2486 O O . VAL B 1 91 ? 10.023 -18.594 2.309 1 98.69 91 VAL B O 1
ATOM 2489 N N . LEU B 1 92 ? 10.359 -16.5 1.697 1 98.56 92 LEU B N 1
ATOM 2490 C CA . LEU B 1 92 ? 9.086 -16.016 2.219 1 98.56 92 LEU B CA 1
ATOM 2491 C C . LEU B 1 92 ? 7.957 -16.297 1.23 1 98.56 92 LEU B C 1
ATOM 2493 O O . LEU B 1 92 ? 8.07 -15.969 0.047 1 98.56 92 LEU B O 1
ATOM 2497 N N . TRP B 1 93 ? 6.93 -16.953 1.735 1 98.56 93 TRP B N 1
ATOM 2498 C CA . TRP B 1 93 ? 5.684 -17.125 0.999 1 98.56 93 TRP B CA 1
ATOM 2499 C C . TRP B 1 93 ? 4.52 -16.484 1.747 1 98.56 93 TRP B C 1
ATOM 2501 O O . TRP B 1 93 ? 4.48 -16.5 2.979 1 98.56 93 TRP B O 1
ATOM 2511 N N . LEU B 1 94 ? 3.635 -15.828 1.052 1 97.31 94 LEU B N 1
ATOM 2512 C CA . LEU B 1 94 ? 2.361 -15.312 1.543 1 97.31 94 LEU B CA 1
ATOM 2513 C C . LEU B 1 94 ? 1.192 -16 0.841 1 97.31 94 LEU B C 1
ATOM 2515 O O . LEU B 1 94 ? 1.066 -15.922 -0.384 1 97.31 94 LEU B O 1
ATOM 2519 N N . LEU B 1 95 ? 0.322 -16.656 1.637 1 95.12 95 LEU B N 1
ATOM 2520 C CA . LEU B 1 95 ? -0.778 -17.438 1.074 1 95.12 95 LEU B CA 1
ATOM 2521 C C . LEU B 1 95 ? -2.098 -17.062 1.744 1 95.12 95 LEU B C 1
ATOM 2523 O O . LEU B 1 95 ? -2.141 -16.828 2.953 1 95.12 95 LEU B O 1
ATOM 2527 N N . PRO B 1 96 ? -3.133 -17 0.911 1 91.56 96 PRO B N 1
ATOM 2528 C CA . PRO B 1 96 ? -4.434 -16.859 1.571 1 91.56 96 PRO B CA 1
ATOM 2529 C C . PRO B 1 96 ? -4.789 -18.062 2.436 1 91.56 96 PRO B C 1
ATOM 2531 O O . PRO B 1 96 ? -4.371 -19.188 2.139 1 91.56 96 PRO B O 1
ATOM 2534 N N . VAL B 1 97 ? -5.496 -17.828 3.475 1 90.62 97 VAL B N 1
ATOM 2535 C CA . VAL B 1 97 ? -5.965 -18.938 4.293 1 90.62 97 VAL B CA 1
ATOM 2536 C C . VAL B 1 97 ? -7 -19.75 3.516 1 90.62 97 VAL B C 1
ATOM 2538 O O . VAL B 1 97 ? -7.918 -19.188 2.914 1 90.62 97 VAL B O 1
ATOM 2541 N N . PRO B 1 98 ? -6.793 -21.062 3.555 1 89.44 98 PRO B N 1
ATOM 2542 C CA . PRO B 1 98 ? -7.805 -21.891 2.893 1 89.44 98 PRO B CA 1
ATOM 2543 C C . PRO B 1 98 ? -9.172 -21.797 3.561 1 89.44 98 PRO B C 1
ATOM 2545 O O . PRO B 1 98 ? -9.266 -21.469 4.75 1 89.44 98 PRO B O 1
ATOM 2548 N N . ALA B 1 99 ? -10.203 -22.047 2.812 1 86.44 99 ALA B N 1
ATOM 2549 C CA . ALA B 1 99 ? -11.578 -21.953 3.295 1 86.44 99 ALA B CA 1
ATOM 2550 C C . ALA B 1 99 ? -11.883 -23.047 4.309 1 86.44 99 ALA B C 1
ATOM 2552 O O . ALA B 1 99 ? -12.844 -22.953 5.074 1 86.44 99 ALA B O 1
ATOM 2553 N N . GLY B 1 100 ? -11.141 -24.062 4.375 1 87 100 GLY B N 1
ATOM 2554 C CA . GLY B 1 100 ? -11.367 -25.156 5.305 1 87 100 GLY B CA 1
ATOM 2555 C C . GLY B 1 100 ? -12.383 -26.172 4.801 1 87 100 GLY B C 1
ATOM 2556 O O . GLY B 1 100 ? -12.883 -26.984 5.57 1 87 100 GLY B O 1
ATOM 2557 N N . THR B 1 101 ? -12.766 -26.047 3.576 1 88.44 101 THR B N 1
ATOM 2558 C CA . THR B 1 101 ? -13.695 -27 2.967 1 88.44 101 THR B CA 1
ATOM 2559 C C . THR B 1 101 ? -12.945 -28.188 2.395 1 88.44 101 THR B C 1
ATOM 2561 O O . THR B 1 101 ? -11.711 -28.234 2.418 1 88.44 101 THR B O 1
ATOM 2564 N N . GLU B 1 102 ? -13.719 -29.141 1.944 1 87.62 102 GLU B N 1
ATOM 2565 C CA . GLU B 1 102 ? -13.117 -30.344 1.364 1 87.62 102 GLU B CA 1
ATOM 2566 C C . GLU B 1 102 ? -12.273 -30 0.14 1 87.62 102 GLU B C 1
ATOM 2568 O O . GLU B 1 102 ? -11.203 -30.578 -0.059 1 87.62 102 GLU B O 1
ATOM 2573 N N . ASP B 1 103 ? -12.703 -29.016 -0.637 1 83.25 103 ASP B N 1
ATOM 2574 C CA . ASP B 1 103 ? -12.016 -28.641 -1.871 1 83.25 103 ASP B CA 1
ATOM 2575 C C . ASP B 1 103 ? -10.875 -27.672 -1.592 1 83.25 103 ASP B C 1
ATOM 2577 O O . ASP B 1 103 ? -10.039 -27.422 -2.461 1 83.25 103 ASP B O 1
ATOM 2581 N N . ASP B 1 104 ? -10.82 -27.172 -0.461 1 86.75 104 ASP B N 1
ATOM 2582 C CA . ASP B 1 104 ? -9.805 -26.219 -0.024 1 86.75 104 ASP B CA 1
ATOM 2583 C C . ASP B 1 104 ? -9.477 -26.406 1.455 1 86.75 104 ASP B C 1
ATOM 2585 O O . ASP B 1 104 ? -9.75 -25.531 2.275 1 86.75 104 ASP B O 1
ATOM 2589 N N . PRO B 1 105 ? -8.898 -27.547 1.771 1 88.56 105 PRO B N 1
ATOM 2590 C CA . PRO B 1 105 ? -8.656 -27.891 3.172 1 88.56 105 PRO B CA 1
ATOM 2591 C C . PRO B 1 105 ? -7.547 -27.062 3.811 1 88.56 105 PRO B C 1
ATOM 2593 O O . PRO B 1 105 ? -6.758 -26.438 3.102 1 88.56 105 PRO B O 1
ATOM 2596 N N . ALA B 1 106 ? -7.543 -27.141 5.121 1 91.12 106 ALA B N 1
ATOM 2597 C CA . ALA B 1 106 ? -6.465 -26.5 5.867 1 91.12 106 ALA B CA 1
ATOM 2598 C C . ALA B 1 106 ? -5.105 -27.078 5.48 1 91.12 106 ALA B C 1
ATOM 2600 O O . ALA B 1 106 ? -5 -28.266 5.156 1 91.12 106 ALA B O 1
ATOM 2601 N N . ARG B 1 107 ? -4.121 -26.25 5.559 1 91 107 ARG B N 1
ATOM 2602 C CA . ARG B 1 107 ? -2.779 -26.688 5.184 1 91 107 ARG B CA 1
ATOM 2603 C C . ARG B 1 107 ? -2.119 -27.469 6.316 1 91 107 ARG B C 1
ATOM 2605 O O . ARG B 1 107 ? -2.273 -27.109 7.488 1 91 107 ARG B O 1
ATOM 2612 N N . ASP B 1 108 ? -1.476 -28.531 5.945 1 92.38 108 ASP B N 1
ATOM 2613 C CA . ASP B 1 108 ? -0.639 -29.281 6.871 1 92.38 108 ASP B CA 1
ATOM 2614 C C . ASP B 1 108 ? 0.836 -28.938 6.691 1 92.38 108 ASP B C 1
ATOM 2616 O O . ASP B 1 108 ? 1.559 -29.609 5.965 1 92.38 108 ASP B O 1
ATOM 2620 N N . TRP B 1 109 ? 1.323 -28 7.465 1 93 109 TRP B N 1
ATOM 2621 C CA . TRP B 1 109 ? 2.682 -27.5 7.285 1 93 109 TRP B CA 1
ATOM 2622 C C . TRP B 1 109 ? 3.705 -28.5 7.812 1 93 109 TRP B C 1
ATOM 2624 O O . TRP B 1 109 ? 4.883 -28.438 7.449 1 93 109 TRP B O 1
ATOM 2634 N N . GLU B 1 110 ? 3.287 -29.344 8.648 1 93.19 110 GLU B N 1
ATOM 2635 C CA . GLU B 1 110 ? 4.203 -30.375 9.117 1 93.19 110 GLU B CA 1
ATOM 2636 C C . GLU B 1 110 ? 4.609 -31.312 7.98 1 93.19 110 GLU B C 1
ATOM 2638 O O . GLU B 1 110 ? 5.781 -31.656 7.848 1 93.19 110 GLU B O 1
ATOM 2643 N N . ALA B 1 111 ? 3.615 -31.688 7.207 1 93.44 111 ALA B N 1
ATOM 2644 C CA . ALA B 1 111 ? 3.877 -32.562 6.066 1 93.44 111 ALA B CA 1
ATOM 2645 C C . ALA B 1 111 ? 4.441 -31.766 4.887 1 93.44 111 ALA B C 1
ATOM 2647 O O . ALA B 1 111 ? 5.07 -32.344 3.994 1 93.44 111 ALA B O 1
ATOM 2648 N N . GLY B 1 112 ? 4.254 -30.5 4.898 1 94.81 112 GLY B N 1
ATOM 2649 C CA . GLY B 1 112 ? 4.551 -29.656 3.75 1 94.81 112 GLY B CA 1
ATOM 2650 C C . GLY B 1 112 ? 3.369 -29.484 2.812 1 94.81 112 GLY B C 1
ATOM 2651 O O . GLY B 1 112 ? 2.344 -30.156 2.971 1 94.81 112 GLY B O 1
ATOM 2652 N N . GLU B 1 113 ? 3.498 -28.547 1.914 1 95.62 113 GLU B N 1
ATOM 2653 C CA . GLU B 1 113 ? 2.391 -28.203 1.027 1 95.62 113 GLU B CA 1
ATOM 2654 C C . GLU B 1 113 ? 2.883 -27.922 -0.391 1 95.62 113 GLU B C 1
ATOM 2656 O O . GLU B 1 113 ? 3.932 -27.312 -0.582 1 95.62 113 GLU B O 1
ATOM 2661 N N . ASN B 1 114 ? 2.127 -28.516 -1.39 1 96.06 114 ASN B N 1
ATOM 2662 C CA . ASN B 1 114 ? 2.293 -28.062 -2.768 1 96.06 114 ASN B CA 1
ATOM 2663 C C . ASN B 1 114 ? 1.505 -26.781 -3.037 1 96.06 114 ASN B C 1
ATOM 2665 O O . ASN B 1 114 ? 0.32 -26.703 -2.709 1 96.06 114 ASN B O 1
ATOM 2669 N N . VAL B 1 115 ? 2.215 -25.797 -3.592 1 96.94 115 VAL B N 1
ATOM 2670 C CA . VAL B 1 115 ? 1.518 -24.531 -3.822 1 96.94 115 VAL B CA 1
ATOM 2671 C C . VAL B 1 115 ? 1.757 -24.062 -5.254 1 96.94 115 VAL B C 1
ATOM 2673 O O . VAL B 1 115 ? 2.76 -24.422 -5.875 1 96.94 115 VAL B O 1
ATOM 2676 N N . ILE B 1 116 ? 0.771 -23.203 -5.797 1 96.38 116 ILE B N 1
ATOM 2677 C CA . ILE B 1 116 ? 0.938 -22.594 -7.117 1 96.38 116 ILE B CA 1
ATOM 2678 C C . ILE B 1 116 ? 1.161 -21.094 -6.973 1 96.38 116 ILE B C 1
ATOM 2680 O O . ILE B 1 116 ? 1.456 -20.406 -7.953 1 96.38 116 ILE B O 1
ATOM 2684 N N . GLU B 1 117 ? 0.996 -20.547 -5.723 1 96.25 117 GLU B N 1
ATOM 2685 C CA . GLU B 1 117 ? 1.279 -19.141 -5.453 1 96.25 117 GLU B CA 1
ATOM 2686 C C . GLU B 1 117 ? 2.781 -18.875 -5.359 1 96.25 117 GLU B C 1
ATOM 2688 O O . GLU B 1 117 ? 3.479 -19.531 -4.582 1 96.25 117 GLU B O 1
ATOM 2693 N N . PRO B 1 118 ? 3.287 -17.953 -6.121 1 98.25 118 PRO B N 1
ATOM 2694 C CA . PRO B 1 118 ? 4.723 -17.672 -6.016 1 98.25 118 PRO B CA 1
ATOM 2695 C C . PRO B 1 118 ? 5.094 -16.969 -4.707 1 98.25 118 PRO B C 1
ATOM 2697 O O . PRO B 1 118 ? 4.215 -16.547 -3.963 1 98.25 118 PRO B O 1
ATOM 2700 N N . PRO B 1 119 ? 6.414 -16.969 -4.418 1 98.69 119 PRO B N 1
ATOM 2701 C CA . PRO B 1 119 ? 6.867 -16.328 -3.184 1 98.69 119 PRO B CA 1
ATOM 2702 C C . PRO B 1 119 ? 6.738 -14.805 -3.23 1 98.69 119 PRO B C 1
ATOM 2704 O O . PRO B 1 119 ? 6.289 -14.25 -4.238 1 98.69 119 PRO B O 1
ATOM 2707 N N . THR B 1 120 ? 7.086 -14.133 -2.092 1 97.94 120 THR B N 1
ATOM 2708 C CA . THR B 1 120 ? 6.98 -12.688 -1.969 1 97.94 120 THR B CA 1
ATOM 2709 C C . THR B 1 120 ? 8.195 -12.117 -1.251 1 97.94 120 THR B C 1
ATOM 2711 O O . THR B 1 120 ? 8.938 -12.852 -0.597 1 97.94 120 THR B O 1
ATOM 2714 N N . CYS B 1 121 ? 8.43 -10.867 -1.522 1 96.5 121 CYS B N 1
ATOM 2715 C CA . CYS B 1 121 ? 9.359 -10.172 -0.631 1 96.5 121 CYS B CA 1
ATOM 2716 C C . CYS B 1 121 ? 8.641 -9.664 0.611 1 96.5 121 CYS B C 1
ATOM 2718 O O . CYS B 1 121 ? 7.41 -9.586 0.634 1 96.5 121 CYS B O 1
ATOM 2720 N N . LEU B 1 122 ? 9.414 -9.305 1.57 1 94.69 122 LEU B N 1
ATOM 2721 C CA . LEU B 1 122 ? 8.867 -8.914 2.865 1 94.69 122 LEU B CA 1
ATOM 2722 C C . LEU B 1 122 ? 7.988 -7.676 2.729 1 94.69 122 LEU B C 1
ATOM 2724 O O . LEU B 1 122 ? 6.883 -7.629 3.275 1 94.69 122 LEU B O 1
ATOM 2728 N N . PHE B 1 123 ? 8.438 -6.645 2.047 1 91.44 123 PHE B N 1
ATOM 2729 C CA . PHE B 1 123 ? 7.691 -5.398 1.902 1 91.44 123 PHE B CA 1
ATOM 2730 C C . PHE B 1 123 ? 6.34 -5.648 1.249 1 91.44 123 PHE B C 1
ATOM 2732 O O . PHE B 1 123 ? 5.305 -5.238 1.775 1 91.44 123 PHE B O 1
ATOM 2739 N N . HIS B 1 124 ? 6.344 -6.344 0.175 1 92.56 124 HIS B N 1
ATOM 2740 C CA . HIS B 1 124 ? 5.113 -6.555 -0.578 1 92.56 124 HIS B CA 1
ATOM 2741 C C . HIS B 1 124 ? 4.168 -7.496 0.162 1 92.56 124 HIS B C 1
ATOM 2743 O O . HIS B 1 124 ? 2.947 -7.375 0.048 1 92.56 124 HIS B O 1
ATOM 2749 N N . ALA B 1 125 ? 4.758 -8.414 0.924 1 94.31 125 ALA B N 1
ATOM 2750 C CA . ALA B 1 125 ? 3.904 -9.281 1.739 1 94.31 125 ALA B CA 1
ATOM 2751 C C . ALA B 1 125 ? 3.064 -8.453 2.711 1 94.31 125 ALA B C 1
ATOM 2753 O O . ALA B 1 125 ? 1.842 -8.609 2.77 1 94.31 125 ALA B O 1
ATOM 2754 N N . ARG B 1 126 ? 3.721 -7.656 3.436 1 90.88 126 ARG B N 1
ATOM 2755 C CA . ARG B 1 126 ? 2.998 -6.82 4.391 1 90.88 126 ARG B CA 1
ATOM 2756 C C . ARG B 1 126 ? 2.041 -5.871 3.676 1 90.88 126 ARG B C 1
ATOM 2758 O O . ARG B 1 126 ? 0.891 -5.715 4.09 1 90.88 126 ARG B O 1
ATOM 2765 N N . ASP B 1 127 ? 2.486 -5.27 2.631 1 88.19 127 ASP B N 1
ATOM 2766 C CA . ASP B 1 127 ? 1.674 -4.348 1.841 1 88.19 127 ASP B CA 1
ATOM 2767 C C . ASP B 1 127 ? 0.4 -5.027 1.343 1 88.19 127 ASP B C 1
ATOM 2769 O O . ASP B 1 127 ? -0.686 -4.445 1.407 1 88.19 127 ASP B O 1
ATOM 2773 N N . ALA B 1 128 ? 0.564 -6.238 0.917 1 89.94 128 ALA B N 1
ATOM 2774 C CA . ALA B 1 128 ? -0.563 -6.984 0.36 1 89.94 128 ALA B CA 1
ATOM 2775 C C . ALA B 1 128 ? -1.609 -7.277 1.432 1 89.94 128 ALA B C 1
ATOM 2777 O O . ALA B 1 128 ? -2.809 -7.312 1.145 1 89.94 128 ALA B O 1
ATOM 2778 N N . THR B 1 129 ? -1.21 -7.473 2.654 1 88.88 129 THR B N 1
ATOM 2779 C CA . THR B 1 129 ? -2.164 -7.777 3.717 1 88.88 129 THR B CA 1
ATOM 2780 C C . THR B 1 129 ? -3.016 -6.555 4.047 1 88.88 129 THR B C 1
ATOM 2782 O O . THR B 1 129 ? -4.066 -6.676 4.68 1 88.88 129 THR B O 1
ATOM 2785 N N . VAL B 1 130 ? -2.541 -5.43 3.65 1 85.44 130 VAL B N 1
ATOM 2786 C CA . VAL B 1 130 ? -3.303 -4.207 3.883 1 85.44 130 VAL B CA 1
ATOM 2787 C C . VAL B 1 130 ? -4.211 -3.926 2.686 1 85.44 130 VAL B C 1
ATOM 2789 O O . VAL B 1 130 ? -5.383 -3.582 2.855 1 85.44 130 VAL B O 1
ATOM 2792 N N . ARG B 1 131 ? -3.713 -4.23 1.58 1 83.38 131 ARG B N 1
ATOM 2793 C CA . ARG B 1 131 ? -4.359 -3.709 0.381 1 83.38 131 ARG B CA 1
ATOM 2794 C C . ARG B 1 131 ? -5.301 -4.742 -0.228 1 83.38 131 ARG B C 1
ATOM 2796 O O . ARG B 1 131 ? -6.211 -4.391 -0.983 1 83.38 131 ARG B O 1
ATOM 2803 N N . CYS B 1 132 ? -5.047 -5.977 0.011 1 83.81 132 CYS B N 1
ATOM 2804 C CA . CYS B 1 132 ? -5.875 -7.031 -0.563 1 83.81 132 CYS B CA 1
ATOM 2805 C C . CYS B 1 132 ? -6.953 -7.473 0.418 1 83.81 132 CYS B C 1
ATOM 2807 O O . CYS B 1 132 ? -6.652 -8.086 1.444 1 83.81 132 CYS B O 1
ATOM 2809 N N . PRO B 1 133 ? -8.203 -7.242 0.052 1 82.19 133 PRO B N 1
ATOM 2810 C CA . PRO B 1 133 ? -9.281 -7.605 0.976 1 82.19 133 PRO B CA 1
ATOM 2811 C C . PRO B 1 133 ? -9.258 -9.086 1.357 1 82.19 133 PRO B C 1
ATOM 2813 O O . PRO B 1 133 ? -9.492 -9.43 2.518 1 82.19 133 PRO B O 1
ATOM 2816 N N . GLU B 1 134 ? -8.953 -9.945 0.413 1 83.44 134 GLU B N 1
ATOM 2817 C CA . GLU B 1 134 ? -8.922 -11.375 0.691 1 83.44 134 GLU B CA 1
ATOM 2818 C C . GLU B 1 134 ? -7.855 -11.719 1.726 1 83.44 134 GLU B C 1
ATOM 2820 O O . GLU B 1 134 ? -8.094 -12.523 2.631 1 83.44 134 GLU B O 1
ATOM 2825 N N . LEU B 1 135 ? -6.762 -11.086 1.582 1 88.19 135 LEU B N 1
ATOM 2826 C CA . LEU B 1 135 ? -5.66 -11.391 2.486 1 88.19 135 LEU B CA 1
ATOM 2827 C C . LEU B 1 135 ? -5.902 -10.773 3.861 1 88.19 135 LEU B C 1
ATOM 2829 O O . LEU B 1 135 ? -5.402 -11.281 4.871 1 88.19 135 LEU B O 1
ATOM 2833 N N . ARG B 1 136 ? -6.684 -9.656 3.867 1 83.69 136 ARG B N 1
ATOM 2834 C CA . ARG B 1 136 ? -7.047 -9.055 5.148 1 83.69 136 ARG B CA 1
ATOM 2835 C C . ARG B 1 136 ? -7.922 -10 5.965 1 83.69 136 ARG B C 1
ATOM 2837 O O . ARG B 1 136 ? -7.816 -10.039 7.191 1 83.69 136 ARG B O 1
ATOM 2844 N N . HIS B 1 137 ? -8.664 -10.719 5.223 1 83.75 137 HIS B N 1
ATOM 2845 C CA . HIS B 1 137 ? -9.578 -11.633 5.895 1 83.75 137 HIS B CA 1
ATOM 2846 C C . HIS B 1 137 ? -8.844 -12.852 6.438 1 83.75 137 HIS B C 1
ATOM 2848 O O . HIS B 1 137 ? -9.266 -13.445 7.43 1 83.75 137 HIS B O 1
ATOM 2854 N N . GLY B 1 138 ? -7.84 -13.188 5.727 1 88 138 GLY B N 1
ATOM 2855 C CA . GLY B 1 138 ? -7.043 -14.297 6.207 1 88 138 GLY B CA 1
ATOM 2856 C C . GLY B 1 138 ? -5.852 -14.609 5.32 1 88 138 GLY B C 1
ATOM 2857 O O . GLY B 1 138 ? -5.984 -14.695 4.098 1 88 138 GLY B O 1
ATOM 2858 N N . HIS B 1 139 ? -4.711 -14.734 5.984 1 92.5 139 HIS B N 1
ATOM 2859 C CA . HIS B 1 139 ? -3.492 -15.086 5.262 1 92.5 139 HIS B CA 1
ATOM 2860 C C . HIS B 1 139 ? -2.529 -15.867 6.148 1 92.5 139 HIS B C 1
ATOM 2862 O O . HIS B 1 139 ? -2.668 -15.867 7.375 1 92.5 139 HIS B O 1
ATOM 2868 N N . GLU B 1 140 ? -1.689 -16.578 5.516 1 95.44 140 GLU B N 1
ATOM 2869 C CA . GLU B 1 140 ? -0.562 -17.266 6.148 1 95.44 140 GLU B CA 1
ATOM 2870 C C . GLU B 1 140 ? 0.757 -16.875 5.488 1 95.44 140 GLU B C 1
ATOM 2872 O O . GLU B 1 140 ? 0.927 -17.047 4.281 1 95.44 140 GLU B O 1
ATOM 2877 N N . ALA B 1 141 ? 1.602 -16.281 6.281 1 97 141 ALA B N 1
ATOM 2878 C CA . ALA B 1 141 ? 2.969 -16.016 5.836 1 97 141 ALA B CA 1
ATOM 2879 C C . ALA B 1 141 ? 3.945 -17.016 6.445 1 97 141 ALA B C 1
ATOM 2881 O O . ALA B 1 141 ? 3.887 -17.297 7.645 1 97 141 ALA B O 1
ATOM 2882 N N . VAL B 1 142 ? 4.836 -17.562 5.609 1 98.25 142 VAL B N 1
ATOM 2883 C CA . VAL B 1 142 ? 5.73 -18.594 6.121 1 98.25 142 VAL B CA 1
ATOM 2884 C C . VAL B 1 142 ? 7.113 -18.438 5.496 1 98.25 142 VAL B C 1
ATOM 2886 O O . VAL B 1 142 ? 7.238 -18.031 4.336 1 98.25 142 VAL B O 1
ATOM 2889 N N . TRP B 1 143 ? 8.141 -18.75 6.297 1 98.19 143 TRP B N 1
ATOM 2890 C CA . TRP B 1 143 ? 9.445 -19.109 5.75 1 98.19 143 TRP B CA 1
ATOM 2891 C C . TRP B 1 143 ? 9.469 -20.562 5.316 1 98.19 143 TRP B C 1
ATOM 2893 O O . TRP B 1 143 ? 9.164 -21.453 6.109 1 98.19 143 TRP B O 1
ATOM 2903 N N . ALA B 1 144 ? 9.781 -20.812 4.086 1 98.75 144 ALA B N 1
ATOM 2904 C CA . ALA B 1 144 ? 9.93 -22.188 3.588 1 98.75 144 ALA B CA 1
ATOM 2905 C C . ALA B 1 144 ? 11.398 -22.547 3.393 1 98.75 144 ALA B C 1
ATOM 2907 O O . ALA B 1 144 ? 12.062 -22 2.506 1 98.75 144 ALA B O 1
ATOM 2908 N N . GLY B 1 145 ? 11.852 -23.438 4.176 1 98.62 145 GLY B N 1
ATOM 2909 C CA . GLY B 1 145 ? 13.234 -23.875 4.066 1 98.62 145 GLY B CA 1
ATOM 2910 C C . GLY B 1 145 ? 13.477 -24.812 2.891 1 98.62 145 GLY B C 1
ATOM 2911 O O . GLY B 1 145 ? 14.609 -24.969 2.443 1 98.62 145 GLY B O 1
ATOM 2912 N N . VAL B 1 146 ? 12.516 -25.453 2.502 1 98.69 146 VAL B N 1
ATOM 2913 C CA . VAL B 1 146 ? 12.539 -26.281 1.301 1 98.69 146 VAL B CA 1
ATOM 2914 C C . VAL B 1 146 ? 11.539 -25.734 0.282 1 98.69 146 VAL B C 1
ATOM 2916 O O . VAL B 1 146 ? 10.359 -25.531 0.599 1 98.69 146 VAL B O 1
ATOM 2919 N N . THR B 1 147 ? 11.992 -25.422 -0.916 1 98.69 147 THR B N 1
ATOM 2920 C CA . THR B 1 147 ? 11.141 -24.891 -1.979 1 98.69 147 THR B CA 1
ATOM 2921 C C . THR B 1 147 ? 11.445 -25.578 -3.305 1 98.69 147 THR B C 1
ATOM 2923 O O . THR B 1 147 ? 11.992 -24.969 -4.223 1 98.69 147 THR B O 1
ATOM 2926 N N . GLU B 1 148 ? 11.031 -26.734 -3.475 1 98.38 148 GLU B N 1
ATOM 2927 C CA . GLU B 1 148 ? 11.391 -27.547 -4.641 1 98.38 148 GLU B CA 1
ATOM 2928 C C . GLU B 1 148 ? 10.328 -27.438 -5.73 1 98.38 148 GLU B C 1
ATOM 2930 O O . GLU B 1 148 ? 9.133 -27.562 -5.453 1 98.38 148 GLU B O 1
ATOM 2935 N N . LEU B 1 149 ? 10.758 -27.125 -6.953 1 98.31 149 LEU B N 1
ATOM 2936 C CA . LEU B 1 149 ? 9.859 -27.25 -8.094 1 98.31 149 LEU B CA 1
ATOM 2937 C C . LEU B 1 149 ? 9.477 -28.703 -8.328 1 98.31 149 LEU B C 1
ATOM 2939 O O . LEU B 1 149 ? 10.344 -29.531 -8.625 1 98.31 149 LEU B O 1
ATOM 2943 N N . VAL B 1 150 ? 8.141 -29.031 -8.266 1 98.38 150 VAL B N 1
ATOM 2944 C CA . VAL B 1 150 ? 7.832 -30.453 -8.203 1 98.38 150 VAL B CA 1
ATOM 2945 C C . VAL B 1 150 ? 6.871 -30.828 -9.328 1 98.38 150 VAL B C 1
ATOM 2947 O O . VAL B 1 150 ? 6.707 -32 -9.648 1 98.38 150 VAL B O 1
ATOM 2950 N N . GLY B 1 151 ? 6.156 -29.828 -9.867 1 98.5 151 GLY B N 1
ATOM 2951 C CA . GLY B 1 151 ? 5.172 -30.234 -10.859 1 98.5 151 GLY B CA 1
ATOM 2952 C C . GLY B 1 151 ? 4.598 -29.078 -11.641 1 98.5 151 GLY B C 1
ATOM 2953 O O . GLY B 1 151 ? 5.09 -27.953 -11.539 1 98.5 151 GLY B O 1
ATOM 2954 N N . VAL B 1 152 ? 3.676 -29.438 -12.508 1 98.5 152 VAL B N 1
ATOM 2955 C CA . VAL B 1 152 ? 2.938 -28.516 -13.359 1 98.5 152 VAL B CA 1
ATOM 2956 C C . VAL B 1 152 ? 1.438 -28.75 -13.211 1 98.5 152 VAL B C 1
ATOM 2958 O O . VAL B 1 152 ? 0.98 -29.906 -13.242 1 98.5 152 VAL B O 1
ATOM 2961 N N . ALA B 1 153 ? 0.763 -27.641 -12.891 1 97.94 153 ALA B N 1
ATOM 2962 C CA . ALA B 1 153 ? -0.697 -27.688 -12.906 1 97.94 153 ALA B CA 1
ATOM 2963 C C . ALA B 1 153 ? -1.245 -27.25 -14.266 1 97.94 153 ALA B C 1
ATOM 2965 O O . ALA B 1 153 ? -0.688 -26.359 -14.906 1 97.94 153 ALA B O 1
ATOM 2966 N N . GLY B 1 154 ? -2.336 -27.891 -14.664 1 97.25 154 GLY B N 1
ATOM 2967 C CA . GLY B 1 154 ? -2.949 -27.516 -15.93 1 97.25 154 GLY B CA 1
ATOM 2968 C C . GLY B 1 154 ? -4.09 -28.422 -16.328 1 97.25 154 GLY B C 1
ATOM 2969 O O . GLY B 1 154 ? -4.691 -29.094 -15.484 1 97.25 154 GLY B O 1
ATOM 2970 N N . VAL B 1 155 ? -4.453 -28.266 -17.594 1 95.88 155 VAL B N 1
ATOM 2971 C CA . VAL B 1 155 ? -5.5 -29.109 -18.172 1 95.88 155 VAL B CA 1
ATOM 2972 C C . VAL B 1 155 ? -4.871 -30.281 -18.922 1 95.88 155 VAL B C 1
ATOM 2974 O O . VAL B 1 155 ? -4.129 -30.094 -19.875 1 95.88 155 VAL B O 1
ATOM 2977 N N . TYR B 1 156 ? -5.184 -31.484 -18.422 1 95.19 156 TYR B N 1
ATOM 2978 C CA . TYR B 1 156 ? -4.668 -32.719 -18.984 1 95.19 156 TYR B CA 1
ATOM 2979 C C . TYR B 1 156 ? -5.652 -33.344 -19.984 1 95.19 156 TYR B C 1
ATOM 2981 O O . TYR B 1 156 ? -6.855 -33.375 -19.719 1 95.19 156 TYR B O 1
ATOM 2989 N N . TYR B 1 157 ? -5.137 -33.625 -21.172 1 93.38 157 TYR B N 1
ATOM 2990 C CA . TYR B 1 157 ? -5.891 -34.281 -22.234 1 93.38 157 TYR B CA 1
ATOM 2991 C C . TYR B 1 157 ? -5.508 -35.75 -22.359 1 93.38 157 TYR B C 1
ATOM 2993 O O . TYR B 1 157 ? -4.613 -36.094 -23.141 1 93.38 157 TYR B O 1
ATOM 3001 N N . PRO B 1 158 ? -6.359 -36.594 -21.656 1 90.56 158 PRO B N 1
ATOM 3002 C CA . PRO B 1 158 ? -6.008 -38 -21.719 1 90.56 158 PRO B CA 1
ATOM 3003 C C . PRO B 1 158 ? -6.125 -38.594 -23.125 1 90.56 158 PRO B C 1
ATOM 3005 O O . PRO B 1 158 ? -7.078 -38.281 -23.844 1 90.56 158 PRO B O 1
ATOM 3008 N N . PRO B 1 159 ? -5.094 -39.406 -23.484 1 84.94 159 PRO B N 1
ATOM 3009 C CA . PRO B 1 159 ? -5.117 -39.969 -24.844 1 84.94 159 PRO B CA 1
ATOM 3010 C C . PRO B 1 159 ? -6.32 -40.906 -25.078 1 84.94 159 PRO B C 1
ATOM 3012 O O . PRO B 1 159 ? -6.777 -41.031 -26.219 1 84.94 159 PRO B O 1
ATOM 3015 N N . ASP B 1 160 ? -6.754 -41.625 -24.094 1 77.94 160 ASP B N 1
ATOM 3016 C CA . ASP B 1 160 ? -7.793 -42.625 -24.281 1 77.94 160 ASP B CA 1
ATOM 3017 C C . ASP B 1 160 ? -9.188 -42.031 -24.156 1 77.94 160 ASP B C 1
ATOM 3019 O O . ASP B 1 160 ? -10.156 -42.562 -24.672 1 77.94 160 ASP B O 1
ATOM 3023 N N . ARG B 1 161 ? -9.43 -41 -23.234 1 65 161 ARG B N 1
ATOM 3024 C CA . ARG B 1 161 ? -10.734 -40.438 -22.938 1 65 161 ARG B CA 1
ATOM 3025 C C . ARG B 1 161 ? -10.711 -38.906 -23.078 1 65 161 ARG B C 1
ATOM 3027 O O . ARG B 1 161 ? -10.211 -38.188 -22.203 1 65 161 ARG B O 1
ATOM 3034 N N . PRO B 1 162 ? -11.352 -38.438 -24.094 1 65.75 162 PRO B N 1
ATOM 3035 C CA . PRO B 1 162 ? -11.016 -37.094 -24.625 1 65.75 162 PRO B CA 1
ATOM 3036 C C . PRO B 1 162 ? -11.547 -35.969 -23.75 1 65.75 162 PRO B C 1
ATOM 3038 O O . PRO B 1 162 ? -11.508 -34.812 -24.141 1 65.75 162 PRO B O 1
ATOM 3041 N N . GLN B 1 163 ? -11.984 -36.375 -22.359 1 87.81 163 GLN B N 1
ATOM 3042 C CA . GLN B 1 163 ? -12.406 -35.156 -21.688 1 87.81 163 GLN B CA 1
ATOM 3043 C C . GLN B 1 163 ? -11.258 -34.531 -20.906 1 87.81 163 GLN B C 1
ATOM 3045 O O . GLN B 1 163 ? -10.648 -35.188 -20.047 1 87.81 163 GLN B O 1
ATOM 3050 N N . PRO B 1 164 ? -10.914 -33.406 -21.266 1 91.44 164 PRO B N 1
ATOM 3051 C CA . PRO B 1 164 ? -9.859 -32.719 -20.531 1 91.44 164 PRO B CA 1
ATOM 3052 C C . PRO B 1 164 ? -10.172 -32.594 -19.031 1 91.44 164 PRO B C 1
ATOM 3054 O O . PRO B 1 164 ? -11.336 -32.438 -18.656 1 91.44 164 PRO B O 1
ATOM 3057 N N . VAL B 1 165 ? -9.203 -32.719 -18.156 1 92.88 165 VAL B N 1
ATOM 3058 C CA . VAL B 1 165 ? -9.367 -32.656 -16.719 1 92.88 165 VAL B CA 1
ATOM 3059 C C . VAL B 1 165 ? -8.25 -31.797 -16.109 1 92.88 165 VAL B C 1
ATOM 3061 O O . VAL B 1 165 ? -7.098 -31.891 -16.531 1 92.88 165 VAL B O 1
ATOM 3064 N N . GLU B 1 166 ? -8.562 -31 -15.172 1 93.5 166 GLU B N 1
ATOM 3065 C CA . GLU B 1 166 ? -7.539 -30.281 -14.43 1 93.5 166 GLU B CA 1
ATOM 3066 C C . GLU B 1 166 ? -6.75 -31.203 -13.516 1 93.5 166 GLU B C 1
ATOM 3068 O O . GLU B 1 166 ? -7.336 -32.031 -12.789 1 93.5 166 GLU B O 1
ATOM 3073 N N . ARG B 1 167 ? -5.414 -31.125 -13.609 1 94.75 167 ARG B N 1
ATOM 3074 C CA . ARG B 1 167 ? -4.566 -31.984 -12.805 1 94.75 167 ARG B CA 1
ATOM 3075 C C . ARG B 1 167 ? -3.199 -31.359 -12.57 1 94.75 167 ARG B C 1
ATOM 3077 O O . ARG B 1 167 ? -2.822 -30.406 -13.266 1 94.75 167 ARG B O 1
ATOM 3084 N N . THR B 1 168 ? -2.584 -31.797 -11.547 1 97.25 168 THR B N 1
ATOM 3085 C CA . THR B 1 168 ? -1.166 -31.531 -11.344 1 97.25 168 THR B CA 1
ATOM 3086 C C . THR B 1 168 ? -0.328 -32.781 -11.648 1 97.25 168 THR B C 1
ATOM 3088 O O . THR B 1 168 ? -0.64 -33.875 -11.18 1 97.25 168 THR B O 1
ATOM 3091 N N . LEU B 1 169 ? 0.625 -32.594 -12.5 1 98 169 LEU B N 1
ATOM 3092 C CA . LEU B 1 169 ? 1.533 -33.688 -12.828 1 98 169 LEU B CA 1
ATOM 3093 C C . LEU B 1 169 ? 2.957 -33.375 -12.383 1 98 169 LEU B C 1
ATOM 3095 O O . LEU B 1 169 ? 3.369 -32.219 -12.406 1 98 169 LEU B O 1
ATOM 3099 N N . ALA B 1 170 ? 3.682 -34.438 -12.008 1 98.38 170 ALA B N 1
ATOM 3100 C CA . ALA B 1 170 ? 5.062 -34.25 -11.562 1 98.38 170 ALA B CA 1
ATOM 3101 C C . ALA B 1 170 ? 5.961 -33.844 -12.719 1 98.38 170 ALA B C 1
ATOM 3103 O O . ALA B 1 170 ? 5.711 -34.188 -13.875 1 98.38 170 ALA B O 1
ATOM 3104 N N . LEU B 1 171 ? 6.992 -33.125 -12.383 1 97.25 171 LEU B N 1
ATOM 3105 C CA . LEU B 1 171 ? 7.992 -32.812 -13.398 1 97.25 171 LEU B CA 1
ATOM 3106 C C . LEU B 1 171 ? 8.578 -34.094 -13.984 1 97.25 171 LEU B C 1
ATOM 3108 O O . LEU B 1 171 ? 8.844 -35.062 -13.258 1 97.25 171 LEU B O 1
ATOM 3112 N N . GLY B 1 172 ? 8.711 -34.094 -15.297 1 95.75 172 GLY B N 1
ATOM 3113 C CA . GLY B 1 172 ? 9.281 -35.25 -15.969 1 95.75 172 GLY B CA 1
ATOM 3114 C C . GLY B 1 172 ? 8.25 -36.312 -16.312 1 95.75 172 GLY B C 1
ATOM 3115 O O . GLY B 1 172 ? 8.555 -37.281 -17.031 1 95.75 172 GLY B O 1
ATOM 3116 N N . ASP B 1 173 ? 7.062 -36.25 -15.695 1 97.19 173 ASP B N 1
ATOM 3117 C CA . ASP B 1 173 ? 5.992 -37.156 -16.078 1 97.19 173 ASP B CA 1
ATOM 3118 C C . ASP B 1 173 ? 5.746 -37.125 -17.578 1 97.19 173 ASP B C 1
ATOM 3120 O O . ASP B 1 173 ? 5.535 -36.062 -18.156 1 97.19 173 ASP B O 1
ATOM 3124 N N . PRO B 1 174 ? 5.766 -38.25 -18.25 1 96.19 174 PRO B N 1
ATOM 3125 C CA . PRO B 1 174 ? 5.562 -38.281 -19.703 1 96.19 174 PRO B CA 1
ATOM 3126 C C . PRO B 1 174 ? 4.199 -37.719 -20.109 1 96.19 174 PRO B C 1
ATOM 3128 O O . PRO B 1 174 ? 4.035 -37.25 -21.234 1 96.19 174 PRO B O 1
ATOM 3131 N N . ASN B 1 175 ? 3.256 -37.781 -19.203 1 95.88 175 ASN B N 1
ATOM 3132 C CA . ASN B 1 175 ? 1.917 -37.281 -19.516 1 95.88 175 ASN B CA 1
ATOM 3133 C C . ASN B 1 175 ? 1.896 -35.75 -19.625 1 95.88 175 ASN B C 1
ATOM 3135 O O . ASN B 1 175 ? 0.909 -35.188 -20.094 1 95.88 175 ASN B O 1
ATOM 3139 N N . LEU B 1 176 ? 2.979 -35.094 -19.281 1 97.69 176 LEU B N 1
ATOM 3140 C CA . LEU B 1 176 ? 3.076 -33.656 -19.469 1 97.69 176 LEU B CA 1
ATOM 3141 C C . LEU B 1 176 ? 2.924 -33.281 -20.938 1 97.69 176 LEU B C 1
ATOM 3143 O O . LEU B 1 176 ? 2.436 -32.188 -21.25 1 97.69 176 LEU B O 1
ATOM 3147 N N . ALA B 1 177 ? 3.303 -34.188 -21.812 1 96.75 177 ALA B N 1
ATOM 3148 C CA . ALA B 1 177 ? 3.182 -33.938 -23.25 1 96.75 177 ALA B CA 1
ATOM 3149 C C . ALA B 1 177 ? 1.721 -33.781 -23.656 1 96.75 177 ALA B C 1
ATOM 3151 O O . ALA B 1 177 ? 1.425 -33.281 -24.75 1 96.75 177 ALA B O 1
ATOM 3152 N N . PHE B 1 178 ? 0.803 -34.219 -22.766 1 96.25 178 PHE B N 1
ATOM 3153 C CA . PHE B 1 178 ? -0.626 -34.188 -23.062 1 96.25 178 PHE B CA 1
ATOM 3154 C C . PHE B 1 178 ? -1.328 -33.125 -22.219 1 96.25 178 PHE B C 1
ATOM 3156 O O . PHE B 1 178 ? -2.512 -33.25 -21.906 1 96.25 178 PHE B O 1
ATOM 3163 N N . MET B 1 179 ? -0.591 -32.125 -21.781 1 97 179 MET B N 1
ATOM 3164 C CA . MET B 1 179 ? -1.152 -31.109 -20.906 1 97 179 MET B CA 1
ATOM 3165 C C . MET B 1 179 ? -0.93 -29.719 -21.469 1 97 179 MET B C 1
ATOM 3167 O O . MET B 1 179 ? 0.095 -29.453 -22.109 1 97 179 MET B O 1
ATOM 3171 N N . VAL B 1 180 ? -1.966 -28.844 -21.266 1 96.19 180 VAL B N 1
ATOM 3172 C CA . VAL B 1 180 ? -1.765 -27.391 -21.359 1 96.19 180 VAL B CA 1
ATOM 3173 C C . VAL B 1 180 ? -1.562 -26.812 -19.969 1 96.19 180 VAL B C 1
ATOM 3175 O O . VAL B 1 180 ? -2.48 -26.828 -19.141 1 96.19 180 VAL B O 1
ATOM 3178 N N . ALA B 1 181 ? -0.374 -26.328 -19.766 1 97.75 181 ALA B N 1
ATOM 3179 C CA . ALA B 1 181 ? 0.028 -25.891 -18.422 1 97.75 181 ALA B CA 1
ATOM 3180 C C . ALA B 1 181 ? -0.658 -24.578 -18.062 1 97.75 181 ALA B C 1
ATOM 3182 O O . ALA B 1 181 ? -1.006 -23.781 -18.938 1 97.75 181 ALA B O 1
ATOM 3183 N N . THR B 1 182 ? -0.843 -24.359 -16.703 1 96.44 182 THR B N 1
ATOM 3184 C CA . THR B 1 182 ? -1.352 -23.094 -16.172 1 96.44 182 THR B CA 1
ATOM 3185 C C . THR B 1 182 ? -0.401 -22.531 -15.125 1 96.44 182 THR B C 1
ATOM 3187 O O . THR B 1 182 ? -0.296 -21.312 -14.969 1 96.44 182 THR B O 1
ATOM 3190 N N . ALA B 1 183 ? 0.271 -23.406 -14.43 1 97.81 183 ALA B N 1
ATOM 3191 C CA . ALA B 1 183 ? 1.13 -22.938 -13.344 1 97.81 183 ALA B CA 1
ATOM 3192 C C . ALA B 1 183 ? 2.197 -23.984 -13.008 1 97.81 183 ALA B C 1
ATOM 3194 O O . ALA B 1 183 ? 1.957 -25.188 -13.125 1 97.81 183 ALA B O 1
ATOM 3195 N N . LEU B 1 184 ? 3.35 -23.469 -12.594 1 98.25 184 LEU B N 1
ATOM 3196 C CA . LEU B 1 184 ? 4.316 -24.328 -11.93 1 98.25 184 LEU B CA 1
ATOM 3197 C C . LEU B 1 184 ? 3.92 -24.562 -10.477 1 98.25 184 LEU B C 1
ATOM 3199 O O . LEU B 1 184 ? 3.256 -23.719 -9.859 1 98.25 184 LEU B O 1
ATOM 3203 N N . VAL B 1 185 ? 4.285 -25.75 -9.984 1 98.5 185 VAL B N 1
ATOM 3204 C CA . VAL B 1 185 ? 3.969 -26.141 -8.617 1 98.5 185 VAL B CA 1
ATOM 3205 C C . VAL B 1 185 ? 5.258 -26.344 -7.824 1 98.5 185 VAL B C 1
ATOM 3207 O O . VAL B 1 185 ? 6.188 -27 -8.289 1 98.5 185 VAL B O 1
ATOM 3210 N N . ARG B 1 186 ? 5.344 -25.781 -6.66 1 98.56 186 ARG B N 1
ATOM 3211 C CA . ARG B 1 186 ? 6.449 -26.031 -5.746 1 98.56 186 ARG B CA 1
ATOM 3212 C C . ARG B 1 186 ? 5.957 -26.719 -4.469 1 98.56 186 ARG B C 1
ATOM 3214 O O . ARG B 1 186 ? 4.871 -26.406 -3.977 1 98.56 186 ARG B O 1
ATOM 3221 N N . TYR B 1 187 ? 6.801 -27.547 -3.996 1 98.5 187 TYR B N 1
ATOM 3222 C CA . TYR B 1 187 ? 6.641 -28.109 -2.654 1 98.5 187 TYR B CA 1
ATOM 3223 C C . TYR B 1 187 ? 7.332 -27.219 -1.618 1 98.5 187 TYR B C 1
ATOM 3225 O O . TYR B 1 187 ? 8.508 -26.891 -1.768 1 98.5 187 TYR B O 1
ATOM 3233 N N . LEU B 1 188 ? 6.559 -26.828 -0.601 1 98.56 188 LEU B N 1
ATOM 3234 C CA . LEU B 1 188 ? 7.117 -26.078 0.527 1 98.56 188 LEU B CA 1
ATOM 3235 C C . LEU B 1 188 ? 7.281 -27 1.742 1 98.56 188 LEU B C 1
ATOM 3237 O O . LEU B 1 188 ? 6.328 -27.641 2.168 1 98.56 188 LEU B O 1
ATOM 3241 N N . GLY B 1 189 ? 8.516 -27.062 2.221 1 98.38 189 GLY B N 1
ATOM 3242 C CA . GLY B 1 189 ? 8.828 -27.797 3.434 1 98.38 189 GLY B CA 1
ATOM 3243 C C . GLY B 1 189 ? 9.695 -27 4.402 1 98.38 189 GLY B C 1
ATOM 3244 O O . GLY B 1 189 ? 10.172 -25.922 4.07 1 98.38 189 GLY B O 1
ATOM 3245 N N . ALA B 1 190 ? 9.852 -27.578 5.73 1 98.19 190 ALA B N 1
ATOM 3246 C CA . ALA B 1 190 ? 10.586 -26.906 6.793 1 98.19 190 ALA B CA 1
ATOM 3247 C C . ALA B 1 190 ? 10.023 -25.5 7.031 1 98.19 190 ALA B C 1
ATOM 3249 O O . ALA B 1 190 ? 10.766 -24.516 7.004 1 98.19 190 ALA B O 1
ATOM 3250 N N . ILE B 1 191 ? 8.766 -25.547 7.371 1 98.31 191 ILE B N 1
ATOM 3251 C CA . ILE B 1 191 ? 7.957 -24.328 7.402 1 98.31 191 ILE B CA 1
ATOM 3252 C C . ILE B 1 191 ? 8.102 -23.656 8.766 1 98.31 191 ILE B C 1
ATOM 3254 O O . ILE B 1 191 ? 8.016 -24.312 9.805 1 98.31 191 ILE B O 1
ATOM 3258 N N . THR B 1 192 ? 8.359 -22.344 8.766 1 97.56 192 THR B N 1
ATOM 3259 C CA . THR B 1 192 ? 8.305 -21.5 9.961 1 97.56 192 THR B CA 1
ATOM 3260 C C . THR B 1 192 ? 7.328 -20.344 9.758 1 97.56 192 THR B C 1
ATOM 3262 O O . THR B 1 192 ? 7.535 -19.484 8.898 1 97.56 192 THR B O 1
ATOM 3265 N N . PRO B 1 193 ? 6.285 -20.297 10.57 1 96.56 193 PRO B N 1
ATOM 3266 C CA . PRO B 1 193 ? 5.32 -19.203 10.438 1 96.56 193 PRO B CA 1
ATOM 3267 C C . PRO B 1 193 ? 5.945 -17.828 10.695 1 96.56 193 PRO B C 1
ATOM 3269 O O . PRO B 1 193 ? 6.867 -17.703 11.5 1 96.56 193 PRO B O 1
ATOM 3272 N N . VAL B 1 194 ? 5.449 -16.844 9.945 1 95.31 194 VAL B N 1
ATOM 3273 C CA . VAL B 1 194 ? 5.898 -15.453 10.062 1 95.31 194 VAL B CA 1
ATOM 3274 C C . VAL B 1 194 ? 4.738 -14.57 10.531 1 95.31 194 VAL B C 1
ATOM 3276 O O . VAL B 1 194 ? 3.621 -14.688 10.023 1 95.31 194 VAL B O 1
ATOM 3279 N N . ASP B 1 195 ? 4.973 -13.789 11.516 1 91.75 195 ASP B N 1
ATOM 3280 C CA . ASP B 1 195 ? 4.02 -12.742 11.891 1 91.75 195 ASP B CA 1
ATOM 3281 C C . ASP B 1 195 ? 4.316 -11.438 11.148 1 91.75 195 ASP B C 1
ATOM 3283 O O . ASP B 1 195 ? 5.273 -10.734 11.484 1 91.75 195 ASP B O 1
ATOM 3287 N N . LEU B 1 196 ? 3.416 -11.07 10.242 1 90.25 196 LEU B N 1
ATOM 3288 C CA . LEU B 1 196 ? 3.654 -9.898 9.398 1 90.25 196 LEU B CA 1
ATOM 3289 C C . LEU B 1 196 ? 3.328 -8.609 10.148 1 90.25 196 LEU B C 1
ATOM 3291 O O . LEU B 1 196 ? 3.557 -7.516 9.633 1 90.25 196 LEU B O 1
ATOM 3295 N N . ASN B 1 197 ? 2.891 -8.719 11.367 1 83.62 197 ASN B N 1
ATOM 3296 C CA . ASN B 1 197 ? 2.646 -7.539 12.188 1 83.62 197 ASN B CA 1
ATOM 3297 C C . ASN B 1 197 ? 3.834 -7.234 13.102 1 83.62 197 ASN B C 1
ATOM 3299 O O . ASN B 1 197 ? 3.822 -6.246 13.836 1 83.62 197 ASN B O 1
ATOM 3303 N N . ASP B 1 198 ? 4.77 -8.102 12.984 1 85.69 198 ASP B N 1
ATOM 3304 C CA . ASP B 1 198 ? 5.988 -7.848 13.742 1 85.69 198 ASP B CA 1
ATOM 3305 C C . ASP B 1 198 ? 6.812 -6.73 13.109 1 85.69 198 ASP B C 1
ATOM 3307 O O . ASP B 1 198 ? 7.527 -6.957 12.133 1 85.69 198 ASP B O 1
ATOM 3311 N N . SER B 1 199 ? 6.793 -5.551 13.695 1 77.69 199 SER B N 1
ATOM 3312 C CA . SER B 1 199 ? 7.441 -4.371 13.133 1 77.69 199 SER B CA 1
ATOM 3313 C C . SER B 1 199 ? 8.945 -4.578 12.992 1 77.69 199 SER B C 1
ATOM 3315 O O . SER B 1 199 ? 9.594 -3.939 12.164 1 77.69 199 SER B O 1
ATOM 3317 N N . ARG B 1 200 ? 9.562 -5.469 13.789 1 81 200 ARG B N 1
ATOM 3318 C CA . ARG B 1 200 ? 11 -5.723 13.742 1 81 200 ARG B CA 1
ATOM 3319 C C . ARG B 1 200 ? 11.398 -6.359 12.414 1 81 200 ARG B C 1
ATOM 3321 O O . ARG B 1 200 ? 12.539 -6.223 11.969 1 81 200 ARG B O 1
ATOM 3328 N N . LEU B 1 201 ? 10.453 -6.984 11.797 1 84.81 201 LEU B N 1
ATOM 3329 C CA . LEU B 1 201 ? 10.734 -7.684 10.547 1 84.81 201 LEU B CA 1
ATOM 3330 C C . LEU B 1 201 ? 10.695 -6.719 9.367 1 84.81 201 LEU B C 1
ATOM 3332 O O . LEU B 1 201 ? 11.352 -6.949 8.352 1 84.81 201 LEU B O 1
ATOM 3336 N N . PHE B 1 202 ? 9.961 -5.613 9.586 1 82.94 202 PHE B N 1
ATOM 3337 C CA . PHE B 1 202 ? 9.633 -4.836 8.398 1 82.94 202 PHE B CA 1
ATOM 3338 C C . PHE B 1 202 ? 10.242 -3.439 8.477 1 82.94 202 PHE B C 1
ATOM 3340 O O . PHE B 1 202 ? 10.148 -2.66 7.527 1 82.94 202 PHE B O 1
ATOM 3347 N N . THR B 1 203 ? 10.836 -3.117 9.539 1 80.81 203 THR B N 1
ATOM 3348 C CA . THR B 1 203 ? 11.352 -1.77 9.766 1 80.81 203 THR B CA 1
ATOM 3349 C C . THR B 1 203 ? 12.219 -1.317 8.602 1 80.81 203 THR B C 1
ATOM 3351 O O . THR B 1 203 ? 12.102 -0.185 8.125 1 80.81 203 THR B O 1
ATOM 3354 N N . ASP B 1 204 ? 13.031 -2.234 8.008 1 81.75 204 ASP B N 1
ATOM 3355 C CA . ASP B 1 204 ? 13.953 -1.854 6.945 1 81.75 204 ASP B CA 1
ATOM 3356 C C . ASP B 1 204 ? 13.555 -2.49 5.617 1 81.75 204 ASP B C 1
ATOM 3358 O O . ASP B 1 204 ? 14.359 -2.551 4.688 1 81.75 204 ASP B O 1
ATOM 3362 N N . ALA B 1 205 ? 12.344 -2.99 5.617 1 84.88 205 ALA B N 1
ATOM 3363 C CA . ALA B 1 205 ? 11.898 -3.658 4.395 1 84.88 205 ALA B CA 1
ATOM 3364 C C . ALA B 1 205 ? 11.688 -2.654 3.266 1 84.88 205 ALA B C 1
ATOM 3366 O O . ALA B 1 205 ? 11.125 -1.58 3.477 1 84.88 205 ALA B O 1
ATOM 3367 N N . VAL B 1 206 ? 12.258 -2.986 2.104 1 84.19 206 VAL B N 1
ATOM 3368 C CA . VAL B 1 206 ? 12.07 -2.174 0.905 1 84.19 206 VAL B CA 1
ATOM 3369 C C . VAL B 1 206 ? 11.43 -3.014 -0.195 1 84.19 206 VAL B C 1
ATOM 3371 O O . VAL B 1 206 ? 11.609 -4.234 -0.243 1 84.19 206 VAL B O 1
ATOM 3374 N N . PRO B 1 207 ? 10.625 -2.293 -1.04 1 87.81 207 PRO B N 1
ATOM 3375 C CA . PRO B 1 207 ? 10.078 -3.062 -2.16 1 87.81 207 PRO B CA 1
ATOM 3376 C C . PRO B 1 207 ? 11.164 -3.719 -3.01 1 87.81 207 PRO B C 1
ATOM 3378 O O . PRO B 1 207 ? 12.195 -3.102 -3.285 1 87.81 207 PRO B O 1
ATOM 3381 N N . CYS B 1 208 ? 10.938 -4.883 -3.412 1 91.5 208 CYS B N 1
ATOM 3382 C CA . CYS B 1 208 ? 11.938 -5.664 -4.133 1 91.5 208 CYS B CA 1
ATOM 3383 C C . CYS B 1 208 ? 12.227 -5.047 -5.496 1 91.5 208 CYS B C 1
ATOM 3385 O O . CYS B 1 208 ? 13.266 -5.328 -6.098 1 91.5 208 CYS B O 1
ATOM 3387 N N . ASN B 1 209 ? 11.305 -4.289 -6 1 86.5 209 ASN B N 1
ATOM 3388 C CA . ASN B 1 209 ? 11.469 -3.699 -7.324 1 86.5 209 ASN B CA 1
ATOM 3389 C C . ASN B 1 209 ? 11.852 -2.225 -7.238 1 86.5 209 ASN B C 1
ATOM 3391 O O . ASN B 1 209 ? 11.703 -1.482 -8.211 1 86.5 209 ASN B O 1
ATOM 3395 N N . ALA B 1 210 ? 12.156 -1.712 -6 1 80.19 210 ALA B N 1
ATOM 3396 C CA . ALA B 1 210 ? 12.617 -0.333 -5.844 1 80.19 210 ALA B CA 1
ATOM 3397 C C . ALA B 1 210 ? 13.891 -0.083 -6.648 1 80.19 210 ALA B C 1
ATOM 3399 O O . ALA B 1 210 ? 14.766 -0.951 -6.723 1 80.19 210 ALA B O 1
ATOM 3400 N N . PRO B 1 211 ? 13.812 1.106 -7.336 1 68.06 211 PRO B N 1
ATOM 3401 C CA . PRO B 1 211 ? 15.039 1.397 -8.086 1 68.06 211 PRO B CA 1
ATOM 3402 C C . PRO B 1 211 ? 16.266 1.511 -7.18 1 68.06 211 PRO B C 1
ATOM 3404 O O . PRO B 1 211 ? 16.156 1.896 -6.016 1 68.06 211 PRO B O 1
ATOM 3407 N N . SER B 1 212 ? 17.359 0.71 -7.215 1 58.5 212 SER B N 1
ATOM 3408 C CA . SER B 1 212 ? 18.578 0.684 -6.426 1 58.5 212 SER B CA 1
ATOM 3409 C C . SER B 1 212 ? 18.906 2.061 -5.852 1 58.5 212 SER B C 1
ATOM 3411 O O . SER B 1 212 ? 19.375 2.174 -4.715 1 58.5 212 SER B O 1
ATOM 3413 N N . GLY B 1 213 ? 19 3.031 -6.516 1 46.94 213 GLY B N 1
ATOM 3414 C CA . GLY B 1 213 ? 19.516 4.324 -6.09 1 46.94 213 GLY B CA 1
ATOM 3415 C C . GLY B 1 213 ? 18.484 5.164 -5.355 1 46.94 213 GLY B C 1
ATOM 3416 O O . GLY B 1 213 ? 18.812 6.215 -4.801 1 46.94 213 GLY B O 1
ATOM 3417 N N . ASP B 1 214 ? 17.359 4.969 -5.457 1 43.47 214 ASP B N 1
ATOM 3418 C CA . ASP B 1 214 ? 16.375 5.961 -5.043 1 43.47 214 ASP B CA 1
ATOM 3419 C C . ASP B 1 214 ? 15.742 5.586 -3.705 1 43.47 214 ASP B C 1
ATOM 3421 O O . ASP B 1 214 ? 14.578 5.172 -3.652 1 43.47 214 ASP B O 1
ATOM 3425 N N . ALA B 1 215 ? 16.562 5.121 -2.9 1 40.47 215 ALA B N 1
ATOM 3426 C CA . ALA B 1 215 ? 16.125 5.035 -1.511 1 40.47 215 ALA B CA 1
ATOM 3427 C C . ALA B 1 215 ? 15.305 6.266 -1.116 1 40.47 215 ALA B C 1
ATOM 3429 O O . ALA B 1 215 ? 14.852 6.375 0.024 1 40.47 215 ALA B O 1
ATOM 3430 N N . ALA B 1 216 ? 15.477 7.367 -1.941 1 36.25 216 ALA B N 1
ATOM 3431 C CA . ALA B 1 216 ? 14.836 8.641 -1.604 1 36.25 216 ALA B CA 1
ATOM 3432 C C . ALA B 1 216 ? 13.32 8.523 -1.642 1 36.25 216 ALA B C 1
ATOM 3434 O O . ALA B 1 216 ? 12.609 9.523 -1.506 1 36.25 216 ALA B O 1
ATOM 3435 N N . ALA B 1 217 ? 12.859 7.453 -2.225 1 38.69 217 ALA B N 1
ATOM 3436 C CA . ALA B 1 217 ? 11.461 7.465 -2.639 1 38.69 217 ALA B CA 1
ATOM 3437 C C . ALA B 1 217 ? 10.531 7.68 -1.444 1 38.69 217 ALA B C 1
ATOM 3439 O O . ALA B 1 217 ? 9.5 8.344 -1.562 1 38.69 217 ALA B O 1
ATOM 3440 N N . VAL B 1 218 ? 10.586 6.742 -0.363 1 38.56 218 VAL B N 1
ATOM 3441 C CA . VAL B 1 218 ? 9.406 6.844 0.49 1 38.56 218 VAL B CA 1
ATOM 3442 C C . VAL B 1 218 ? 9.656 7.852 1.606 1 38.56 218 VAL B C 1
ATOM 3444 O O . VAL B 1 218 ? 10.258 7.516 2.633 1 38.56 218 VAL B O 1
ATOM 3447 N N . ARG B 1 219 ? 10.266 8.984 1.235 1 35.31 219 ARG B N 1
ATOM 3448 C CA . ARG B 1 219 ? 10.445 9.852 2.391 1 35.31 219 ARG B CA 1
ATOM 3449 C C . ARG B 1 219 ? 9.102 10.367 2.9 1 35.31 219 ARG B C 1
ATOM 3451 O O . ARG B 1 219 ? 8.273 10.836 2.117 1 35.31 219 ARG B O 1
ATOM 3458 N N . CYS B 1 220 ? 8.742 9.758 3.857 1 40.47 220 CYS B N 1
ATOM 3459 C CA . CYS B 1 220 ? 7.574 10.281 4.559 1 40.47 220 CYS B CA 1
ATOM 3460 C C . CYS B 1 220 ? 7.77 11.742 4.941 1 40.47 220 CYS B C 1
ATOM 3462 O O . CYS B 1 220 ? 8.906 12.195 5.105 1 40.47 220 CYS B O 1
ATOM 3464 N N . PRO B 1 221 ? 6.832 12.484 4.734 1 34.62 221 PRO B N 1
ATOM 3465 C CA . PRO B 1 221 ? 6.961 13.906 5.078 1 34.62 221 PRO B CA 1
ATOM 3466 C C . PRO B 1 221 ? 7.656 14.125 6.418 1 34.62 221 PRO B C 1
ATOM 3468 O O . PRO B 1 221 ? 7.281 13.516 7.422 1 34.62 221 PRO B O 1
ATOM 3471 N N . SER B 1 222 ? 8.977 14.234 6.223 1 32.78 222 SER B N 1
ATOM 3472 C CA . SER B 1 222 ? 9.633 14.695 7.441 1 32.78 222 SER B CA 1
ATOM 3473 C C . SER B 1 222 ? 8.945 15.945 7.992 1 32.78 222 SER B C 1
ATOM 3475 O O . SER B 1 222 ? 8.242 16.641 7.266 1 32.78 222 SER B O 1
ATOM 3477 N N . ARG B 1 223 ? 9.062 16.109 9.328 1 35.5 223 ARG B N 1
ATOM 3478 C CA . ARG B 1 223 ? 8.555 17.328 9.977 1 35.5 223 ARG B CA 1
ATOM 3479 C C . ARG B 1 223 ? 8.961 18.562 9.188 1 35.5 223 ARG B C 1
ATOM 3481 O O . ARG B 1 223 ? 10.117 18.719 8.805 1 35.5 223 ARG B O 1
ATOM 3488 N N . PRO B 1 224 ? 8.102 19.156 8.586 1 30.42 224 PRO B N 1
ATOM 3489 C CA . PRO B 1 224 ? 8.508 20.391 7.934 1 30.42 224 PRO B CA 1
ATOM 3490 C C . PRO B 1 224 ? 9.531 21.172 8.75 1 30.42 224 PRO B C 1
ATOM 3492 O O . PRO B 1 224 ? 9.312 21.453 9.938 1 30.42 224 PRO B O 1
ATOM 3495 N N . SER B 1 225 ? 10.82 20.859 8.43 1 26.12 225 SER B N 1
ATOM 3496 C CA . SER B 1 225 ? 11.742 21.797 9.055 1 26.12 225 SER B CA 1
ATOM 3497 C C . SER B 1 225 ? 11.5 23.219 8.547 1 26.12 225 SER B C 1
ATOM 3499 O O . SER B 1 225 ? 11.359 23.438 7.344 1 26.12 225 SER B O 1
ATOM 3501 N N . LEU B 1 226 ? 11.07 24.047 9.289 1 27.27 226 LEU B N 1
ATOM 3502 C CA . LEU B 1 226 ? 11.039 25.469 8.977 1 27.27 226 LEU B CA 1
ATOM 3503 C C . LEU B 1 226 ? 12.422 25.984 8.602 1 27.27 226 LEU B C 1
ATOM 3505 O O . LEU B 1 226 ? 13.359 25.875 9.391 1 27.27 226 LEU B O 1
ATOM 3509 N N . SER B 1 227 ? 12.766 25.875 7.43 1 26.12 227 SER B N 1
ATOM 3510 C CA . SER B 1 227 ? 14.023 26.484 7.016 1 26.12 227 SER B CA 1
ATOM 3511 C C . SER B 1 227 ? 14.195 27.875 7.633 1 26.12 227 SER B C 1
ATOM 3513 O O . SER B 1 227 ? 13.258 28.672 7.641 1 26.12 227 SER B O 1
ATOM 3515 N N . PRO B 1 228 ? 15.289 28.188 8.297 1 25.62 228 PRO B N 1
ATOM 3516 C CA . PRO B 1 228 ? 15.602 29.516 8.836 1 25.62 228 PRO B CA 1
ATOM 3517 C C . PRO B 1 228 ? 15.609 30.594 7.758 1 25.62 228 PRO B C 1
ATOM 3519 O O . PRO B 1 228 ? 15.852 30.297 6.586 1 25.62 228 PRO B O 1
ATOM 3522 N N . CYS B 1 229 ? 14.945 31.703 7.922 1 27.91 229 CYS B N 1
ATOM 3523 C CA . CYS B 1 229 ? 14.992 32.938 7.145 1 27.91 229 CYS B CA 1
ATOM 3524 C C . CYS B 1 229 ? 16.422 33.344 6.84 1 27.91 229 CYS B C 1
ATOM 3526 O O . CYS B 1 229 ? 17.25 33.438 7.75 1 27.91 229 CYS B O 1
ATOM 3528 N N . SER B 1 230 ? 16.906 33.125 5.715 1 24.19 230 SER B N 1
ATOM 3529 C CA . SER B 1 230 ? 18.156 33.75 5.312 1 24.19 230 SER B CA 1
ATOM 3530 C C . SER B 1 230 ? 18.125 35.25 5.578 1 24.19 230 SER B C 1
ATOM 3532 O O . SER B 1 230 ? 17.094 35.906 5.43 1 24.19 230 SER B O 1
ATOM 3534 N N . ASP B 1 231 ? 19.156 35.906 6.133 1 25.55 231 ASP B N 1
ATOM 3535 C CA . ASP B 1 231 ? 19.562 37.25 6.543 1 25.55 231 ASP B CA 1
ATOM 3536 C C . ASP B 1 231 ? 19.438 38.25 5.391 1 25.55 231 ASP B C 1
ATOM 3538 O O . ASP B 1 231 ? 19.875 39.406 5.504 1 25.55 231 ASP B O 1
ATOM 3542 N N . SER B 1 232 ? 19.078 37.938 4.195 1 26.31 232 SER B N 1
ATOM 3543 C CA . SER B 1 232 ? 19.391 39 3.219 1 26.31 232 SER B CA 1
ATOM 3544 C C . SER B 1 232 ? 18.438 40.188 3.344 1 26.31 232 SER B C 1
ATOM 3546 O O . SER B 1 232 ? 18.531 41.125 2.572 1 26.31 232 SER B O 1
ATOM 3548 N N . LEU B 1 233 ? 17.312 40.188 4.043 1 25.39 233 LEU B N 1
ATOM 3549 C CA . LEU B 1 233 ? 16.531 41.406 3.846 1 25.39 233 LEU B CA 1
ATOM 3550 C C . LEU B 1 233 ? 17.031 42.5 4.77 1 25.39 233 LEU B C 1
ATOM 3552 O O . LEU B 1 233 ? 16.375 43.531 4.91 1 25.39 233 LEU B O 1
ATOM 3556 N N . LEU B 1 234 ? 18.219 42.375 5.379 1 24 234 LEU B N 1
ATOM 3557 C CA . LEU B 1 234 ? 18.562 43.562 6.16 1 24 234 LEU B CA 1
ATOM 3558 C C . LEU B 1 234 ? 18.938 44.719 5.25 1 24 234 LEU B C 1
ATOM 3560 O O . LEU B 1 234 ? 19.281 45.812 5.727 1 24 234 LEU B O 1
ATOM 3564 N N . ASP B 1 235 ? 19.234 44.5 3.955 1 23.38 235 ASP B N 1
ATOM 3565 C CA . ASP B 1 235 ? 19.859 45.688 3.406 1 23.38 235 ASP B CA 1
ATOM 3566 C C . ASP B 1 235 ? 18.828 46.812 3.178 1 23.38 235 ASP B C 1
ATOM 3568 O O . ASP B 1 235 ? 18.312 46.938 2.068 1 23.38 235 ASP B O 1
ATOM 3572 N N . LEU B 1 236 ? 17.641 46.906 3.777 1 20.3 236 LEU B N 1
ATOM 3573 C CA . LEU B 1 236 ? 17 48.188 3.598 1 20.3 236 LEU B CA 1
ATOM 3574 C C . LEU B 1 236 ? 17.75 49.281 4.348 1 20.3 236 LEU B C 1
ATOM 3576 O O . LEU B 1 236 ? 17.703 49.344 5.582 1 20.3 236 LEU B O 1
ATOM 3580 N N . THR B 1 237 ? 19.078 49.469 4.105 1 20.98 237 THR B N 1
ATOM 3581 C CA . THR B 1 237 ? 19.531 50.844 4.25 1 20.98 237 THR B CA 1
ATOM 3582 C C . THR B 1 237 ? 18.906 51.75 3.172 1 20.98 237 THR B C 1
ATOM 3584 O O . THR B 1 237 ? 18.766 51.312 2.023 1 20.98 237 THR B O 1
#

Sequence (474 aa):
MNRQPQLELVPAVALWSDQSVDIPPVCLAPEGIHHQGPEEREMGVLWPRISGTATGTPRYADVNPFQQRKAMAELRCQIGMGPATRSSLGVLWLLPVPAGTEDDPARDWEAGENVIEPPTCLFHARDATVRCPELRHGHEAVWAGVTELVGVAGVYYPPDRPQPVERTLALGDPNLAFMVATALVRYLGAITPVDLNDSRLFTDAVPCNAPSGDAAAVRCPSRPSLSPCSDSLLDLTMNRQPQLELVPAVALWSDQSVDIPPVCLAPEGIHHQGPEEREMGVLWPRISGTATGTPRYADVNPFQQRKAMAELRCQIGMGPATRSSLGVLWLLPVPAGTEDDPARDWEAGENVIEPPTCLFHARDATVRCPELRHGHEAVWAGVTELVGVAGVYYPPDRPQPVERTLALGDPNLAFMVATALVRYLGAITPVDLNDSRLFTDAVPCNAPSGDAAAVRCPSRPSLSPCSDSLLDLT

Solvent-accessible surface area (backbone atoms only — not comparable to full-atom values): 26000 Å² total; per-residue (Å²): 129,85,63,69,72,74,27,62,82,64,47,56,21,38,29,24,65,45,36,44,83,46,73,64,64,76,41,84,51,97,85,26,53,40,49,80,68,90,77,48,71,60,89,61,22,35,41,64,44,78,43,73,47,92,43,82,50,76,34,40,30,37,71,27,44,68,46,41,32,50,17,52,74,66,48,10,6,37,45,59,61,19,59,31,35,72,56,98,55,23,40,32,34,62,39,68,54,56,83,58,39,92,91,34,47,67,82,50,56,89,83,27,45,80,40,68,73,38,29,22,20,66,35,52,44,46,47,40,41,68,59,19,49,57,35,37,71,30,58,45,37,30,24,25,52,33,73,43,81,47,26,39,28,28,41,31,44,46,91,89,50,81,64,66,41,79,46,73,43,51,67,84,42,75,66,33,27,23,24,44,43,52,34,45,26,30,36,34,26,66,61,41,82,49,67,79,75,43,54,87,74,46,47,82,49,57,57,56,57,55,64,87,81,52,73,67,64,54,41,37,49,44,73,70,70,76,72,75,80,73,76,73,76,65,72,76,119,127,86,64,67,73,74,27,62,83,65,46,55,24,37,28,23,64,45,36,43,82,47,70,65,64,77,43,86,49,98,83,25,53,40,51,79,66,90,76,47,70,61,90,59,20,36,41,63,45,78,42,74,48,93,42,81,50,74,34,40,32,38,71,26,44,68,46,41,34,51,18,52,75,67,49,11,7,36,45,59,60,19,60,31,35,72,54,99,56,23,39,32,34,62,38,68,52,57,83,57,40,92,94,34,48,68,84,51,56,89,84,28,46,78,41,69,74,38,28,20,21,65,32,52,44,46,46,41,42,67,59,18,49,58,36,38,70,31,58,45,36,30,23,25,54,33,74,43,81,46,27,38,29,27,41,33,46,45,90,90,50,84,63,64,41,79,45,74,42,52,67,82,44,75,65,33,26,23,24,44,43,51,35,46,25,30,36,35,26,66,62,40,82,49,67,80,74,43,56,87,76,46,48,82,48,57,58,53,59,55,64,86,82,50,76,70,66,52,43,36,47,44,75,71,70,76,72,78,79,74,76,73,76,65,74,74,119

pLDDT: mean 83.78, std 21.46, range [20.3, 98.75]

Radius of gyration: 28.02 Å; Cα contacts (8 Å, |Δi|>4): 1011; chains: 2; bounding box: 40×94×65 Å